Protein AF-A0A1J9P513-F1 (afdb_monomer)

Solvent-accessible surface area (backbone atoms only — not comparable to full-atom values): 22523 Å² total; per-residue (Å²): 138,81,79,51,74,66,54,55,71,28,39,51,21,66,83,51,55,74,32,59,49,59,45,74,74,48,56,84,71,60,54,68,68,34,35,36,30,34,22,8,23,73,23,21,26,38,54,56,61,50,55,43,32,52,48,50,51,30,62,79,66,72,30,61,63,66,48,29,24,35,41,39,34,34,28,16,44,39,51,82,42,52,24,48,34,32,70,41,38,28,41,47,30,43,31,27,26,44,57,42,72,40,40,35,48,32,39,66,70,68,67,23,46,70,51,59,38,47,38,30,49,48,40,54,45,47,67,74,23,70,81,25,66,92,42,98,79,49,47,29,57,30,23,37,34,28,20,22,29,29,39,65,86,45,23,39,16,39,43,53,16,36,15,32,36,54,37,40,56,74,32,35,61,27,33,34,38,31,39,33,64,59,59,72,67,40,70,68,34,34,37,34,68,75,84,71,61,81,98,73,52,76,82,79,88,58,83,52,70,84,56,78,85,52,35,47,34,43,83,61,68,64,84,37,50,73,33,29,28,86,36,65,76,70,71,80,51,62,76,77,68,77,60,49,72,56,26,44,39,28,24,48,55,53,51,50,50,54,51,50,35,30,76,70,67,77,36,54,72,37,55,51,28,37,23,46,52,89,54,45,47,39,41,23,36,44,41,46,48,37,37,79,88,57,70,43,43,66,25,39,26,50,17,58,52,43,43,48,38,54,56,52,17,43,75,59,63,25,39,64,38,37,24,18,13,21,50,51,34,20,64,66,40,46,49,55,48,63,79,42,37,82,80,46,53,90,35,44,40,32,22,34,26,49,59,50,35,22,46,71,48,36,41,71,55,34,20,36,21,38,37,64,47,70,31,31,18,82,73,44,30,27,15,55,31,36,58,88,45,67,41,57,62,43,36,58,35,50,53,60,36,37,25,67,22,29,67,40,14,34,36,43,41,59,56,46,42,92,45,97,87,37,98,82,29,44,67,20,66,35,88,63,56,65,33,78,74,38,51,46,89,32,49,75,45,79,43,36,54,120

InterPro domains:
  IPR003702 Acetyl-CoA hydrolase/transferase, N-terminal [PF02550] (17-230)
  IPR026888 Acetyl-CoA hydrolase/transferase, C-terminal domain [PF13336] (333-450)
  IPR037171 NagB/RpiA transferase-like [SSF100950] (8-236)
  IPR037171 NagB/RpiA transferase-like [SSF100950] (239-450)
  IPR038460 Acetyl-CoA hydrolase/transferase, C-terminal domain superfamily [G3DSA:3.40.1080.20] (353-450)
  IPR046433 Acetyl-CoA hydrolase/transferase [PTHR43609] (4-450)

Foldseek 3Di:
DDDDPLQCVQEQAVVAVVQADFLLVCLVLQAAAFEEEWEDDPQAFTDDRNLVNNLVVCVVVVCQLVRAYAYEYLAEHHQVRVLSCLVSLRYQEYDAWYAYDSNLVCVLVVSYHYHHDQSLCVLVCLLVLVVVVVPPVSAGSEYEGEACGADNQRFGQTDQFDRSVLSNQVRYQAYEYAHESQAHHLQPQEQEDHDDDPPDGDDDPDQDLLDHDHHSGRDHDSVRYNHYYYHHDHRDAAAADEADPFLLLLLVVVLVVVVVCCVVVNAPLLGFAEEFDDHRSSLSNLLVQLDCVSVRAQHEHLYAEAELSVVSNLVSRRYQAYEHRGYRYHPVSVVVCRVPVVSCSSRYHHYYSSVSLPLSNQQSRQYAAEEEFQAAEPLGFTHRADDQLRSGRIHPYSLQSNLQRHNANEYEDAQADDDPVDPRHHGRYHNDDSDGPDGSNSHDYYTTSD

Mean predicted aligned error: 3.39 Å

Radius of gyration: 21.55 Å; Cα contacts (8 Å, |Δi|>4): 1118; chains: 1; bounding box: 59×51×60 Å

Organism: NCBI:txid1658174

Structure (mmCIF, N/CA/C/O backbone):
data_AF-A0A1J9P513-F1
#
_entry.id   AF-A0A1J9P513-F1
#
loop_
_atom_site.group_PDB
_atom_site.id
_atom_site.type_symbol
_atom_site.label_atom_id
_atom_site.label_alt_id
_atom_site.label_comp_id
_atom_site.label_asym_id
_atom_site.label_entity_id
_atom_site.label_seq_id
_atom_site.pdbx_PDB_ins_code
_atom_site.Cartn_x
_atom_site.Cartn_y
_atom_site.Cartn_z
_atom_site.occupancy
_atom_site.B_iso_or_equiv
_atom_site.auth_seq_id
_atom_site.auth_comp_id
_atom_site.auth_asym_id
_atom_site.auth_atom_id
_atom_site.pdbx_PDB_model_num
ATOM 1 N N . MET A 1 1 ? -31.141 1.972 16.669 1.00 76.88 1 MET A N 1
ATOM 2 C CA . MET A 1 1 ? -30.905 2.028 15.209 1.00 76.88 1 MET A CA 1
ATOM 3 C C . MET A 1 1 ? -31.302 0.684 14.621 1.00 76.88 1 MET A C 1
ATOM 5 O O . MET A 1 1 ? -31.061 -0.316 15.283 1.00 76.88 1 MET A O 1
ATOM 9 N N . ALA A 1 2 ? -31.923 0.644 13.442 1.00 87.25 2 ALA A N 1
ATOM 10 C CA . ALA A 1 2 ? -32.175 -0.613 12.740 1.00 87.25 2 ALA A CA 1
ATOM 11 C C . ALA A 1 2 ? -31.102 -0.820 11.662 1.00 87.25 2 ALA A C 1
ATOM 13 O O . ALA A 1 2 ? -30.876 0.089 10.871 1.00 87.25 2 ALA A O 1
ATOM 14 N N . ALA A 1 3 ? -30.469 -1.996 11.636 1.00 92.25 3 ALA A N 1
ATOM 15 C CA . ALA A 1 3 ? -29.595 -2.408 10.536 1.00 92.25 3 ALA A CA 1
ATOM 16 C C . ALA A 1 3 ? -30.383 -2.469 9.221 1.00 92.25 3 ALA A C 1
ATOM 18 O O . ALA A 1 3 ? -31.502 -3.009 9.219 1.00 92.25 3 ALA A O 1
ATOM 19 N N . SER A 1 4 ? -29.796 -2.000 8.115 1.00 96.38 4 SER A N 1
ATOM 20 C CA . SER A 1 4 ? -30.388 -2.219 6.793 1.00 96.38 4 SER A CA 1
ATOM 21 C C . SER A 1 4 ? -30.492 -3.716 6.466 1.00 96.38 4 SER A C 1
ATOM 23 O O . SER A 1 4 ? -29.820 -4.565 7.061 1.00 96.38 4 SER A O 1
ATOM 25 N N . ALA A 1 5 ? -31.352 -4.065 5.505 1.00 96.81 5 ALA A N 1
ATOM 26 C CA . ALA A 1 5 ? -31.450 -5.444 5.027 1.00 96.81 5 ALA A CA 1
ATOM 27 C C . ALA A 1 5 ? -30.115 -5.937 4.442 1.00 96.81 5 ALA A C 1
ATOM 29 O O . ALA A 1 5 ? -29.719 -7.077 4.686 1.00 96.81 5 ALA A O 1
ATOM 30 N N . LEU A 1 6 ? -29.397 -5.058 3.734 1.00 96.81 6 LEU A N 1
ATOM 31 C CA . LEU A 1 6 ? -28.108 -5.383 3.141 1.00 96.81 6 LEU A CA 1
ATOM 32 C C . LEU A 1 6 ? -27.054 -5.621 4.227 1.00 96.81 6 LEU A C 1
ATOM 34 O O . LEU A 1 6 ? -26.393 -6.657 4.193 1.00 96.81 6 LEU A O 1
ATOM 38 N N . LEU A 1 7 ? -26.976 -4.774 5.258 1.00 97.94 7 LEU A N 1
ATOM 39 C CA . LEU A 1 7 ? -26.080 -5.004 6.395 1.00 97.94 7 LEU A CA 1
ATOM 40 C C . LEU A 1 7 ? -26.356 -6.348 7.076 1.00 97.94 7 LEU A C 1
ATOM 42 O O . LEU A 1 7 ? -25.422 -7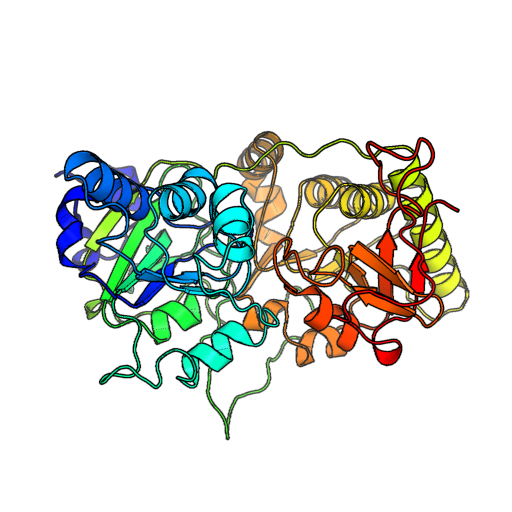.097 7.346 1.00 97.94 7 LEU A O 1
ATOM 46 N N . LYS A 1 8 ? -27.628 -6.690 7.317 1.00 97.75 8 LYS A N 1
ATOM 47 C CA . LYS A 1 8 ? -28.001 -7.988 7.909 1.00 97.75 8 LYS A CA 1
ATOM 48 C C . LYS A 1 8 ? -27.524 -9.171 7.066 1.00 97.75 8 LYS A C 1
ATOM 50 O O . LYS A 1 8 ? -27.144 -10.187 7.632 1.00 97.75 8 LYS A O 1
ATOM 55 N N . SER A 1 9 ? -27.517 -9.037 5.738 1.00 97.88 9 SER A N 1
ATOM 56 C CA . SER A 1 9 ? -26.972 -10.065 4.840 1.00 97.88 9 SER A CA 1
ATOM 57 C C . SER A 1 9 ? -25.438 -10.126 4.843 1.00 97.88 9 SER A C 1
ATOM 59 O O . SER A 1 9 ? -24.867 -11.187 4.599 1.00 97.88 9 SER A O 1
ATOM 61 N N . ARG A 1 10 ? -24.760 -9.006 5.139 1.00 98.25 10 ARG A N 1
ATOM 62 C CA . ARG A 1 10 ? -23.294 -8.923 5.226 1.00 98.25 10 ARG A CA 1
ATOM 63 C C . ARG A 1 10 ? -22.749 -9.377 6.576 1.00 98.25 10 ARG A C 1
ATOM 65 O O . ARG A 1 10 ? -21.633 -9.871 6.614 1.00 98.25 10 ARG A O 1
ATOM 72 N N . VAL A 1 11 ? -23.491 -9.206 7.671 1.00 98.56 11 VAL A N 1
ATOM 73 C CA . VAL A 1 11 ? -23.047 -9.562 9.029 1.00 98.56 11 VAL A CA 1
ATOM 74 C C . VAL A 1 11 ? -23.712 -10.856 9.475 1.00 98.56 11 VAL A C 1
ATOM 76 O O . VAL A 1 11 ? -24.767 -10.844 10.109 1.00 98.56 11 VAL A O 1
ATOM 79 N N . ARG A 1 12 ? -23.078 -11.986 9.152 1.00 98.38 12 ARG A N 1
ATOM 80 C CA . ARG A 1 12 ? -23.674 -13.319 9.324 1.00 98.38 12 ARG A CA 1
ATOM 81 C C . ARG A 1 12 ? -23.509 -13.903 10.728 1.00 98.38 12 ARG A C 1
ATOM 83 O O . ARG A 1 12 ? -24.051 -14.965 11.016 1.00 98.38 12 ARG A O 1
ATOM 90 N N . ARG A 1 13 ? -22.843 -13.178 11.637 1.00 97.88 13 ARG A N 1
ATOM 91 C CA . ARG A 1 13 ? -22.761 -13.498 13.070 1.00 97.88 13 ARG A CA 1
ATOM 92 C C . ARG A 1 13 ? -23.717 -12.625 13.901 1.00 97.88 13 ARG A C 1
ATOM 94 O O . ARG A 1 13 ? -23.412 -11.451 14.140 1.00 97.88 13 ARG A O 1
ATOM 101 N N . PRO A 1 14 ? -24.830 -13.174 14.433 1.00 97.25 14 PRO A N 1
ATOM 102 C CA . PRO A 1 14 ? -25.829 -12.389 15.165 1.00 97.25 14 PRO A CA 1
ATOM 103 C C . PRO A 1 14 ? -25.278 -11.625 16.377 1.00 97.25 14 PRO A C 1
ATOM 105 O O . PRO A 1 14 ? -25.681 -10.488 16.617 1.00 97.25 14 PRO A O 1
ATOM 108 N N . SER A 1 15 ? -24.322 -12.212 17.110 1.00 97.38 15 SER A N 1
ATOM 109 C CA . SER A 1 15 ? -23.719 -11.585 18.298 1.00 97.38 15 SER A CA 1
ATOM 110 C C . SER A 1 15 ? -22.855 -10.359 17.980 1.00 97.38 15 SER A C 1
ATOM 112 O O . SER A 1 15 ? -22.610 -9.531 18.854 1.00 97.38 15 SER A O 1
ATOM 114 N N . MET A 1 16 ? -22.376 -10.231 16.740 1.00 97.94 16 MET A N 1
ATOM 115 C CA . MET A 1 16 ? -21.663 -9.039 16.280 1.00 97.94 16 MET A CA 1
ATOM 116 C C . MET A 1 16 ? -22.646 -8.001 15.753 1.00 97.94 16 MET A C 1
ATOM 118 O O . MET A 1 16 ? -22.523 -6.828 16.088 1.00 97.94 16 MET A O 1
ATOM 122 N N . LEU A 1 17 ? -23.677 -8.424 15.015 1.00 97.44 17 LEU A N 1
ATOM 123 C CA . LEU A 1 17 ? -24.732 -7.523 14.550 1.00 97.44 17 LEU A CA 1
ATOM 124 C C . LEU A 1 17 ? -25.447 -6.808 15.712 1.00 97.44 17 LEU A C 1
ATOM 126 O O . LEU A 1 17 ? -25.816 -5.643 15.580 1.00 97.44 17 LEU A O 1
ATOM 130 N N . SER A 1 18 ? -25.596 -7.455 16.874 1.00 97.38 18 SER A N 1
ATOM 131 C CA . SER A 1 18 ? -26.147 -6.811 18.077 1.00 97.38 18 SER A CA 1
ATOM 132 C C . SER A 1 18 ? -25.278 -5.678 18.638 1.00 97.38 18 SER A C 1
ATOM 134 O O . SER A 1 18 ? -25.763 -4.909 19.463 1.00 97.38 18 SER A O 1
ATOM 136 N N . LYS A 1 19 ? -24.019 -5.547 18.193 1.00 98.12 19 LYS A N 1
ATOM 137 C CA . LYS A 1 19 ? -23.090 -4.458 18.545 1.00 98.12 19 LYS A CA 1
ATOM 138 C C . LYS A 1 19 ? -23.168 -3.277 17.559 1.00 98.12 19 LYS A C 1
ATOM 140 O O . LYS A 1 19 ? -22.236 -2.479 17.484 1.00 98.12 19 LYS A O 1
ATOM 145 N N . LEU A 1 20 ? -24.243 -3.172 16.772 1.00 98.50 20 LEU A N 1
ATOM 146 C CA . LEU A 1 20 ? -24.469 -2.058 15.848 1.00 98.50 20 LEU A CA 1
ATOM 147 C C . LEU A 1 20 ? -24.488 -0.709 16.585 1.00 98.50 20 LEU A C 1
ATOM 149 O O . LEU A 1 20 ? -25.276 -0.517 17.512 1.00 98.50 20 LEU A O 1
ATOM 153 N N . ALA A 1 21 ? -23.685 0.243 16.118 1.00 98.31 21 ALA A N 1
ATOM 154 C CA . ALA A 1 21 ? -23.563 1.582 16.682 1.00 98.31 21 ALA A CA 1
ATOM 155 C C . ALA A 1 21 ? -23.494 2.660 15.588 1.00 98.31 21 ALA A C 1
ATOM 157 O O . ALA A 1 21 ? -23.171 2.380 14.432 1.00 98.31 21 ALA A O 1
ATOM 158 N N . LYS A 1 22 ? -23.781 3.917 15.956 1.00 97.94 22 LYS A N 1
ATOM 159 C CA . LYS A 1 22 ? -23.431 5.070 15.114 1.00 97.94 22 LYS A CA 1
ATOM 160 C C . LYS A 1 22 ? -21.970 5.418 15.307 1.00 97.94 22 LYS A C 1
ATOM 162 O O . LYS A 1 22 ? -21.476 5.357 16.427 1.00 97.94 22 LYS A O 1
ATOM 167 N N . ALA A 1 23 ? -21.318 5.888 14.249 1.00 98.00 23 ALA A N 1
ATOM 168 C CA . ALA A 1 23 ? -19.950 6.385 14.335 1.00 98.00 23 ALA A CA 1
ATOM 169 C C . ALA A 1 23 ? -19.798 7.516 15.375 1.00 98.00 23 ALA A C 1
ATOM 171 O O . ALA A 1 23 ? -18.827 7.518 16.130 1.00 98.00 23 ALA A O 1
ATOM 172 N N . GLU A 1 24 ? -20.776 8.428 15.480 1.00 97.50 24 GLU A N 1
ATOM 173 C CA . GLU A 1 24 ? -20.752 9.525 16.462 1.00 97.50 24 GLU A CA 1
ATOM 174 C C . GLU A 1 24 ? -20.846 9.077 17.932 1.00 97.50 24 GLU A C 1
ATOM 176 O O . GLU A 1 24 ? -20.447 9.828 18.819 1.00 97.50 24 GLU A O 1
ATOM 181 N N . ASP A 1 25 ? -21.316 7.855 18.201 1.00 97.75 25 ASP A N 1
ATOM 182 C CA . ASP A 1 25 ? -21.440 7.317 19.562 1.00 97.75 25 ASP A CA 1
ATOM 183 C C . ASP A 1 25 ? -20.122 6.681 20.052 1.00 97.75 25 ASP A C 1
ATOM 185 O O . ASP A 1 25 ? -19.984 6.330 21.225 1.00 97.75 25 ASP A O 1
ATOM 189 N N . LEU A 1 26 ? -19.127 6.535 19.166 1.00 98.44 26 LEU A N 1
ATOM 190 C CA . LEU A 1 26 ? -17.892 5.789 19.433 1.00 98.44 26 LEU A CA 1
ATOM 191 C C . LEU A 1 26 ? -16.723 6.659 19.907 1.00 98.44 26 LEU A C 1
ATOM 193 O O . LEU A 1 26 ? -15.658 6.123 20.201 1.00 98.44 26 LEU A O 1
ATOM 197 N N . ILE A 1 27 ? -16.900 7.979 20.031 1.00 98.25 27 ILE A N 1
ATOM 198 C CA . ILE A 1 27 ? -15.823 8.933 20.366 1.00 98.25 27 ILE A CA 1
ATOM 199 C C . ILE A 1 27 ? -15.079 8.547 21.656 1.00 98.25 27 ILE A C 1
ATOM 201 O O . ILE A 1 27 ? -13.859 8.675 21.733 1.00 98.25 27 ILE A O 1
ATOM 205 N N . ASN A 1 28 ? -15.788 7.996 22.645 1.00 97.88 28 ASN A N 1
ATOM 206 C CA . ASN A 1 28 ? -15.209 7.587 23.930 1.00 97.88 28 ASN A CA 1
ATOM 207 C C . ASN A 1 28 ? -14.189 6.437 23.820 1.00 97.88 28 ASN A C 1
ATOM 209 O O . ASN A 1 28 ? -13.400 6.241 24.742 1.00 97.88 28 ASN A O 1
ATOM 213 N N . PHE A 1 29 ? -14.167 5.694 22.708 1.00 98.38 29 PHE A N 1
ATOM 214 C CA . PHE A 1 29 ? -13.139 4.681 22.442 1.00 98.38 29 PHE A CA 1
ATOM 215 C C . PHE A 1 29 ? -11.806 5.276 21.971 1.00 98.38 29 PHE A C 1
ATOM 217 O O . PHE A 1 29 ? -10.825 4.543 21.869 1.00 98.38 29 PHE A O 1
ATOM 224 N N . PHE A 1 30 ? -11.753 6.588 21.720 1.00 98.38 30 PHE A N 1
ATOM 225 C CA . PHE A 1 30 ? -10.588 7.294 21.188 1.00 98.38 30 PHE A CA 1
ATOM 226 C C . PHE A 1 30 ? -10.111 8.415 22.130 1.00 98.38 30 PHE A C 1
ATOM 228 O O . PHE A 1 30 ? -10.090 9.588 21.732 1.00 98.38 30 PHE A O 1
ATOM 235 N N . PRO A 1 31 ? -9.713 8.104 23.382 1.00 97.50 31 PRO A N 1
ATOM 236 C CA . PRO A 1 31 ? -9.131 9.107 24.266 1.00 97.50 31 PRO A CA 1
ATOM 237 C C . PRO A 1 31 ? -7.860 9.715 23.651 1.00 97.50 31 PRO A C 1
ATOM 239 O O . PRO A 1 31 ? -7.166 9.077 22.853 1.00 97.50 31 PRO A O 1
ATOM 242 N N . ASN A 1 32 ? -7.541 10.956 24.022 1.00 98.25 32 ASN A N 1
ATOM 243 C CA . ASN A 1 32 ? -6.341 11.638 23.533 1.00 98.25 32 ASN A CA 1
ATOM 244 C C . ASN A 1 32 ? -5.073 10.792 23.757 1.00 98.25 32 ASN A C 1
ATOM 246 O O . ASN A 1 32 ? -4.901 10.204 24.824 1.00 98.25 32 ASN A O 1
ATOM 250 N N . GLY A 1 33 ? -4.176 10.760 22.770 1.00 97.62 33 GLY A N 1
ATOM 251 C CA . GLY A 1 33 ? -2.939 9.980 22.826 1.00 97.62 33 GLY A CA 1
ATOM 252 C C . GLY A 1 33 ? -3.100 8.495 22.489 1.00 97.62 33 GLY A C 1
ATOM 253 O O . GLY A 1 33 ? -2.139 7.739 22.637 1.00 97.62 33 GLY A O 1
ATOM 254 N N . SER A 1 34 ? -4.282 8.063 22.031 1.00 98.12 34 SER A N 1
ATOM 255 C CA . SER A 1 34 ? -4.508 6.675 21.609 1.00 98.12 34 SER A CA 1
ATOM 256 C C . SER A 1 34 ? -3.639 6.266 20.418 1.00 98.12 34 SER A C 1
ATOM 258 O O . SER A 1 34 ? -3.332 7.067 19.529 1.00 98.12 34 SER A O 1
ATOM 260 N N . TYR A 1 35 ? -3.279 4.986 20.403 1.00 98.69 35 TYR A N 1
ATOM 261 C CA . TYR A 1 35 ? -2.608 4.289 19.317 1.00 98.69 35 TYR A CA 1
ATOM 262 C C . TYR A 1 35 ? -3.684 3.594 18.490 1.00 98.69 35 TYR A C 1
ATOM 264 O O . TYR A 1 35 ? -4.342 2.669 18.969 1.00 98.69 35 TYR A O 1
ATOM 272 N N . ILE A 1 36 ? -3.880 4.077 17.268 1.00 98.69 36 ILE A N 1
ATOM 273 C CA . ILE A 1 36 ? -4.976 3.694 16.387 1.00 98.69 36 ILE A CA 1
ATOM 274 C C . ILE A 1 36 ? -4.417 2.950 15.180 1.00 98.69 36 ILE A C 1
ATOM 276 O O . ILE A 1 36 ? -3.464 3.410 14.550 1.00 98.69 36 ILE A O 1
ATOM 280 N N . GLY A 1 37 ? -5.035 1.821 14.843 1.00 98.62 37 GLY A N 1
ATOM 281 C CA . GLY A 1 37 ? -4.820 1.130 13.574 1.00 98.62 37 GLY A CA 1
ATOM 282 C C . GLY A 1 37 ? -5.986 1.344 12.616 1.00 98.62 37 GLY A C 1
ATOM 283 O O . GLY A 1 37 ? -7.131 1.203 13.039 1.00 98.62 37 GLY A O 1
ATOM 284 N N . TRP A 1 38 ? -5.722 1.629 11.343 1.00 98.50 38 TRP A N 1
ATOM 285 C CA . TRP A 1 38 ? -6.730 1.608 10.279 1.00 98.50 38 TRP A CA 1
ATOM 286 C C . TRP A 1 38 ? -6.395 0.567 9.219 1.00 98.50 38 TRP A C 1
ATOM 288 O O . TRP A 1 38 ? -5.238 0.446 8.809 1.00 98.50 38 TRP A O 1
ATOM 298 N N . SER A 1 39 ? -7.419 -0.125 8.713 1.00 98.62 39 SER A N 1
ATOM 299 C CA . SER A 1 39 ? -7.295 -0.743 7.392 1.00 98.62 39 SER A CA 1
ATOM 300 C C . SER A 1 39 ? -7.078 0.344 6.341 1.00 98.62 39 SER A C 1
ATOM 302 O O . SER A 1 39 ? -7.334 1.528 6.576 1.00 98.62 39 SER A O 1
ATOM 304 N N . GLY A 1 40 ? -6.589 -0.052 5.175 1.00 97.31 40 GLY A N 1
ATOM 305 C CA . GLY A 1 40 ? -6.371 0.875 4.081 1.00 97.31 40 GLY A CA 1
ATOM 306 C C . GLY A 1 40 ? -5.019 0.693 3.431 1.00 97.31 40 GLY A C 1
ATOM 307 O O . GLY A 1 40 ? -3.981 0.556 4.090 1.00 97.31 40 GLY A O 1
ATOM 308 N N . PHE A 1 41 ? -5.050 0.721 2.110 1.00 97.94 41 PHE A N 1
ATOM 309 C CA . PHE A 1 41 ? -3.864 0.628 1.294 1.00 97.94 41 PHE A CA 1
ATOM 310 C C . PHE A 1 41 ? -4.111 1.373 -0.011 1.00 97.94 41 PHE A C 1
ATOM 312 O O . PHE A 1 41 ? -5.064 1.069 -0.719 1.00 97.94 41 PHE A O 1
ATOM 319 N N . THR A 1 42 ? -3.281 2.372 -0.299 1.00 94.19 42 THR A N 1
ATOM 320 C CA . THR A 1 42 ? -3.354 3.198 -1.515 1.00 94.19 42 THR A CA 1
ATOM 321 C C . THR A 1 42 ? -4.690 3.905 -1.755 1.00 94.19 42 THR A C 1
ATOM 323 O O . THR A 1 42 ? -5.066 4.201 -2.890 1.00 94.19 42 THR A O 1
ATOM 326 N N . GLY A 1 43 ? -5.355 4.290 -0.661 1.00 94.19 43 GLY A N 1
ATOM 327 C CA . GLY A 1 43 ? -6.604 5.051 -0.706 1.00 94.19 43 GLY A CA 1
ATOM 328 C C . GLY A 1 43 ? -7.832 4.209 -1.042 1.00 94.19 43 GLY A C 1
ATOM 329 O O . GLY A 1 43 ? -8.779 4.747 -1.604 1.00 94.19 43 GLY A O 1
ATOM 330 N N . VAL A 1 44 ? -7.808 2.912 -0.716 1.00 96.12 44 VAL A N 1
ATOM 331 C CA . VAL A 1 44 ? -8.963 2.001 -0.787 1.00 96.12 44 VAL A CA 1
ATOM 332 C C . VAL A 1 44 ? -9.007 1.076 0.432 1.00 96.12 44 VAL A C 1
ATOM 334 O O . VAL A 1 44 ? -7.967 0.806 1.047 1.00 96.12 44 VAL A O 1
ATOM 337 N N . GLY A 1 45 ? -10.190 0.583 0.804 1.00 96.56 45 GLY A N 1
ATOM 338 C CA . GLY A 1 45 ? -10.346 -0.363 1.922 1.00 96.56 45 GLY A CA 1
ATOM 339 C C . GLY A 1 45 ? -10.087 0.234 3.314 1.00 96.56 45 GLY A C 1
ATOM 340 O O . GLY A 1 45 ? -9.777 -0.495 4.258 1.00 96.56 45 GLY A O 1
ATOM 341 N N . TYR A 1 46 ? -10.125 1.562 3.446 1.00 97.56 46 TYR A N 1
ATOM 342 C CA . TYR A 1 46 ? -9.923 2.292 4.703 1.00 97.56 46 TYR A CA 1
ATOM 343 C C . TYR A 1 46 ? -11.268 2.650 5.355 1.00 97.56 46 TYR A C 1
ATOM 345 O O . TYR A 1 46 ? -12.255 2.838 4.636 1.00 97.56 46 TYR A O 1
ATOM 353 N N . PRO A 1 47 ? -11.331 2.781 6.695 1.00 97.88 47 PRO A N 1
ATOM 354 C CA . PRO A 1 47 ? -12.547 3.203 7.382 1.00 97.88 47 PRO A CA 1
ATOM 355 C C . PRO A 1 47 ? -12.896 4.655 7.041 1.00 97.88 47 PRO A C 1
ATOM 357 O O . PRO A 1 47 ? -12.017 5.505 6.891 1.00 97.88 47 PRO A O 1
ATOM 360 N N . LYS A 1 48 ? -14.190 4.952 6.937 1.00 97.38 48 LYS A N 1
ATOM 361 C CA . LYS A 1 48 ? -14.699 6.234 6.437 1.00 97.38 48 LYS A CA 1
ATOM 362 C C . LYS A 1 48 ? -15.518 6.941 7.508 1.00 97.38 48 LYS A C 1
ATOM 364 O O . LYS A 1 48 ? -15.159 8.040 7.928 1.00 97.38 48 LYS A O 1
ATOM 369 N N . LYS A 1 49 ? -16.577 6.310 8.021 1.00 97.81 49 LYS A N 1
ATOM 370 C CA . LYS A 1 49 ? -17.547 6.981 8.904 1.00 97.81 49 LYS A CA 1
ATOM 371 C C . LYS A 1 49 ? -16.988 7.305 10.286 1.00 97.81 49 LYS A C 1
ATOM 373 O O . LYS A 1 49 ? -17.235 8.398 10.788 1.00 97.81 49 LYS A O 1
ATOM 378 N N . VAL A 1 50 ? -16.235 6.401 10.906 1.00 98.50 50 VAL A N 1
ATOM 379 C CA . VAL A 1 50 ? -15.641 6.603 12.236 1.00 98.50 50 VAL A CA 1
ATOM 380 C C . VAL A 1 50 ? -14.553 7.679 12.197 1.00 98.50 50 VAL A C 1
ATOM 382 O O . VAL A 1 50 ? -14.632 8.611 13.004 1.00 98.50 50 VAL A O 1
ATOM 385 N N . PRO A 1 51 ? -13.595 7.665 11.245 1.00 98.19 51 PRO A N 1
ATOM 386 C CA . PRO A 1 51 ? -12.670 8.783 11.077 1.00 98.19 51 PRO A CA 1
ATOM 387 C C . PRO A 1 51 ? -13.365 10.123 10.821 1.00 98.19 51 PRO A C 1
ATOM 389 O O . PRO A 1 51 ? -12.969 11.135 11.407 1.00 98.19 51 PRO A O 1
ATOM 392 N N . THR A 1 52 ? -14.415 10.149 9.993 1.00 97.94 52 THR A N 1
ATOM 393 C CA . THR A 1 52 ? -15.202 11.364 9.742 1.00 97.94 52 THR A CA 1
ATOM 394 C C . THR A 1 52 ? -15.887 11.866 11.013 1.00 97.94 52 THR A C 1
ATOM 396 O O . THR A 1 52 ? -15.761 13.047 11.323 1.00 97.94 52 THR A O 1
ATOM 399 N N . ALA A 1 53 ? -16.522 10.988 11.794 1.00 98.38 53 ALA A N 1
ATOM 400 C CA . ALA A 1 53 ? -17.200 11.363 13.035 1.00 98.38 53 ALA A CA 1
ATOM 401 C C . ALA A 1 53 ? -16.236 11.930 14.093 1.00 98.38 53 ALA A C 1
ATOM 403 O O . ALA A 1 53 ? -16.567 12.893 14.787 1.00 98.38 53 ALA A O 1
ATOM 404 N N . LEU A 1 54 ? -15.018 11.386 14.193 1.00 98.56 54 LEU A N 1
ATOM 405 C CA . LEU A 1 54 ? -13.968 11.935 15.060 1.00 98.56 54 LEU A CA 1
ATOM 406 C C . LEU A 1 54 ? -13.532 13.338 14.616 1.00 98.56 54 LEU A C 1
ATOM 408 O O . LEU A 1 54 ? -13.373 14.227 15.454 1.00 98.56 54 LEU A O 1
ATOM 412 N N . ALA A 1 55 ? -13.383 13.561 13.308 1.00 98.38 55 ALA A N 1
ATOM 413 C CA . ALA A 1 55 ? -13.068 14.882 12.767 1.00 98.38 55 ALA A CA 1
ATOM 414 C C . ALA A 1 55 ? -14.207 15.891 13.013 1.00 98.38 55 ALA A C 1
ATOM 416 O O . ALA A 1 55 ? -13.945 17.012 13.449 1.00 98.38 55 ALA A O 1
ATOM 417 N N . ASP A 1 56 ? -15.465 15.482 12.814 1.00 98.44 56 ASP A N 1
ATOM 418 C CA . ASP A 1 56 ? -16.649 16.300 13.109 1.00 98.44 56 ASP A CA 1
ATOM 419 C C . ASP A 1 56 ? -16.706 16.678 14.596 1.00 98.44 56 ASP A C 1
ATOM 421 O O . ASP A 1 56 ? -16.980 17.829 14.944 1.00 98.44 56 ASP A O 1
ATOM 425 N N . HIS A 1 57 ? -16.404 15.729 15.488 1.00 98.50 57 HIS A N 1
ATOM 426 C CA . HIS A 1 57 ? -16.333 15.974 16.926 1.00 98.50 57 HIS A CA 1
ATOM 427 C C . HIS A 1 57 ? -15.256 17.011 17.273 1.00 98.50 57 HIS A C 1
ATOM 429 O O . HIS A 1 57 ? -15.523 17.933 18.049 1.00 98.50 57 HIS A O 1
ATOM 435 N N . VAL A 1 58 ? -14.060 16.896 16.689 1.00 98.50 58 VAL A N 1
ATOM 436 C CA . VAL A 1 58 ? -12.968 17.857 16.897 1.00 98.50 58 VAL A CA 1
ATOM 437 C C . VAL A 1 58 ? -13.353 19.256 16.422 1.00 98.50 58 VAL A C 1
ATOM 439 O O . VAL A 1 58 ? -13.125 20.228 17.145 1.00 98.50 58 VAL A O 1
ATOM 442 N N . GLU A 1 59 ? -13.965 19.366 15.243 1.00 97.88 59 GLU A N 1
ATOM 443 C CA . GLU A 1 59 ? -14.405 20.644 14.682 1.00 97.88 59 GLU A CA 1
ATOM 444 C C . GLU A 1 59 ? -15.502 21.292 15.530 1.00 97.88 59 GLU A C 1
ATOM 446 O O . GLU A 1 59 ? -15.346 22.432 15.972 1.00 97.88 59 GLU A O 1
ATOM 451 N N . LYS A 1 60 ? -16.571 20.547 15.832 1.00 98.31 60 LYS A N 1
ATOM 452 C CA . LYS A 1 60 ? -17.726 21.042 16.593 1.00 98.31 60 LYS A CA 1
ATOM 453 C C . LYS A 1 60 ? -17.358 21.515 18.000 1.00 98.31 60 LYS A C 1
ATOM 455 O O . LYS A 1 60 ? -17.981 22.442 18.510 1.00 98.31 60 LYS A O 1
ATOM 460 N N . ASN A 1 61 ? -16.359 20.891 18.624 1.00 98.25 61 ASN A N 1
ATOM 461 C CA . ASN A 1 61 ? -15.963 21.179 20.004 1.00 98.25 61 ASN A CA 1
ATOM 462 C C . ASN A 1 61 ? -14.661 21.990 20.116 1.00 98.25 61 ASN A C 1
ATOM 464 O O . ASN A 1 61 ? -14.165 22.194 21.223 1.00 98.25 61 ASN A O 1
ATOM 468 N N . SER A 1 62 ? -14.101 22.471 18.998 1.00 98.06 62 SER A N 1
ATOM 469 C CA . SER A 1 62 ? -12.861 23.270 18.981 1.00 98.06 62 SER A CA 1
ATOM 470 C C . SER A 1 62 ? -11.677 22.579 19.689 1.00 98.06 62 SER A C 1
ATOM 472 O O . SER A 1 62 ? -11.016 23.137 20.582 1.00 98.06 62 SER A O 1
ATOM 474 N N . LEU A 1 63 ? -11.438 21.318 19.313 1.00 98.19 63 LEU A N 1
ATOM 475 C CA . LEU A 1 63 ? -10.415 20.437 19.892 1.00 98.19 63 LEU A CA 1
ATOM 476 C C . LEU A 1 63 ? -9.187 20.240 18.988 1.00 98.19 63 LEU A C 1
ATOM 478 O O . LEU A 1 63 ? -8.400 19.321 19.216 1.00 98.19 63 LEU A O 1
ATOM 482 N N . GLN A 1 64 ? -9.010 21.078 17.965 1.00 97.88 64 GLN A N 1
ATOM 483 C CA . GLN A 1 64 ? -7.878 20.994 17.041 1.00 97.88 64 GLN A CA 1
ATOM 484 C C . GLN A 1 64 ? -6.557 21.066 17.815 1.00 97.88 64 GLN A C 1
ATOM 486 O O . GLN A 1 64 ? -6.368 21.943 18.659 1.00 97.88 64 GLN A O 1
ATOM 491 N N . GLY A 1 65 ? -5.659 20.111 17.565 1.00 96.81 65 GLY A N 1
ATOM 492 C CA . GLY A 1 65 ? -4.395 19.972 18.296 1.00 96.81 65 GLY A CA 1
ATOM 493 C C . GLY A 1 65 ? -4.513 19.516 19.759 1.00 96.81 65 GLY A C 1
ATOM 494 O O . GLY A 1 65 ? -3.484 19.353 20.409 1.00 96.81 65 GLY A O 1
ATOM 495 N N . LYS A 1 66 ? -5.727 19.298 20.287 1.00 97.50 66 LYS A N 1
ATOM 496 C CA . LYS A 1 66 ? -5.967 18.789 21.653 1.00 97.50 66 LYS A CA 1
ATOM 497 C C . LYS A 1 66 ? -6.274 17.294 21.683 1.00 97.50 66 LYS A C 1
ATOM 499 O O . LYS A 1 66 ? -5.955 16.641 22.669 1.00 97.50 66 LYS A O 1
ATOM 504 N N . LEU A 1 67 ? -6.906 16.777 20.628 1.00 97.25 67 LEU A N 1
ATOM 505 C CA . LEU A 1 67 ? -7.099 15.346 20.398 1.00 97.25 67 LEU A CA 1
ATOM 506 C C . LEU A 1 67 ? -6.139 14.893 19.300 1.00 97.25 67 LEU A C 1
ATOM 508 O O . LEU A 1 67 ? -6.417 15.095 18.120 1.00 97.25 67 LEU A O 1
ATOM 512 N N . LYS A 1 68 ? -5.001 14.320 19.701 1.00 98.12 68 LYS A N 1
ATOM 513 C CA . LYS A 1 68 ? -3.975 13.793 18.799 1.00 98.12 68 LYS A CA 1
ATOM 514 C C . LYS A 1 68 ? -3.776 12.293 18.991 1.00 98.12 68 LYS A C 1
ATOM 516 O O . LYS A 1 68 ? -3.860 11.784 20.109 1.00 98.12 68 LYS A O 1
ATOM 521 N N . TYR A 1 69 ? -3.458 11.603 17.901 1.00 98.56 69 TYR A N 1
ATOM 522 C CA . TYR A 1 69 ? -3.355 10.146 17.858 1.00 98.56 69 TYR A CA 1
ATOM 523 C C . TYR A 1 69 ? -2.064 9.675 17.189 1.00 98.56 69 TYR A C 1
ATOM 525 O O . TYR A 1 69 ? -1.548 10.319 16.273 1.00 98.56 69 TYR A O 1
ATOM 533 N N . THR A 1 70 ? -1.560 8.521 17.624 1.00 98.62 70 THR A N 1
ATOM 534 C CA . THR A 1 70 ? -0.572 7.757 16.851 1.00 98.62 70 THR A CA 1
ATOM 535 C C . THR A 1 70 ? -1.333 6.863 15.883 1.00 98.62 70 THR A C 1
ATOM 537 O O . THR A 1 70 ? -2.129 6.043 16.327 1.00 98.62 70 THR A O 1
ATOM 540 N N . LEU A 1 71 ? -1.112 7.030 14.581 1.00 98.62 71 LEU A N 1
ATOM 541 C CA . LEU A 1 71 ? -1.875 6.368 13.530 1.00 98.62 71 LEU A CA 1
ATOM 542 C C . LEU A 1 71 ? -1.001 5.400 12.721 1.00 98.62 71 LEU A C 1
ATOM 544 O O . LEU A 1 71 ? -0.000 5.792 12.115 1.00 98.62 71 LEU A O 1
ATOM 548 N N . PHE A 1 72 ? -1.433 4.145 12.681 1.00 98.69 72 PHE A N 1
ATOM 549 C CA . PHE A 1 72 ? -0.845 3.057 11.910 1.00 98.69 72 PHE A CA 1
ATOM 550 C C . PHE A 1 72 ? -1.820 2.622 10.818 1.00 98.69 72 PHE A C 1
ATOM 552 O O . PHE A 1 72 ? -2.975 2.317 11.101 1.00 98.69 72 PHE A O 1
ATOM 559 N N . VAL A 1 73 ? -1.360 2.589 9.574 1.00 98.00 73 VAL A N 1
ATOM 560 C CA . VAL A 1 73 ? -2.153 2.183 8.400 1.00 98.00 73 VAL A CA 1
ATOM 561 C C . VAL A 1 73 ? -1.293 1.234 7.570 1.00 98.00 73 VAL A C 1
ATOM 563 O O . VAL A 1 73 ? -0.078 1.250 7.729 1.00 98.00 73 VAL A O 1
ATOM 566 N N . GLY A 1 74 ? -1.871 0.409 6.695 1.00 97.88 74 GLY A N 1
ATOM 567 C CA . GLY A 1 74 ? -1.070 -0.447 5.811 1.00 97.88 74 GLY A CA 1
ATOM 568 C C . GLY A 1 74 ? -0.121 0.355 4.911 1.00 97.88 74 GLY A C 1
ATOM 569 O O . GLY A 1 74 ? 1.097 0.185 4.965 1.00 97.88 74 GLY A O 1
ATOM 570 N N . ALA A 1 75 ? -0.688 1.298 4.156 1.00 97.25 75 ALA A N 1
ATOM 571 C CA . ALA A 1 75 ? 0.048 2.318 3.411 1.00 97.25 75 ALA A CA 1
ATOM 572 C C . ALA A 1 75 ? -0.682 3.671 3.518 1.00 97.25 75 ALA A C 1
ATOM 574 O O . ALA A 1 75 ? -0.915 4.153 4.628 1.00 97.25 75 ALA A O 1
ATOM 575 N N . SER A 1 76 ? -1.060 4.299 2.401 1.00 93.94 76 SER A N 1
ATOM 576 C CA . SER A 1 76 ? -1.895 5.508 2.408 1.00 93.94 76 SER A CA 1
ATOM 577 C C . SER A 1 76 ? -3.391 5.204 2.551 1.00 93.94 76 SER A C 1
ATOM 579 O O . SER A 1 76 ? -3.885 4.186 2.060 1.00 93.94 76 SER A O 1
ATOM 581 N N . SER A 1 77 ? -4.104 6.117 3.217 1.00 93.62 77 SER A N 1
ATOM 582 C CA . SER A 1 77 ? -5.560 6.086 3.410 1.00 93.62 77 SER A CA 1
ATOM 583 C C . SER A 1 77 ? -6.273 7.050 2.444 1.00 93.62 77 SER A C 1
ATOM 585 O O . SER A 1 77 ? -5.638 7.655 1.576 1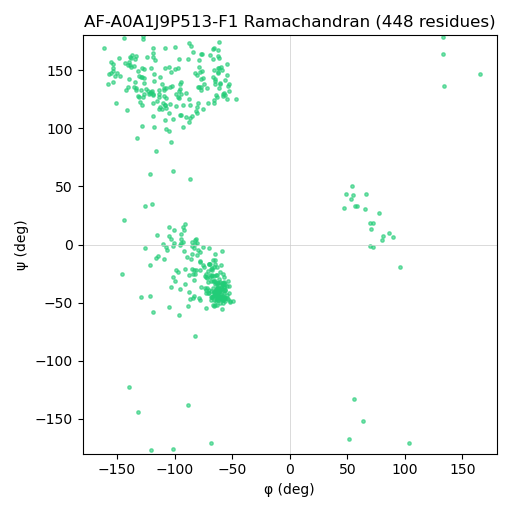.00 93.62 77 SER A O 1
ATOM 587 N N . GLY A 1 78 ? -7.594 7.190 2.573 1.00 88.88 78 GLY A N 1
ATOM 588 C CA . GLY A 1 78 ? -8.390 8.165 1.831 1.00 88.88 78 GLY A CA 1
ATOM 589 C C . GLY A 1 78 ? -8.035 9.607 2.176 1.00 88.88 78 GLY A C 1
ATOM 590 O O . GLY A 1 78 ? -7.840 9.974 3.340 1.00 88.88 78 GLY A O 1
ATOM 591 N N . ALA A 1 79 ? -7.966 10.456 1.152 1.00 83.94 79 ALA A N 1
ATOM 592 C CA . ALA A 1 79 ? -7.602 11.856 1.318 1.00 83.94 79 ALA A CA 1
ATOM 593 C C . ALA A 1 79 ? -8.641 12.628 2.148 1.00 83.94 79 ALA A C 1
ATOM 595 O O . ALA A 1 79 ? -8.279 13.531 2.895 1.00 83.94 79 ALA A O 1
ATOM 596 N N . GLU A 1 80 ? -9.918 12.287 2.034 1.00 88.31 80 GLU A N 1
ATOM 597 C CA . GLU A 1 80 ? -11.036 12.931 2.717 1.00 88.31 80 GLU A CA 1
ATOM 598 C C . GLU A 1 80 ? -11.085 12.643 4.224 1.00 88.31 80 GLU A C 1
ATOM 600 O O . GLU A 1 80 ? -11.627 13.448 4.985 1.00 88.31 80 GLU A O 1
ATOM 605 N N . THR A 1 81 ? -10.472 11.545 4.672 1.00 93.81 81 THR A N 1
ATOM 606 C CA . THR A 1 81 ? -10.340 11.209 6.094 1.00 93.81 81 THR A CA 1
ATOM 607 C C . THR A 1 81 ? -8.989 11.675 6.633 1.00 93.81 81 THR A C 1
ATOM 609 O O . THR A 1 81 ? -8.923 12.553 7.496 1.00 93.81 81 THR A O 1
ATOM 612 N N . GLU A 1 82 ? -7.892 11.164 6.079 1.00 95.25 82 GLU A N 1
ATOM 613 C CA . GLU A 1 82 ? -6.545 11.358 6.615 1.00 95.25 82 GLU A CA 1
ATOM 614 C C . GLU A 1 82 ? -6.034 12.799 6.455 1.00 95.25 82 GLU A C 1
ATOM 616 O O . GLU A 1 82 ? -5.498 13.366 7.413 1.00 95.25 82 GLU A O 1
ATOM 621 N N . ASN A 1 83 ? -6.256 13.460 5.307 1.00 95.12 83 ASN A N 1
ATOM 622 C CA . ASN A 1 83 ? -5.866 14.875 5.193 1.00 95.12 83 ASN A CA 1
ATOM 623 C C . ASN A 1 83 ? -6.721 15.771 6.079 1.00 95.12 83 ASN A C 1
ATOM 625 O O . ASN A 1 83 ? -6.230 16.793 6.558 1.00 95.12 83 ASN A O 1
ATOM 629 N N . ARG A 1 84 ? -7.988 15.413 6.315 1.00 96.56 84 ARG A N 1
ATOM 630 C CA . ARG A 1 84 ? -8.838 16.168 7.237 1.00 96.56 84 ARG A CA 1
ATOM 631 C C . ARG A 1 84 ? -8.308 16.057 8.664 1.00 96.56 84 ARG A C 1
ATOM 633 O O . ARG A 1 84 ? -8.185 17.081 9.330 1.00 96.56 84 ARG A O 1
ATOM 640 N N . TRP A 1 85 ? -7.909 14.861 9.097 1.00 98.31 85 TRP A N 1
ATOM 641 C CA . TRP A 1 85 ? -7.242 14.653 10.386 1.00 98.31 85 TRP A CA 1
ATOM 642 C C . TRP A 1 85 ? -5.946 15.461 10.500 1.00 98.31 85 TRP A C 1
ATOM 644 O O . TRP A 1 85 ? -5.733 16.145 11.502 1.00 98.31 85 TRP A O 1
ATOM 654 N N . ALA A 1 86 ? -5.106 15.454 9.461 1.00 98.12 86 ALA A N 1
ATOM 655 C CA . ALA A 1 86 ? -3.886 16.259 9.430 1.00 98.12 86 ALA A CA 1
ATOM 656 C C . ALA A 1 86 ? -4.179 17.769 9.523 1.00 98.12 86 ALA A C 1
ATOM 658 O O . ALA A 1 86 ? -3.570 18.464 10.336 1.00 98.12 86 ALA A O 1
ATOM 659 N N . ARG A 1 87 ? -5.162 18.272 8.761 1.00 97.94 87 ARG A N 1
ATOM 660 C CA . ARG A 1 87 ? -5.597 19.682 8.779 1.00 97.94 87 ARG A CA 1
ATOM 661 C C . ARG A 1 87 ? -6.099 20.125 10.153 1.00 97.94 87 ARG A C 1
ATOM 663 O O . ARG A 1 87 ? -5.871 21.261 10.555 1.00 97.94 87 ARG A O 1
ATOM 670 N N . LEU A 1 88 ? -6.780 19.233 10.870 1.00 98.38 88 LEU A N 1
ATOM 671 C CA . LEU A 1 88 ? -7.278 19.464 12.229 1.00 98.38 88 LEU A CA 1
ATOM 672 C C . LEU A 1 88 ? -6.217 19.231 13.314 1.00 98.38 88 LEU A C 1
ATOM 674 O O . LEU A 1 88 ? -6.520 19.336 14.503 1.00 98.38 88 LEU A O 1
ATOM 678 N N . ASN A 1 89 ? -4.976 18.940 12.913 1.00 98.50 89 ASN A N 1
ATOM 679 C CA . ASN A 1 89 ? -3.864 18.620 13.796 1.00 98.50 89 ASN A CA 1
ATOM 680 C C . ASN A 1 89 ? -4.184 17.454 14.749 1.00 98.50 89 ASN A C 1
ATOM 682 O O . ASN A 1 89 ? -3.877 17.520 15.934 1.00 98.50 89 ASN A O 1
ATOM 686 N N . MET A 1 90 ? -4.833 16.403 14.236 1.00 98.75 90 MET A N 1
ATOM 687 C CA . MET A 1 90 ? -5.228 15.212 15.004 1.00 98.75 90 MET A CA 1
ATOM 688 C C . MET A 1 90 ? -4.187 14.086 14.968 1.00 98.75 90 MET A C 1
ATOM 690 O O . MET A 1 90 ? -4.353 13.066 15.630 1.00 98.75 90 MET A O 1
ATOM 694 N N . ILE A 1 91 ? -3.114 14.230 14.190 1.00 98.69 91 ILE A N 1
ATOM 695 C CA . ILE A 1 91 ? -2.098 13.187 14.014 1.00 98.69 91 ILE A CA 1
ATOM 696 C C . ILE A 1 91 ? -0.831 13.616 14.754 1.00 98.69 91 ILE A C 1
ATOM 698 O O . ILE A 1 91 ? -0.234 14.641 14.441 1.00 98.69 91 ILE A O 1
ATOM 702 N N . GLU A 1 92 ? -0.434 12.840 15.758 1.00 98.50 92 GLU A N 1
ATOM 703 C CA . GLU A 1 92 ? 0.832 13.010 16.479 1.00 98.50 92 GLU A CA 1
ATOM 704 C C . GLU A 1 92 ? 1.969 12.278 15.770 1.00 98.50 92 GLU A C 1
ATOM 706 O O . GLU A 1 92 ? 3.052 12.829 15.566 1.00 98.50 92 GLU A O 1
ATOM 711 N N . LYS A 1 93 ? 1.709 11.026 15.386 1.00 98.56 93 LYS A N 1
ATOM 712 C CA . LYS A 1 93 ? 2.660 10.162 14.694 1.00 98.56 93 LYS A CA 1
ATOM 713 C C . LYS A 1 93 ? 1.953 9.363 13.605 1.00 98.56 93 LYS A C 1
ATOM 715 O O . LYS A 1 93 ? 0.829 8.918 13.827 1.00 98.56 93 LYS A O 1
ATOM 720 N N . ARG A 1 94 ? 2.605 9.161 12.459 1.00 98.38 94 ARG A N 1
ATOM 721 C CA . ARG A 1 94 ? 2.088 8.388 11.324 1.00 98.38 94 ARG A CA 1
ATOM 722 C C . ARG A 1 94 ? 3.136 7.427 10.764 1.00 98.38 94 ARG A C 1
ATOM 724 O O . ARG A 1 94 ? 4.293 7.808 10.629 1.00 98.38 94 ARG A O 1
ATOM 731 N N . ALA A 1 95 ? 2.712 6.218 10.400 1.00 98.06 95 ALA A N 1
ATOM 732 C CA . ALA A 1 95 ? 3.525 5.236 9.675 1.00 98.06 95 ALA A CA 1
ATOM 733 C C . ALA A 1 95 ? 2.659 4.242 8.878 1.00 98.06 95 ALA A C 1
ATOM 735 O O . ALA A 1 95 ? 1.492 4.063 9.252 1.00 98.06 95 ALA A O 1
ATOM 736 N N . PRO A 1 96 ? 3.183 3.587 7.821 1.00 97.81 96 PRO A N 1
ATOM 737 C CA . PRO A 1 96 ? 4.542 3.700 7.268 1.00 97.81 96 PRO A CA 1
ATOM 738 C C . PRO A 1 96 ? 4.610 4.463 5.932 1.00 97.81 96 PRO A C 1
ATOM 740 O O . PRO A 1 96 ? 5.679 4.645 5.372 1.00 97.81 96 PRO A O 1
ATOM 743 N N . HIS A 1 97 ? 3.478 4.854 5.359 1.00 97.75 97 HIS A N 1
ATOM 744 C CA . HIS A 1 97 ? 3.418 5.529 4.064 1.00 97.75 97 HIS A CA 1
ATOM 745 C C . HIS A 1 97 ? 2.178 6.414 4.036 1.00 97.75 97 HIS A C 1
ATOM 747 O O . HIS A 1 97 ? 1.156 6.047 4.613 1.00 97.75 97 HIS A O 1
ATOM 753 N N . GLN A 1 98 ? 2.236 7.566 3.379 1.00 96.56 98 GLN A N 1
ATOM 754 C CA . GLN A 1 98 ? 1.102 8.482 3.280 1.00 96.56 98 GLN A CA 1
ATOM 755 C C . GLN A 1 98 ? 1.004 9.090 1.890 1.00 96.56 98 GLN A C 1
ATOM 757 O O . GLN A 1 98 ? 1.984 9.144 1.157 1.00 96.56 98 GLN A O 1
ATOM 762 N N . VAL A 1 99 ? -0.196 9.535 1.526 1.00 94.25 99 VAL A N 1
ATOM 763 C CA . VAL A 1 99 ? -0.404 10.356 0.334 1.00 94.25 99 VAL A CA 1
ATOM 764 C C . VAL A 1 99 ? -1.441 11.409 0.678 1.00 94.25 99 VAL A C 1
ATOM 766 O O . VAL A 1 99 ? -2.602 11.099 0.938 1.00 94.25 99 VAL A O 1
ATOM 769 N N . GLY A 1 100 ? -1.044 12.674 0.648 1.00 93.88 100 GLY A N 1
ATOM 770 C CA . GLY A 1 100 ? -1.993 13.754 0.841 1.00 93.88 100 GLY A CA 1
ATOM 771 C C . GLY A 1 100 ? -1.341 15.094 1.127 1.00 93.88 100 GLY A C 1
ATOM 772 O O . GLY A 1 100 ? -0.290 15.178 1.754 1.00 93.88 100 GLY A O 1
ATOM 773 N N . LYS A 1 101 ? -1.974 16.172 0.663 1.00 95.50 101 LYS A N 1
ATOM 774 C CA . LYS A 1 101 ? -1.398 17.518 0.746 1.00 95.50 101 LYS A CA 1
ATOM 775 C C . LYS A 1 101 ? -1.209 17.990 2.188 1.00 95.50 101 LYS A C 1
ATOM 777 O O . LYS A 1 101 ? -0.152 18.521 2.518 1.00 95.50 101 LYS A O 1
ATOM 782 N N . GLU A 1 102 ? -2.226 17.828 3.031 1.00 97.56 102 GLU A N 1
ATOM 783 C CA . GLU A 1 102 ? -2.191 18.350 4.402 1.00 97.56 102 GLU A CA 1
ATOM 784 C C . GLU A 1 102 ? -1.327 17.473 5.307 1.00 97.56 102 GLU A C 1
ATOM 786 O O . GLU A 1 102 ? -0.579 18.003 6.127 1.00 97.56 102 GLU A O 1
ATOM 791 N N . ILE A 1 103 ? -1.354 16.148 5.116 1.00 97.31 103 ILE A N 1
ATOM 792 C CA . ILE A 1 103 ? -0.471 15.254 5.868 1.00 97.31 103 ILE A CA 1
ATOM 793 C C . ILE A 1 103 ? 0.996 15.436 5.463 1.00 97.31 103 ILE A C 1
ATOM 795 O O . ILE A 1 103 ? 1.833 15.636 6.342 1.00 97.31 103 ILE A O 1
ATOM 799 N N . ALA A 1 104 ? 1.311 15.509 4.165 1.00 97.25 104 ALA A N 1
ATOM 800 C CA . ALA A 1 104 ? 2.669 15.789 3.703 1.00 97.25 104 ALA A CA 1
ATOM 801 C C . ALA A 1 104 ? 3.156 17.163 4.186 1.00 97.25 104 ALA A C 1
ATOM 803 O O . ALA A 1 104 ? 4.313 17.304 4.579 1.00 97.25 104 ALA A O 1
ATOM 804 N N . LYS A 1 105 ? 2.286 18.183 4.209 1.00 98.31 105 LYS A N 1
ATOM 805 C CA . LYS A 1 105 ? 2.615 19.487 4.800 1.00 98.31 105 LYS A CA 1
ATOM 806 C C . LYS A 1 105 ? 2.949 19.345 6.284 1.00 98.31 105 LYS A C 1
ATOM 808 O O . LYS A 1 105 ? 3.997 19.823 6.695 1.00 98.31 105 LYS A O 1
ATOM 813 N N . GLY A 1 106 ? 2.098 18.675 7.063 1.00 98.31 106 GLY A N 1
ATOM 814 C CA . GLY A 1 106 ? 2.313 18.478 8.497 1.00 98.31 106 GLY A CA 1
ATOM 815 C C . GLY A 1 106 ? 3.620 17.747 8.816 1.00 98.31 106 GLY A C 1
ATOM 816 O O . GLY A 1 106 ? 4.306 18.128 9.761 1.00 98.31 106 GLY A O 1
ATOM 817 N N . ILE A 1 107 ? 3.994 16.756 8.004 1.00 98.56 107 ILE A N 1
ATOM 818 C CA . ILE A 1 107 ? 5.268 16.031 8.120 1.00 98.56 107 ILE A CA 1
ATOM 819 C C . ILE A 1 107 ? 6.446 16.958 7.825 1.00 98.56 107 ILE A C 1
ATOM 821 O O . ILE A 1 107 ? 7.342 17.114 8.648 1.00 98.56 107 ILE A O 1
ATOM 825 N N . ASN A 1 108 ? 6.415 17.636 6.678 1.00 98.56 108 ASN A N 1
ATOM 826 C CA . ASN A 1 108 ? 7.522 18.481 6.231 1.00 98.56 108 ASN A CA 1
ATOM 827 C C . ASN A 1 108 ? 7.698 19.761 7.067 1.00 98.56 108 ASN A C 1
ATOM 829 O O . ASN A 1 108 ? 8.754 20.383 7.012 1.00 98.56 108 ASN A O 1
ATOM 833 N N . THR A 1 109 ? 6.692 20.166 7.850 1.00 98.12 109 THR A N 1
ATOM 834 C CA . THR A 1 109 ? 6.817 21.252 8.838 1.00 98.12 109 THR A CA 1
ATOM 835 C C . THR A 1 109 ? 7.149 20.754 10.248 1.00 98.12 109 THR A C 1
ATOM 837 O O . THR A 1 109 ? 7.135 21.554 11.180 1.00 98.12 109 THR A O 1
ATOM 840 N N . GLY A 1 110 ? 7.378 19.449 10.441 1.00 97.62 110 GLY A N 1
ATOM 841 C CA . GLY A 1 110 ? 7.672 18.850 11.748 1.00 97.62 110 GLY A CA 1
ATOM 842 C C . GLY A 1 110 ? 6.489 18.807 12.726 1.00 97.62 110 GLY A C 1
ATOM 843 O O . GLY A 1 110 ? 6.687 18.576 13.913 1.00 97.62 110 GLY A O 1
ATOM 844 N N . ASN A 1 111 ? 5.258 19.038 12.258 1.00 98.00 111 ASN A N 1
ATOM 845 C CA . ASN A 1 111 ? 4.049 19.000 13.093 1.00 98.00 111 ASN A CA 1
ATOM 846 C C . ASN A 1 111 ? 3.514 17.569 13.302 1.00 98.00 111 ASN A C 1
ATOM 848 O O . ASN A 1 111 ? 2.815 17.298 14.281 1.00 98.00 111 ASN A O 1
ATOM 852 N N . ILE A 1 112 ? 3.820 16.667 12.368 1.00 98.75 112 ILE A N 1
ATOM 853 C CA . ILE A 1 112 ? 3.474 15.245 12.423 1.00 98.75 112 ILE A CA 1
ATOM 854 C C . ILE A 1 112 ? 4.775 14.448 12.427 1.00 98.75 112 ILE A C 1
ATOM 856 O O . ILE A 1 112 ? 5.555 14.544 11.481 1.00 98.75 112 ILE A O 1
ATOM 860 N N . ASN A 1 113 ? 4.988 13.628 13.456 1.00 98.56 113 ASN A N 1
ATOM 861 C CA . ASN A 1 113 ? 6.113 12.700 13.469 1.00 98.56 113 ASN A CA 1
ATOM 862 C C . ASN A 1 113 ? 5.853 11.589 12.447 1.00 98.56 113 ASN A C 1
ATOM 864 O O . ASN A 1 113 ? 4.859 10.872 12.550 1.00 98.56 113 ASN A O 1
ATOM 868 N N . PHE A 1 114 ? 6.735 11.415 11.473 1.00 98.62 114 PHE A N 1
ATOM 869 C CA . PHE A 1 114 ? 6.580 10.380 10.457 1.00 98.62 114 PHE A CA 1
ATOM 870 C C . PHE A 1 114 ? 7.822 9.519 10.386 1.00 98.62 114 PHE A C 1
ATOM 872 O O . PHE A 1 114 ? 8.942 10.017 10.463 1.00 98.62 114 PHE A O 1
ATOM 879 N N . PHE A 1 115 ? 7.593 8.224 10.243 1.00 97.75 115 PHE A N 1
ATOM 880 C CA . PHE A 1 115 ? 8.611 7.310 9.777 1.00 97.75 115 PHE A CA 1
ATOM 881 C C . PHE A 1 115 ? 7.980 6.428 8.717 1.00 97.75 115 PHE A C 1
ATOM 883 O O . PHE A 1 115 ? 6.868 5.916 8.887 1.00 97.75 115 PHE A O 1
ATOM 890 N N . ASP A 1 116 ? 8.707 6.255 7.633 1.00 97.50 116 ASP A N 1
ATOM 891 C CA . ASP A 1 116 ? 8.433 5.245 6.645 1.00 97.50 116 ASP A CA 1
ATOM 892 C C . ASP A 1 116 ? 9.267 3.992 6.880 1.00 97.50 116 ASP A C 1
ATOM 894 O O . ASP A 1 116 ? 10.239 3.955 7.638 1.00 97.50 116 ASP A O 1
ATOM 898 N N . LYS A 1 117 ? 8.788 2.899 6.300 1.00 97.44 117 LYS A N 1
ATOM 899 C CA . LYS A 1 117 ? 9.366 1.572 6.448 1.00 97.44 117 LYS A CA 1
ATOM 900 C C . LYS A 1 117 ? 9.018 0.765 5.207 1.00 97.44 117 LYS A C 1
ATOM 902 O O . LYS A 1 117 ? 7.958 0.971 4.620 1.00 97.44 117 LYS A O 1
ATOM 907 N N . HIS A 1 118 ? 9.882 -0.191 4.880 1.00 98.44 118 HIS A N 1
ATOM 908 C CA . HIS A 1 118 ? 9.561 -1.284 3.968 1.00 98.44 118 HIS A CA 1
ATOM 909 C C . HIS A 1 118 ? 8.196 -1.875 4.338 1.00 98.44 118 HIS A C 1
ATOM 911 O O . HIS A 1 118 ? 7.970 -2.249 5.500 1.00 98.44 118 HIS A O 1
ATOM 917 N N . LEU A 1 119 ? 7.276 -1.928 3.378 1.00 98.31 119 LEU A N 1
ATOM 918 C CA . LEU A 1 119 ? 5.891 -2.299 3.659 1.00 98.31 119 LEU A CA 1
ATOM 919 C C . LEU A 1 119 ? 5.762 -3.758 4.090 1.00 98.31 119 LEU A C 1
ATOM 921 O O . LEU A 1 119 ? 4.873 -4.056 4.887 1.00 98.31 119 LEU A O 1
ATOM 925 N N . SER A 1 120 ? 6.675 -4.634 3.667 1.00 97.62 120 SER A N 1
ATOM 926 C CA . SER A 1 120 ? 6.735 -6.020 4.150 1.00 97.62 120 SER A CA 1
ATOM 927 C C . SER A 1 120 ? 7.103 -6.134 5.636 1.00 97.62 120 SER A C 1
ATOM 929 O O . SER A 1 120 ? 6.648 -7.044 6.332 1.00 97.62 120 SER A O 1
ATOM 931 N N . MET A 1 121 ? 7.917 -5.200 6.141 1.00 98.12 121 MET A N 1
ATOM 932 C CA . MET A 1 121 ? 8.480 -5.249 7.492 1.00 98.12 121 MET A CA 1
ATOM 933 C C . MET A 1 121 ? 7.602 -4.552 8.523 1.00 98.12 121 MET A C 1
ATOM 935 O O . MET A 1 121 ? 7.559 -4.980 9.674 1.00 98.12 121 MET A O 1
ATOM 939 N N . PHE A 1 122 ? 6.920 -3.475 8.130 1.00 98.50 122 PHE A N 1
ATOM 940 C CA . PHE A 1 122 ? 6.110 -2.671 9.044 1.00 98.50 122 PHE A CA 1
ATOM 941 C C . PHE A 1 122 ? 5.100 -3.502 9.870 1.00 98.50 122 PHE A C 1
ATOM 943 O O . PHE A 1 122 ? 5.101 -3.365 11.097 1.00 98.50 122 PHE A O 1
ATOM 950 N N . PRO A 1 123 ? 4.285 -4.398 9.275 1.00 97.56 123 PRO A N 1
ATOM 951 C CA . PRO A 1 123 ? 3.335 -5.207 10.041 1.00 97.56 123 PRO A CA 1
ATOM 952 C C . PRO A 1 123 ? 4.029 -6.165 11.021 1.00 97.56 123 PRO A C 1
ATOM 954 O O . PRO A 1 123 ? 3.589 -6.321 12.160 1.00 97.56 123 PRO A O 1
ATOM 957 N N . ALA A 1 124 ? 5.154 -6.765 10.620 1.00 96.88 124 ALA A N 1
ATOM 958 C CA . ALA A 1 124 ? 5.914 -7.673 11.475 1.00 96.88 124 ALA A CA 1
ATOM 959 C C . ALA A 1 124 ? 6.562 -6.940 12.663 1.00 96.88 124 ALA A C 1
ATOM 961 O O . ALA A 1 124 ? 6.452 -7.404 13.797 1.00 96.88 124 ALA A O 1
ATOM 962 N N . ASP A 1 125 ? 7.179 -5.778 12.425 1.00 98.12 125 ASP A N 1
ATOM 963 C CA . ASP A 1 125 ? 7.780 -4.935 13.469 1.00 98.12 125 ASP A CA 1
ATOM 964 C C . ASP A 1 125 ? 6.721 -4.444 14.475 1.00 98.12 125 ASP A C 1
ATOM 966 O O . ASP A 1 125 ? 6.994 -4.336 15.678 1.00 98.12 125 ASP A O 1
ATOM 970 N N . LEU A 1 126 ? 5.490 -4.202 14.007 1.00 98.12 126 LEU A N 1
ATOM 971 C CA . LEU A 1 126 ? 4.349 -3.920 14.874 1.00 98.12 126 LEU A CA 1
ATOM 972 C C . LEU A 1 126 ? 4.019 -5.124 15.770 1.00 98.12 126 LEU A C 1
ATOM 974 O O . LEU A 1 126 ? 3.891 -4.952 16.980 1.00 98.12 126 LEU A O 1
ATOM 978 N N . VAL A 1 127 ? 3.925 -6.337 15.215 1.00 98.06 127 VAL A N 1
ATOM 979 C CA . VAL A 1 127 ? 3.641 -7.568 15.981 1.00 98.06 127 VAL A CA 1
ATOM 980 C C . VAL A 1 127 ? 4.766 -7.912 16.963 1.00 98.06 127 VAL A C 1
ATOM 982 O O . VAL A 1 127 ? 4.500 -8.413 18.056 1.00 98.06 127 VAL A O 1
ATOM 985 N N . TYR A 1 128 ? 6.018 -7.583 16.635 1.00 97.50 128 TYR A N 1
ATOM 986 C CA . TYR A 1 128 ? 7.148 -7.683 17.567 1.00 97.50 128 TYR A CA 1
ATOM 987 C C . TYR A 1 128 ? 7.055 -6.697 18.738 1.00 97.50 128 TYR A C 1
ATOM 989 O O . TYR A 1 128 ? 7.772 -6.841 19.728 1.00 97.50 128 TYR A O 1
ATOM 997 N N . GLY A 1 129 ? 6.165 -5.708 18.649 1.00 96.94 129 GLY A N 1
ATOM 998 C CA . GLY A 1 129 ? 5.923 -4.718 19.686 1.00 96.94 129 GLY A CA 1
ATOM 999 C C . GLY A 1 129 ? 6.850 -3.510 19.624 1.00 96.94 129 GLY A C 1
ATOM 1000 O O . GLY A 1 129 ? 6.834 -2.701 20.545 1.00 96.94 129 GLY A O 1
ATOM 1001 N N . PHE A 1 130 ? 7.650 -3.326 18.567 1.00 97.44 130 PHE A N 1
ATOM 1002 C CA . PHE A 1 130 ? 8.597 -2.203 18.503 1.00 97.44 130 PHE A CA 1
ATOM 1003 C C . PHE A 1 130 ? 7.900 -0.845 18.536 1.00 97.44 130 PHE A C 1
ATOM 1005 O O . PHE A 1 130 ? 8.390 0.090 19.172 1.00 97.44 130 PHE A O 1
ATOM 1012 N N . TYR A 1 131 ? 6.735 -0.744 17.900 1.00 97.38 131 TYR A N 1
ATOM 1013 C CA . TYR A 1 131 ? 5.972 0.501 17.851 1.00 97.38 131 TYR A CA 1
ATOM 1014 C C . TYR A 1 131 ? 5.059 0.703 19.060 1.00 97.38 131 TYR A C 1
ATOM 1016 O O . TYR A 1 131 ? 4.579 1.811 19.263 1.00 97.38 131 TYR A O 1
ATOM 1024 N N . THR A 1 132 ? 4.850 -0.329 19.878 1.00 97.12 132 THR A N 1
ATOM 1025 C CA . THR A 1 132 ? 4.019 -0.303 21.093 1.00 97.12 132 THR A CA 1
ATOM 1026 C C . THR A 1 132 ? 4.829 -0.541 22.370 1.00 97.12 132 THR A C 1
ATOM 1028 O O . THR A 1 132 ? 4.245 -0.644 23.445 1.00 97.12 132 THR A O 1
ATOM 1031 N N . LYS A 1 133 ? 6.167 -0.567 22.280 1.00 95.62 133 LYS A N 1
ATOM 1032 C CA . LYS A 1 133 ? 7.090 -0.878 23.387 1.00 95.62 133 LYS A CA 1
ATOM 1033 C C . LYS A 1 133 ? 6.930 0.030 24.609 1.00 95.62 133 LYS A C 1
ATOM 1035 O O . LYS A 1 133 ? 7.228 -0.381 25.723 1.00 95.62 133 LYS A O 1
ATOM 1040 N N . ASP A 1 134 ? 6.464 1.259 24.391 1.00 91.56 134 ASP A N 1
ATOM 1041 C CA . ASP A 1 134 ? 6.272 2.264 25.438 1.00 91.56 134 ASP A CA 1
ATOM 1042 C C . ASP A 1 134 ? 4.838 2.235 26.016 1.00 91.56 134 ASP A C 1
ATOM 1044 O O . ASP A 1 134 ? 4.492 3.047 26.875 1.00 91.56 134 ASP A O 1
ATOM 1048 N N . LYS A 1 135 ? 3.980 1.306 25.561 1.00 94.75 135 LYS A N 1
ATOM 1049 C CA . LYS A 1 135 ? 2.623 1.102 26.089 1.00 94.75 135 LYS A CA 1
ATOM 1050 C C . LYS A 1 135 ? 2.611 -0.002 27.155 1.00 94.75 135 LYS A C 1
ATOM 1052 O O . LYS A 1 135 ? 3.173 -1.069 26.916 1.00 94.75 135 LYS A O 1
ATOM 1057 N N . PRO A 1 136 ? 1.872 0.169 28.270 1.00 91.69 136 PRO A N 1
ATOM 1058 C CA . PRO A 1 136 ? 1.802 -0.833 29.340 1.00 91.69 136 PRO A CA 1
ATOM 1059 C C . PRO A 1 136 ? 1.327 -2.224 28.897 1.00 91.69 136 PRO A C 1
ATOM 1061 O O . PRO A 1 136 ? 1.759 -3.226 29.454 1.00 91.69 136 PRO A O 1
ATOM 1064 N N . ASN A 1 137 ? 0.430 -2.291 27.909 1.00 92.31 137 ASN A N 1
ATOM 1065 C CA . ASN A 1 137 ? -0.140 -3.538 27.397 1.00 92.31 137 ASN A CA 1
ATOM 1066 C C . ASN A 1 137 ? 0.491 -4.005 26.075 1.00 92.31 137 ASN A C 1
ATOM 1068 O O . ASN A 1 137 ? 0.094 -5.055 25.577 1.00 92.31 137 ASN A O 1
ATOM 1072 N N . ASN A 1 138 ? 1.447 -3.255 25.506 1.00 95.50 138 ASN A N 1
ATOM 1073 C CA . ASN A 1 138 ? 2.050 -3.532 24.198 1.00 95.50 138 ASN A CA 1
ATOM 1074 C C . ASN A 1 138 ? 1.000 -3.813 23.094 1.00 95.50 138 ASN A C 1
ATOM 1076 O O . ASN A 1 138 ? 1.122 -4.774 22.333 1.00 95.50 138 ASN A O 1
ATOM 1080 N N . LYS A 1 139 ? -0.080 -3.019 23.052 1.00 97.69 139 LYS A N 1
ATOM 1081 C CA . LYS A 1 139 ? -1.189 -3.145 22.090 1.00 97.69 139 LYS A CA 1
ATOM 1082 C C . LYS A 1 139 ? -1.573 -1.793 21.492 1.00 97.69 139 LYS A C 1
ATOM 1084 O O . LYS A 1 139 ? -1.251 -0.738 22.038 1.00 97.69 139 LYS A O 1
ATOM 1089 N N . LEU A 1 140 ? -2.280 -1.848 20.367 1.00 98.56 140 LEU A N 1
ATOM 1090 C CA . LEU A 1 140 ? -3.035 -0.727 19.818 1.00 98.56 140 LEU A CA 1
ATOM 1091 C C . LEU A 1 140 ? -4.333 -0.573 20.613 1.00 98.56 140 LEU A C 1
ATOM 1093 O O . LEU A 1 140 ? -5.030 -1.559 20.856 1.00 98.56 140 LEU A O 1
ATOM 1097 N N . ASP A 1 141 ? -4.657 0.654 21.016 1.00 98.44 141 ASP A N 1
ATOM 1098 C CA . ASP A 1 141 ? -5.803 0.934 21.886 1.00 98.44 141 ASP A CA 1
ATOM 1099 C C . ASP A 1 141 ? -7.132 0.641 21.167 1.00 98.44 141 ASP A C 1
ATOM 1101 O O . ASP A 1 141 ? -8.073 0.117 21.769 1.00 98.44 141 ASP A O 1
ATOM 1105 N N . VAL A 1 142 ? -7.198 0.945 19.867 1.00 98.62 142 VAL A N 1
ATOM 1106 C CA . VAL A 1 142 ? -8.350 0.635 19.016 1.00 98.62 142 VAL A CA 1
ATOM 1107 C C . VAL A 1 142 ? -7.930 0.485 17.557 1.00 98.62 142 VAL A C 1
ATOM 1109 O O . VAL A 1 142 ? -7.100 1.237 17.045 1.00 98.62 142 VAL A O 1
ATOM 1112 N N . VAL A 1 143 ? -8.512 -0.491 16.872 1.00 98.88 143 VAL A N 1
ATOM 1113 C CA . VAL A 1 143 ? -8.311 -0.712 15.441 1.00 98.88 143 VAL A CA 1
ATOM 1114 C C . VAL A 1 143 ? -9.652 -0.610 14.731 1.00 98.88 143 VAL A C 1
ATOM 1116 O O . VAL A 1 143 ? -10.635 -1.209 15.166 1.00 98.88 143 VAL A O 1
ATOM 1119 N N . VAL A 1 144 ? -9.689 0.172 13.655 1.00 98.88 144 VAL A N 1
ATOM 1120 C CA . VAL A 1 144 ? -10.876 0.392 12.829 1.00 98.88 144 VAL A CA 1
ATOM 1121 C C . VAL A 1 144 ? -10.625 -0.215 11.454 1.00 98.88 144 VAL A C 1
ATOM 1123 O O . VAL A 1 144 ? -9.716 0.209 10.744 1.00 98.88 144 VAL A O 1
ATOM 1126 N N . ILE A 1 145 ? -11.409 -1.224 11.092 1.00 98.62 145 ILE A N 1
ATOM 1127 C CA . ILE A 1 145 ? -11.247 -1.969 9.840 1.00 98.62 145 ILE A CA 1
ATOM 1128 C C . ILE A 1 145 ? -12.513 -1.827 9.010 1.00 98.62 145 ILE A C 1
ATOM 1130 O O . ILE A 1 145 ? -13.614 -2.030 9.521 1.00 98.62 145 ILE A O 1
ATOM 1134 N N . GLU A 1 146 ? -12.356 -1.514 7.730 1.00 98.69 146 GLU A N 1
ATOM 1135 C CA . GLU A 1 146 ? -13.425 -1.669 6.753 1.00 98.69 146 GLU A CA 1
ATOM 1136 C C . GLU A 1 146 ? -13.549 -3.135 6.316 1.00 98.69 146 GLU A C 1
ATOM 1138 O O . GLU A 1 146 ? -12.561 -3.810 6.024 1.00 98.69 146 GLU A O 1
ATOM 1143 N N . ALA A 1 147 ? -14.784 -3.619 6.250 1.00 98.75 147 ALA A N 1
ATOM 1144 C CA . ALA A 1 147 ? -15.135 -4.962 5.823 1.00 98.75 147 ALA A CA 1
ATOM 1145 C C . ALA A 1 147 ? -16.216 -4.910 4.744 1.00 98.75 147 ALA A C 1
ATOM 1147 O O . ALA A 1 147 ? -17.143 -4.107 4.828 1.00 98.75 147 ALA A O 1
ATOM 1148 N N . SER A 1 148 ? -16.159 -5.812 3.767 1.00 98.56 148 SER A N 1
ATOM 1149 C CA . SER A 1 148 ? -17.272 -6.022 2.835 1.00 98.56 148 SER A CA 1
ATOM 1150 C C . SER A 1 148 ? -18.325 -6.981 3.407 1.00 98.56 148 SER A C 1
ATOM 1152 O O . SER A 1 148 ? -19.497 -6.910 3.037 1.00 98.56 148 SER A O 1
ATOM 1154 N N . ALA A 1 149 ? -17.926 -7.868 4.327 1.00 98.81 149 ALA A N 1
ATOM 1155 C CA . ALA A 1 149 ? -18.803 -8.784 5.053 1.00 98.81 149 ALA A CA 1
ATOM 1156 C C . ALA A 1 149 ? -18.133 -9.334 6.329 1.00 98.81 149 ALA A C 1
ATOM 1158 O O . ALA A 1 149 ? -16.933 -9.177 6.552 1.00 98.81 149 ALA A O 1
ATOM 1159 N N . ILE A 1 150 ? -18.924 -9.993 7.171 1.00 98.81 150 ILE A N 1
ATOM 1160 C CA . ILE A 1 150 ? -18.490 -10.752 8.343 1.00 98.81 150 ILE A CA 1
ATOM 1161 C C . ILE A 1 150 ? -19.104 -12.149 8.241 1.00 98.81 150 ILE A C 1
ATOM 1163 O O . ILE A 1 150 ? -20.323 -12.286 8.105 1.00 98.81 150 ILE A O 1
ATOM 1167 N N . THR A 1 151 ? -18.255 -13.168 8.332 1.00 98.62 151 THR A N 1
ATOM 1168 C CA . THR A 1 151 ? -18.657 -14.581 8.280 1.00 98.62 151 THR A CA 1
ATOM 1169 C C . THR A 1 151 ? -19.493 -14.989 9.496 1.00 98.62 151 THR A C 1
ATOM 1171 O O . THR A 1 151 ? -19.568 -14.286 10.505 1.00 98.62 151 THR A O 1
ATOM 1174 N N . GLU A 1 152 ? -20.102 -16.166 9.423 1.00 98.06 152 GLU A N 1
ATOM 1175 C CA . GLU A 1 152 ? -20.856 -16.820 10.493 1.00 98.06 152 GLU A CA 1
ATOM 1176 C C . GLU A 1 152 ? -20.002 -16.985 11.761 1.00 98.06 152 GLU A C 1
ATOM 1178 O O . GLU A 1 152 ? -20.458 -16.724 12.877 1.00 98.06 152 GLU A O 1
ATOM 1183 N N . GLU A 1 153 ? -18.721 -17.314 11.578 1.00 96.44 153 GLU A N 1
ATOM 1184 C CA . GLU A 1 153 ? -17.752 -17.465 12.665 1.00 96.44 153 GLU A CA 1
ATOM 1185 C C . GLU A 1 153 ? -17.204 -16.125 13.180 1.00 96.44 153 GLU A C 1
ATOM 1187 O O . GLU A 1 153 ? -16.528 -16.082 14.205 1.00 96.44 153 GLU A O 1
ATOM 1192 N N . GLY A 1 154 ? -17.561 -15.003 12.551 1.00 97.88 154 GLY A N 1
ATOM 1193 C CA . GLY A 1 154 ? -17.130 -13.662 12.955 1.00 97.88 154 GLY A CA 1
ATOM 1194 C C . GLY A 1 154 ? -15.823 -13.198 12.313 1.00 97.88 154 GLY A C 1
ATOM 1195 O O . GLY A 1 154 ? -15.328 -12.127 12.653 1.00 97.88 154 GLY A O 1
ATOM 1196 N N . GLY A 1 155 ? -15.272 -13.970 11.375 1.00 98.50 155 GLY A N 1
ATOM 1197 C CA . GLY A 1 155 ? -14.135 -13.560 10.554 1.00 98.50 155 GLY A CA 1
ATOM 1198 C C . GLY A 1 155 ? -14.477 -12.378 9.645 1.00 98.50 155 GLY A C 1
ATOM 1199 O O . GLY A 1 155 ? -15.577 -12.319 9.091 1.00 98.50 155 GLY A O 1
ATOM 1200 N N . ILE A 1 156 ? -13.534 -11.450 9.493 1.00 98.88 156 ILE A N 1
ATOM 1201 C CA . ILE A 1 156 ? -13.704 -10.220 8.710 1.00 98.88 156 ILE A CA 1
ATOM 1202 C C . ILE A 1 156 ? -13.347 -10.494 7.254 1.00 98.88 156 ILE A C 1
ATOM 1204 O O . ILE A 1 156 ? -12.227 -10.908 6.978 1.00 98.88 156 ILE A O 1
ATOM 1208 N N . ILE A 1 157 ? -14.248 -10.206 6.322 1.00 98.88 157 ILE A N 1
ATOM 1209 C CA . ILE A 1 157 ? -13.947 -10.222 4.888 1.00 98.88 157 ILE A CA 1
ATOM 1210 C C . ILE A 1 157 ? -13.570 -8.788 4.490 1.00 98.88 157 ILE A C 1
ATOM 1212 O O . ILE A 1 157 ? -14.446 -7.916 4.538 1.00 98.88 157 ILE A O 1
ATOM 1216 N N . PRO A 1 158 ? -12.302 -8.504 4.132 1.00 98.62 158 PRO A N 1
ATOM 1217 C CA . PRO A 1 158 ? -11.878 -7.158 3.750 1.00 98.62 158 PRO A CA 1
ATOM 1218 C C . PRO A 1 158 ? -12.605 -6.624 2.506 1.00 98.62 158 PRO A C 1
ATOM 1220 O O . PRO A 1 158 ? -13.400 -7.319 1.867 1.00 98.62 158 PRO A O 1
ATOM 1223 N N . GLY A 1 159 ? -12.352 -5.360 2.177 1.00 97.06 159 GLY A N 1
ATOM 1224 C CA . GLY A 1 159 ? -12.778 -4.750 0.917 1.00 97.06 159 GLY A CA 1
ATOM 1225 C C . GLY A 1 159 ? -11.742 -4.940 -0.195 1.00 97.06 159 GLY A C 1
ATOM 1226 O O . GLY A 1 159 ? -11.111 -5.993 -0.314 1.00 97.06 159 GLY A O 1
ATOM 1227 N N . ALA A 1 160 ? -11.535 -3.874 -0.970 1.00 96.94 160 ALA A N 1
ATOM 1228 C CA . ALA A 1 160 ? -10.589 -3.816 -2.085 1.00 96.94 160 ALA A CA 1
ATOM 1229 C C . ALA A 1 160 ? -9.103 -3.827 -1.670 1.00 96.94 160 ALA A C 1
ATOM 1231 O O . ALA A 1 160 ? -8.230 -3.848 -2.536 1.00 96.94 160 ALA A O 1
ATOM 1232 N N . SER A 1 161 ? -8.788 -3.827 -0.372 1.00 98.25 161 SER A N 1
ATOM 1233 C CA . SER A 1 161 ? -7.419 -3.995 0.117 1.00 98.25 161 SER A CA 1
ATOM 1234 C C . SER A 1 161 ? -7.345 -4.823 1.395 1.00 98.25 161 SER A C 1
ATOM 1236 O O . SER A 1 161 ? -8.302 -4.905 2.167 1.00 98.25 161 SER A O 1
ATOM 1238 N N . VAL A 1 162 ? -6.178 -5.432 1.616 1.00 98.81 162 VAL A N 1
ATOM 1239 C CA . VAL A 1 162 ? -5.829 -6.104 2.876 1.00 98.81 162 VAL A CA 1
ATOM 1240 C C . VAL A 1 162 ? -4.845 -5.247 3.670 1.00 98.81 162 VAL A C 1
ATOM 1242 O O . VAL A 1 162 ? -5.099 -4.934 4.836 1.00 98.81 162 VAL A O 1
ATOM 1245 N N . GLY A 1 163 ? -3.727 -4.849 3.051 1.00 98.31 163 GLY A N 1
ATOM 1246 C CA . GLY A 1 163 ? -2.668 -4.087 3.711 1.00 98.31 163 GLY A CA 1
ATOM 1247 C C . GLY A 1 163 ? -2.137 -4.795 4.961 1.00 98.31 163 GLY A C 1
ATOM 1248 O O . GLY A 1 163 ? -1.885 -5.999 4.938 1.00 98.31 163 GLY A O 1
ATOM 1249 N N . ALA A 1 164 ? -2.001 -4.047 6.057 1.00 98.50 164 ALA A N 1
ATOM 1250 C CA . ALA A 1 164 ? -1.562 -4.543 7.366 1.00 98.50 164 ALA A CA 1
ATOM 1251 C C . ALA A 1 164 ? -2.726 -4.970 8.285 1.00 98.50 164 ALA A C 1
ATOM 1253 O O . ALA A 1 164 ? -2.540 -5.114 9.493 1.00 98.50 164 ALA A O 1
ATOM 1254 N N . SER A 1 165 ? -3.950 -5.103 7.758 1.00 98.81 165 SER A N 1
ATOM 1255 C CA . SER A 1 165 ? -5.147 -5.353 8.577 1.00 98.81 165 SER A CA 1
ATOM 1256 C C . SER A 1 165 ? -5.031 -6.585 9.491 1.00 98.81 165 SER A C 1
ATOM 1258 O O . SER A 1 165 ? -5.396 -6.457 10.663 1.00 98.81 165 SER A O 1
ATOM 1260 N N . PRO A 1 166 ? -4.500 -7.746 9.041 1.00 98.69 166 PRO A N 1
ATOM 1261 C CA . PRO A 1 166 ? -4.325 -8.909 9.915 1.00 98.69 166 PRO A CA 1
ATOM 1262 C C . PRO A 1 166 ? -3.458 -8.607 11.144 1.00 98.69 166 PRO A C 1
ATOM 1264 O O . PRO A 1 166 ? -3.841 -8.909 12.275 1.00 98.69 166 PRO A O 1
ATOM 1267 N N . GLU A 1 167 ? -2.320 -7.948 10.949 1.00 98.62 167 GLU A N 1
ATOM 1268 C CA . GLU A 1 167 ? -1.371 -7.624 12.011 1.00 98.62 167 GLU A CA 1
ATOM 1269 C C . GLU A 1 167 ? -1.876 -6.502 12.927 1.00 98.62 167 GLU A C 1
ATOM 1271 O O . GLU A 1 167 ? -1.706 -6.575 14.148 1.00 98.62 167 GLU A O 1
ATOM 1276 N N . LEU A 1 168 ? -2.563 -5.497 12.371 1.00 98.81 168 LEU A N 1
ATOM 1277 C CA . LEU A 1 168 ? -3.240 -4.465 13.159 1.00 98.81 168 LEU A CA 1
ATOM 1278 C C . LEU A 1 168 ? -4.259 -5.109 14.107 1.00 98.81 168 LEU A C 1
ATOM 1280 O O . LEU A 1 168 ? -4.238 -4.839 15.307 1.00 98.81 168 LEU A O 1
ATOM 1284 N N . ILE A 1 169 ? -5.096 -6.021 13.602 1.00 98.50 169 ILE A N 1
ATOM 1285 C CA . ILE A 1 169 ? -6.075 -6.751 14.415 1.00 98.50 169 ILE A CA 1
ATOM 1286 C C . ILE A 1 169 ? -5.394 -7.638 15.470 1.00 98.50 169 ILE A C 1
ATOM 1288 O O . ILE A 1 169 ? -5.815 -7.653 16.631 1.00 98.50 169 ILE A O 1
ATOM 1292 N N . GLN A 1 170 ? -4.313 -8.337 15.119 1.00 98.00 170 GLN A N 1
ATOM 1293 C CA . GLN A 1 170 ? -3.526 -9.140 16.065 1.00 98.00 170 GLN A CA 1
ATOM 1294 C C . GLN A 1 170 ? -3.007 -8.295 17.247 1.00 98.00 170 GLN A C 1
ATOM 1296 O O . GLN A 1 170 ? -2.916 -8.765 18.394 1.00 98.00 170 GLN A O 1
ATOM 1301 N N . MET A 1 171 ? -2.723 -7.018 16.987 1.00 98.31 171 MET A N 1
ATOM 1302 C CA . MET A 1 171 ? -2.262 -6.047 17.975 1.00 98.31 171 MET A CA 1
ATOM 1303 C C . MET A 1 171 ? -3.372 -5.201 18.605 1.00 98.31 171 MET A C 1
ATOM 1305 O O . MET A 1 171 ? -3.069 -4.400 19.485 1.00 98.31 171 MET A O 1
ATOM 1309 N N . ALA A 1 172 ? -4.640 -5.412 18.255 1.00 98.44 172 ALA A N 1
ATOM 1310 C CA . ALA A 1 172 ? -5.760 -4.646 18.790 1.00 98.44 172 ALA A CA 1
ATOM 1311 C C . ALA A 1 172 ? -6.161 -5.074 20.215 1.00 98.44 172 ALA A C 1
ATOM 1313 O O . ALA A 1 172 ? -6.314 -6.270 20.508 1.00 98.44 172 ALA A O 1
ATOM 1314 N N . ASP A 1 173 ? -6.390 -4.081 21.077 1.00 98.06 173 ASP A N 1
ATOM 1315 C CA . ASP A 1 173 ? -7.162 -4.214 22.319 1.00 98.06 173 ASP A CA 1
ATOM 1316 C C . ASP A 1 173 ? -8.670 -4.210 22.022 1.00 98.06 173 ASP A C 1
ATOM 1318 O O . ASP A 1 173 ? -9.397 -5.100 22.457 1.00 98.06 173 ASP A O 1
ATOM 1322 N N . LYS A 1 174 ? -9.126 -3.255 21.200 1.00 98.69 174 LYS A N 1
ATOM 1323 C CA . LYS A 1 174 ? -10.520 -3.122 20.751 1.00 98.69 174 LYS A CA 1
ATOM 1324 C C . LYS A 1 174 ? -10.599 -3.057 19.233 1.00 98.69 174 LYS A C 1
ATOM 1326 O O . LYS A 1 174 ? -9.761 -2.422 18.596 1.00 98.69 174 LYS A O 1
ATOM 1331 N N . ILE A 1 175 ? -11.635 -3.665 18.665 1.00 98.88 175 ILE A N 1
ATOM 1332 C CA . ILE A 1 175 ? -11.886 -3.679 17.222 1.00 98.88 175 ILE A CA 1
ATOM 1333 C C . ILE A 1 175 ? -13.232 -3.010 16.940 1.00 98.88 175 ILE A C 1
ATOM 1335 O O . ILE A 1 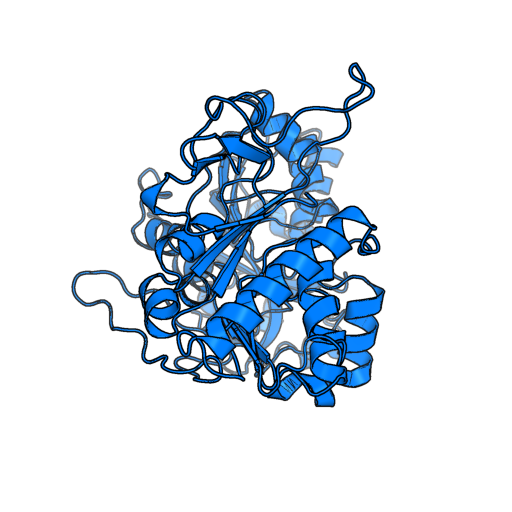175 ? -14.255 -3.363 17.529 1.00 98.88 175 ILE A O 1
ATOM 1339 N N . ILE A 1 176 ? -13.233 -2.057 16.016 1.00 98.94 176 ILE A N 1
ATOM 1340 C CA . ILE A 1 176 ? -14.434 -1.481 15.416 1.00 98.94 176 ILE A CA 1
ATOM 1341 C C . ILE A 1 176 ? -14.439 -1.893 13.948 1.00 98.94 176 ILE A C 1
ATOM 1343 O O . ILE A 1 176 ? -13.437 -1.722 13.255 1.00 98.94 176 ILE A O 1
ATOM 1347 N N . ILE A 1 177 ? -15.556 -2.444 13.478 1.00 98.94 177 ILE A N 1
ATOM 1348 C CA . ILE A 1 177 ? -15.683 -2.889 12.088 1.00 98.94 177 ILE A CA 1
ATOM 1349 C C . ILE A 1 177 ? -16.700 -2.002 11.379 1.00 98.94 177 ILE A C 1
ATOM 1351 O O . ILE A 1 177 ? -17.874 -1.971 11.752 1.00 98.94 177 ILE A O 1
ATOM 1355 N N . GLU A 1 178 ? -16.250 -1.294 10.348 1.00 98.69 178 GLU A N 1
ATOM 1356 C CA . GLU A 1 178 ? -17.118 -0.611 9.394 1.00 98.69 178 GLU A CA 1
ATOM 1357 C C . GLU A 1 178 ? -17.482 -1.582 8.273 1.00 98.69 178 GLU A C 1
ATOM 1359 O O . GLU A 1 178 ? -16.660 -1.887 7.415 1.00 98.69 178 GLU A O 1
ATOM 1364 N N . VAL A 1 179 ? -18.712 -2.087 8.270 1.00 98.81 179 VAL A N 1
ATOM 1365 C CA . VAL A 1 179 ? -19.191 -2.963 7.197 1.00 98.81 179 VAL A CA 1
ATOM 1366 C C . VAL A 1 179 ? -19.747 -2.085 6.086 1.00 98.81 179 VAL A C 1
ATOM 1368 O O . VAL A 1 179 ? -20.788 -1.446 6.260 1.00 98.81 179 VAL A O 1
ATOM 1371 N N . ASN A 1 180 ? -19.032 -2.024 4.965 1.00 98.06 180 ASN A N 1
ATOM 1372 C CA . ASN A 1 180 ? -19.359 -1.161 3.844 1.00 98.06 180 ASN A CA 1
ATOM 1373 C C . ASN A 1 180 ? -20.236 -1.883 2.817 1.00 98.06 180 ASN A C 1
ATOM 1375 O O . ASN A 1 180 ? -19.865 -2.900 2.235 1.00 98.06 180 ASN A O 1
ATOM 1379 N N . THR A 1 181 ? -21.420 -1.327 2.599 1.00 96.81 181 THR A N 1
ATOM 1380 C CA . THR A 1 181 ? -22.461 -1.864 1.723 1.00 96.81 181 THR A CA 1
ATOM 1381 C C . THR A 1 181 ? -22.517 -1.176 0.356 1.00 96.81 181 THR A C 1
ATOM 1383 O O . THR A 1 181 ? -23.334 -1.564 -0.475 1.00 96.81 181 THR A O 1
ATOM 1386 N N . ALA A 1 182 ? -21.635 -0.202 0.090 1.00 94.69 182 ALA A N 1
ATOM 1387 C CA . ALA A 1 182 ? -21.558 0.505 -1.192 1.00 94.69 182 ALA A CA 1
ATOM 1388 C C . ALA A 1 182 ? -21.086 -0.377 -2.363 1.00 94.69 182 ALA A C 1
ATOM 1390 O O . ALA A 1 182 ? -21.306 -0.022 -3.518 1.00 94.69 182 ALA A O 1
ATOM 1391 N N . GLY A 1 183 ? -20.426 -1.504 -2.073 1.00 91.62 183 GLY A N 1
ATOM 1392 C CA . GLY A 1 183 ? -19.880 -2.431 -3.065 1.00 91.62 183 GLY A CA 1
ATOM 1393 C C . GLY A 1 183 ? -20.313 -3.893 -2.867 1.00 91.62 183 GLY A C 1
ATOM 1394 O O . GLY A 1 183 ? -21.054 -4.229 -1.927 1.00 91.62 183 GLY A O 1
ATOM 1395 N N . PRO A 1 184 ? -19.858 -4.795 -3.758 1.00 94.44 184 PRO A N 1
ATOM 1396 C CA . PRO A 1 184 ? -20.074 -6.231 -3.610 1.00 94.44 184 PRO A CA 1
ATOM 1397 C C . PRO A 1 184 ? -19.337 -6.793 -2.383 1.00 94.44 184 PRO A C 1
ATOM 1399 O O . PRO A 1 184 ? -18.507 -6.124 -1.766 1.00 94.44 184 PRO A O 1
ATOM 1402 N N . SER A 1 185 ? -19.643 -8.043 -2.013 1.00 96.50 185 SER A N 1
ATOM 1403 C CA . SER A 1 185 ? -18.774 -8.750 -1.069 1.00 96.50 185 SER A CA 1
ATOM 1404 C C . SER A 1 185 ? -17.521 -9.165 -1.811 1.00 96.50 185 SER A C 1
ATOM 1406 O O . SER A 1 185 ? -17.620 -9.681 -2.918 1.00 96.50 185 SER A O 1
ATOM 1408 N N . PHE A 1 186 ? -16.374 -9.009 -1.170 1.00 97.62 186 PHE A N 1
ATOM 1409 C CA . PHE A 1 186 ? -15.106 -9.515 -1.681 1.00 97.62 186 PHE A CA 1
ATOM 1410 C C . PHE A 1 186 ? -14.802 -10.920 -1.133 1.00 97.62 186 PHE A C 1
ATOM 1412 O O . PHE A 1 186 ? -13.666 -11.381 -1.203 1.00 97.62 186 PHE A O 1
ATOM 1419 N N . GLU A 1 187 ? -15.794 -11.608 -0.560 1.00 97.88 187 GLU A N 1
ATOM 1420 C CA . GLU A 1 187 ? -15.628 -12.954 -0.012 1.00 97.88 187 GLU A CA 1
ATOM 1421 C C . GLU A 1 187 ? -15.044 -13.906 -1.056 1.00 97.88 187 GLU A C 1
ATOM 1423 O O . GLU A 1 187 ? -15.581 -14.042 -2.150 1.00 97.88 187 GLU A O 1
ATOM 1428 N N . GLY A 1 188 ? -13.929 -14.550 -0.707 1.00 97.19 188 GLY A N 1
ATOM 1429 C CA . GLY A 1 188 ? -13.192 -15.443 -1.601 1.00 97.19 188 GLY A CA 1
ATOM 1430 C C . GLY A 1 188 ? -12.017 -14.788 -2.332 1.00 97.19 188 GLY A C 1
ATOM 1431 O O . GLY A 1 188 ? -11.093 -15.504 -2.712 1.00 97.19 188 GLY A O 1
ATOM 1432 N N . LEU A 1 189 ? -11.954 -13.458 -2.449 1.00 97.56 189 LEU A N 1
ATOM 1433 C CA . LEU A 1 189 ? -10.834 -12.781 -3.123 1.00 97.56 189 LEU A CA 1
ATOM 1434 C C . LEU A 1 189 ? -9.564 -12.685 -2.284 1.00 97.56 189 LEU A C 1
ATOM 1436 O O . LEU A 1 189 ? -8.505 -12.386 -2.828 1.00 97.56 189 LEU A O 1
ATOM 1440 N N . HIS A 1 190 ? -9.637 -12.923 -0.976 1.00 98.69 190 HIS A N 1
ATOM 1441 C CA . HIS A 1 190 ? -8.487 -12.770 -0.088 1.00 98.69 190 HIS A CA 1
ATOM 1442 C C . HIS A 1 190 ? -7.808 -14.105 0.221 1.00 98.69 190 HIS A C 1
ATOM 1444 O O . HIS A 1 190 ? -8.454 -15.152 0.252 1.00 98.69 190 HIS A O 1
ATOM 1450 N N . ASP A 1 191 ? -6.504 -14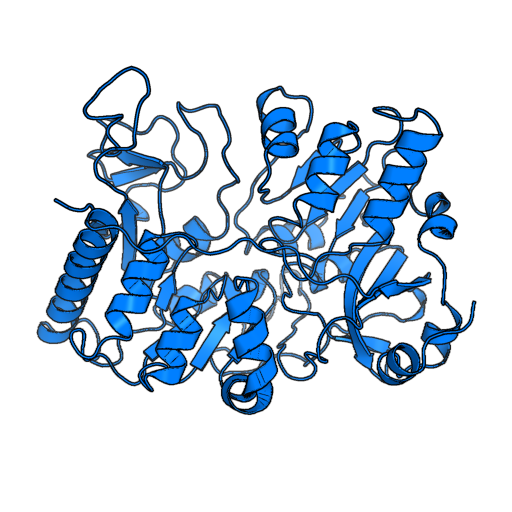.058 0.481 1.00 98.69 191 ASP A N 1
ATOM 1451 C CA . ASP A 1 191 ? -5.725 -15.139 1.083 1.00 98.69 191 ASP A CA 1
ATOM 1452 C C . ASP A 1 191 ? -4.939 -14.588 2.276 1.00 98.69 191 ASP A C 1
ATOM 1454 O O . ASP A 1 191 ? -3.948 -13.867 2.134 1.00 98.69 191 ASP A O 1
ATOM 1458 N N . ILE A 1 192 ? -5.453 -14.874 3.469 1.00 98.50 192 ILE A N 1
ATOM 1459 C CA . ILE A 1 192 ? -5.038 -14.262 4.724 1.00 98.50 192 ILE A CA 1
ATOM 1460 C C . ILE A 1 192 ? -4.264 -15.259 5.573 1.00 98.50 192 ILE A C 1
ATOM 1462 O O . ILE A 1 192 ? -4.800 -16.274 6.028 1.00 98.50 192 ILE A O 1
ATOM 1466 N N . THR A 1 193 ? -3.021 -14.893 5.867 1.00 96.75 193 THR A N 1
ATOM 1467 C CA . THR A 1 193 ? -2.194 -15.496 6.911 1.00 96.75 193 THR A CA 1
ATOM 1468 C C . THR A 1 193 ? -1.988 -14.497 8.041 1.00 96.75 193 THR A C 1
ATOM 1470 O O . THR A 1 193 ? -1.712 -13.326 7.787 1.00 96.75 193 THR A O 1
ATOM 1473 N N . MET A 1 194 ? -2.071 -14.963 9.286 1.00 96.69 194 MET A N 1
ATOM 1474 C CA . MET A 1 194 ? -1.667 -14.163 10.445 1.00 96.69 194 MET A CA 1
ATOM 1475 C C . MET A 1 194 ? -0.140 -14.163 10.591 1.00 96.69 194 MET A C 1
ATOM 1477 O O . MET A 1 194 ? 0.541 -15.060 10.087 1.00 96.69 194 MET A O 1
ATOM 1481 N N . CYS A 1 195 ? 0.410 -13.175 11.298 1.00 95.06 195 CYS A N 1
ATOM 1482 C CA . CYS A 1 195 ? 1.854 -13.049 11.460 1.00 95.06 195 CYS A CA 1
ATOM 1483 C C . CYS A 1 195 ? 2.366 -13.906 12.630 1.00 95.06 195 CYS A C 1
ATOM 1485 O O . CYS A 1 195 ? 2.140 -13.600 13.805 1.00 95.06 195 CYS A O 1
ATOM 1487 N N . ASP A 1 196 ? 3.105 -14.967 12.301 1.00 94.00 196 ASP A N 1
ATOM 1488 C CA . ASP A 1 196 ? 3.890 -15.748 13.261 1.00 94.00 196 ASP A CA 1
ATOM 1489 C C . ASP A 1 196 ? 5.175 -15.004 13.660 1.00 94.00 196 ASP A C 1
ATOM 1491 O O . ASP A 1 196 ? 5.789 -14.304 12.849 1.00 94.00 196 ASP A O 1
ATOM 1495 N N . VAL A 1 197 ? 5.656 -15.210 14.889 1.00 94.50 197 VAL A N 1
ATOM 1496 C CA . VAL A 1 197 ? 6.901 -14.597 15.389 1.00 94.50 197 VAL A CA 1
ATOM 1497 C C . VAL A 1 197 ? 8.082 -15.588 15.413 1.00 94.50 197 VAL A C 1
ATOM 1499 O O . VAL A 1 197 ? 7.885 -16.790 15.622 1.00 94.50 197 VAL A O 1
ATOM 1502 N N . PRO A 1 198 ? 9.333 -15.122 15.216 1.00 96.06 198 PRO A N 1
ATOM 1503 C CA . PRO A 1 198 ? 10.538 -15.920 15.457 1.00 96.06 198 PRO A CA 1
ATOM 1504 C C . PRO A 1 198 ? 10.590 -16.499 16.888 1.00 96.06 198 PRO A C 1
ATOM 1506 O O . PRO A 1 198 ? 9.980 -15.936 17.797 1.00 96.06 198 PRO A O 1
ATOM 1509 N N . PRO A 1 199 ? 11.320 -17.610 17.127 1.00 96.31 199 PRO A N 1
ATOM 1510 C CA . PRO A 1 199 ? 12.303 -18.241 16.237 1.00 96.31 199 PRO A CA 1
ATOM 1511 C C . PRO A 1 199 ? 11.752 -19.380 15.358 1.00 96.31 199 PRO A C 1
ATOM 1513 O O . PRO A 1 199 ? 12.535 -20.094 14.742 1.00 96.31 199 PRO A O 1
ATOM 1516 N N . ARG A 1 200 ? 10.429 -19.596 15.306 1.00 95.00 200 ARG A N 1
ATOM 1517 C CA . ARG A 1 200 ? 9.808 -20.714 14.560 1.00 95.00 200 ARG A CA 1
ATOM 1518 C C . ARG A 1 200 ? 8.747 -20.257 13.557 1.00 95.00 200 ARG A C 1
ATOM 1520 O O . ARG A 1 200 ? 7.766 -20.964 13.336 1.00 95.00 200 ARG A O 1
ATOM 1527 N N . ARG A 1 201 ? 8.937 -19.074 12.963 1.00 95.19 201 ARG A N 1
ATOM 1528 C CA . ARG A 1 201 ? 8.105 -18.615 11.845 1.00 95.19 201 ARG A CA 1
ATOM 1529 C C . ARG A 1 201 ? 8.184 -19.644 10.716 1.00 95.19 201 ARG A C 1
ATOM 1531 O O . ARG A 1 201 ? 9.276 -20.079 10.354 1.00 95.19 201 ARG A O 1
ATOM 1538 N N . LYS A 1 202 ? 7.026 -20.052 10.202 1.00 93.50 202 LYS A N 1
ATOM 1539 C CA . LYS A 1 202 ? 6.933 -21.033 9.118 1.00 93.50 202 LYS A CA 1
ATOM 1540 C C . LYS A 1 202 ? 7.251 -20.372 7.770 1.00 93.50 202 LYS A C 1
ATOM 1542 O O . LYS A 1 202 ? 6.952 -19.190 7.612 1.00 93.50 202 LYS A O 1
ATOM 1547 N N . PRO A 1 203 ? 7.833 -21.112 6.811 1.00 95.12 203 PRO A N 1
ATOM 1548 C CA . PRO A 1 203 ? 8.001 -20.612 5.450 1.00 95.12 203 PRO A CA 1
ATOM 1549 C C . PRO A 1 203 ? 6.638 -20.421 4.777 1.00 95.12 203 PRO A C 1
ATOM 1551 O O . PRO A 1 203 ? 5.698 -21.177 5.045 1.00 95.12 203 PRO A O 1
ATOM 1554 N N . TYR A 1 204 ? 6.542 -19.458 3.862 1.00 96.06 204 TYR A N 1
ATOM 1555 C CA . TYR A 1 204 ? 5.357 -19.318 3.018 1.00 96.06 204 TYR A CA 1
ATOM 1556 C C . TYR A 1 204 ? 5.426 -20.329 1.875 1.00 96.06 204 TYR A C 1
ATOM 1558 O O . TYR A 1 204 ? 6.371 -20.315 1.091 1.00 96.06 204 TYR A O 1
ATOM 1566 N N . LEU A 1 205 ? 4.431 -21.208 1.753 1.00 97.31 205 LEU A N 1
ATOM 1567 C CA . LEU A 1 205 ? 4.390 -22.251 0.718 1.00 97.31 205 LEU A CA 1
ATOM 1568 C C . LEU A 1 205 ? 3.757 -21.734 -0.582 1.00 97.31 205 LEU A C 1
ATOM 1570 O O . LEU A 1 205 ? 2.762 -22.271 -1.049 1.00 97.31 205 LEU A O 1
ATOM 1574 N N . ILE A 1 206 ? 4.328 -20.655 -1.118 1.00 98.44 206 ILE A N 1
ATOM 1575 C CA . ILE A 1 206 ? 3.915 -20.021 -2.375 1.00 98.44 206 ILE A CA 1
ATOM 1576 C C . ILE A 1 206 ? 5.003 -20.279 -3.413 1.00 98.44 206 ILE A C 1
ATOM 1578 O O . ILE A 1 206 ? 6.164 -19.916 -3.195 1.00 98.44 206 ILE A O 1
ATOM 1582 N N . MET A 1 207 ? 4.628 -20.914 -4.517 1.00 98.00 207 MET A N 1
ATOM 1583 C CA . MET A 1 207 ? 5.475 -21.253 -5.660 1.00 98.00 207 MET A CA 1
ATOM 1584 C C . MET A 1 207 ? 4.946 -20.630 -6.961 1.00 98.00 207 MET A C 1
ATOM 1586 O O . MET A 1 207 ? 5.714 -20.498 -7.912 1.00 98.00 207 MET A O 1
ATOM 1590 N N . ALA A 1 208 ? 3.680 -20.208 -6.989 1.00 98.31 208 ALA A N 1
ATOM 1591 C CA . ALA A 1 208 ? 3.047 -19.468 -8.073 1.00 98.31 208 ALA A CA 1
ATOM 1592 C C . ALA A 1 208 ? 2.103 -18.368 -7.533 1.00 98.31 208 ALA A C 1
ATOM 1594 O O . ALA A 1 208 ? 1.596 -18.485 -6.413 1.00 98.31 208 ALA A O 1
ATOM 1595 N N . PRO A 1 209 ? 1.842 -17.291 -8.300 1.00 98.31 209 PRO A N 1
ATOM 1596 C CA . PRO A 1 209 ? 0.940 -16.213 -7.888 1.00 98.31 209 PRO A CA 1
ATOM 1597 C C . PRO A 1 209 ? -0.463 -16.659 -7.454 1.00 98.31 209 PRO A C 1
ATOM 1599 O O . PRO A 1 209 ? -1.041 -16.036 -6.568 1.00 98.31 209 PRO A O 1
ATOM 1602 N N . GLU A 1 210 ? -0.995 -17.732 -8.026 1.00 98.00 210 GLU A N 1
ATOM 1603 C CA . GLU A 1 210 ? -2.320 -18.289 -7.740 1.00 98.00 210 GLU A CA 1
ATOM 1604 C C . GLU A 1 210 ? -2.414 -19.117 -6.437 1.00 98.00 210 GLU A C 1
ATOM 1606 O O . GLU A 1 210 ? -3.519 -19.365 -5.950 1.00 98.00 210 GLU A O 1
ATOM 1611 N N . ASP A 1 211 ? -1.289 -19.512 -5.827 1.00 98.50 211 ASP A N 1
ATOM 1612 C CA . ASP A 1 211 ? -1.272 -20.431 -4.676 1.00 98.50 211 ASP A CA 1
ATOM 1613 C C . ASP A 1 211 ? -1.917 -19.825 -3.424 1.00 98.50 211 ASP A C 1
ATOM 1615 O O . ASP A 1 211 ? -1.449 -18.812 -2.913 1.00 98.50 211 ASP A O 1
ATOM 1619 N N . ARG A 1 212 ? -2.924 -20.466 -2.830 1.00 98.25 212 ARG A N 1
ATOM 1620 C CA . ARG A 1 212 ? -3.508 -20.025 -1.549 1.00 98.25 212 ARG A CA 1
ATOM 1621 C C . ARG A 1 212 ? -2.890 -20.775 -0.376 1.00 98.25 212 ARG A C 1
ATOM 1623 O O . ARG A 1 212 ? -2.784 -21.999 -0.416 1.00 98.25 212 ARG A O 1
ATOM 1630 N N . ILE A 1 213 ? -2.513 -20.051 0.675 1.00 97.81 213 ILE A N 1
ATOM 1631 C CA . ILE A 1 213 ? -1.845 -20.622 1.859 1.00 97.81 213 ILE A CA 1
ATOM 1632 C C . ILE A 1 213 ? -2.549 -20.301 3.183 1.00 97.81 213 ILE A C 1
ATOM 1634 O O . ILE A 1 213 ? -2.103 -20.743 4.243 1.00 97.81 213 ILE A O 1
ATOM 1638 N N . GLY A 1 214 ? -3.619 -19.516 3.136 1.00 97.31 214 GLY A N 1
ATOM 1639 C CA . GLY A 1 214 ? -4.329 -18.999 4.289 1.00 97.31 214 GLY A CA 1
ATOM 1640 C C . GLY A 1 214 ? -5.838 -19.189 4.188 1.00 97.31 214 GLY A C 1
ATOM 1641 O O . GLY A 1 214 ? -6.346 -20.210 3.727 1.00 97.31 214 GLY A O 1
ATOM 1642 N N . THR A 1 215 ? -6.560 -18.202 4.704 1.00 98.25 215 THR A N 1
ATOM 1643 C CA . THR A 1 215 ? -8.027 -18.192 4.791 1.00 98.25 215 THR A CA 1
ATOM 1644 C C . THR A 1 215 ? -8.611 -17.053 3.964 1.00 98.25 215 THR A C 1
ATOM 1646 O O . THR A 1 215 ? -7.934 -16.071 3.684 1.00 98.25 215 THR A O 1
ATOM 1649 N N . THR A 1 216 ? -9.883 -17.146 3.581 1.00 98.06 216 THR A N 1
ATOM 1650 C CA . THR A 1 216 ? -10.557 -16.118 2.764 1.00 98.06 216 THR A CA 1
ATOM 1651 C C . THR A 1 216 ? -11.059 -14.913 3.567 1.00 98.06 216 THR A C 1
ATOM 1653 O O . THR A 1 216 ? -11.732 -14.038 3.027 1.00 98.06 216 THR A O 1
ATOM 1656 N N . TYR A 1 217 ? -10.751 -14.865 4.861 1.0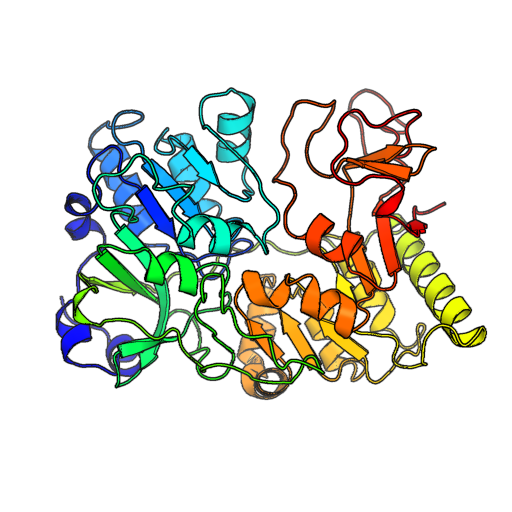0 98.62 217 TYR A N 1
ATOM 1657 C CA . TYR A 1 217 ? -11.168 -13.836 5.807 1.00 98.62 217 TYR A CA 1
ATOM 1658 C C . TYR A 1 217 ? -10.082 -13.652 6.872 1.00 98.62 217 TYR A C 1
ATOM 1660 O O . TYR A 1 217 ? -9.263 -14.536 7.088 1.00 98.62 217 TYR A O 1
ATOM 1668 N N . ILE A 1 218 ? -10.075 -12.525 7.581 1.00 98.81 218 ILE A N 1
ATOM 1669 C CA . ILE A 1 218 ? -9.205 -12.324 8.741 1.00 98.81 218 ILE A CA 1
ATOM 1670 C C . ILE A 1 218 ? -9.852 -12.991 9.961 1.00 98.81 218 ILE A C 1
ATOM 1672 O O . ILE A 1 218 ? -10.934 -12.556 10.377 1.00 98.81 218 ILE A O 1
ATOM 1676 N N . PRO A 1 219 ? -9.242 -14.038 10.549 1.00 98.19 219 PRO A N 1
ATOM 1677 C CA . PRO A 1 219 ? -9.750 -14.643 11.771 1.00 98.19 219 PRO A CA 1
ATOM 1678 C C . PRO A 1 219 ? -9.510 -13.707 12.959 1.00 98.19 219 PRO A C 1
ATOM 1680 O O . PRO A 1 219 ? -8.419 -13.161 13.127 1.00 98.19 219 PRO A O 1
ATOM 1683 N N . ILE A 1 220 ? -10.527 -13.532 13.801 1.00 97.56 220 ILE A N 1
ATOM 1684 C CA . ILE A 1 220 ? -10.473 -12.644 14.966 1.00 97.56 220 ILE A CA 1
ATOM 1685 C C . ILE A 1 220 ? -11.117 -13.301 16.184 1.00 97.56 220 ILE A C 1
ATOM 1687 O O . ILE A 1 220 ? -11.905 -14.232 16.047 1.00 97.56 220 ILE A O 1
ATOM 1691 N N . ASP A 1 221 ? -10.822 -12.766 17.368 1.00 96.44 221 ASP A N 1
ATOM 1692 C CA . ASP A 1 221 ? -11.636 -12.992 18.562 1.00 96.44 221 ASP A CA 1
ATOM 1693 C C . ASP A 1 221 ? -12.862 -12.052 18.526 1.00 96.44 221 ASP A C 1
ATOM 1695 O O . ASP A 1 221 ? -12.685 -10.830 18.630 1.00 96.44 221 ASP A O 1
ATOM 1699 N N . PRO A 1 222 ? -14.100 -12.570 18.383 1.00 95.94 222 PRO A N 1
ATOM 1700 C CA . PRO A 1 222 ? -15.304 -11.741 18.298 1.00 95.94 222 PRO A CA 1
ATOM 1701 C C . PRO A 1 222 ? -15.589 -10.914 19.562 1.00 95.94 222 PRO A C 1
ATOM 1703 O O . PRO A 1 222 ? -16.331 -9.924 19.496 1.00 95.94 222 PRO A O 1
ATOM 1706 N N . GLU A 1 223 ? -15.015 -11.283 20.711 1.00 95.75 223 GLU A N 1
ATOM 1707 C CA . GLU A 1 223 ? -15.197 -10.545 21.965 1.00 95.75 223 GLU A CA 1
ATOM 1708 C C . GLU A 1 223 ? -14.434 -9.219 21.975 1.00 95.75 223 GLU A C 1
ATOM 1710 O O . GLU A 1 223 ? -14.888 -8.253 22.589 1.00 95.75 223 GLU A O 1
ATOM 1715 N N . LYS A 1 224 ? -13.349 -9.108 21.198 1.00 97.94 224 LYS A N 1
ATOM 1716 C CA . LYS A 1 224 ? -12.627 -7.839 21.008 1.00 97.94 224 LYS A CA 1
ATOM 1717 C C . LYS A 1 224 ? -13.403 -6.811 20.192 1.00 97.94 224 LYS A C 1
ATOM 1719 O O . LYS A 1 224 ? -13.045 -5.632 20.186 1.00 97.94 224 LYS A O 1
ATOM 1724 N N . VAL A 1 225 ? -14.439 -7.238 19.471 1.00 98.75 225 VAL A N 1
ATOM 1725 C CA . VAL A 1 225 ? -15.253 -6.330 18.665 1.00 98.75 225 VAL A CA 1
ATOM 1726 C C . VAL A 1 225 ? -16.166 -5.546 19.589 1.00 98.75 225 VAL A C 1
ATOM 1728 O O . VAL A 1 225 ? -17.029 -6.124 20.245 1.00 98.75 225 VAL A O 1
ATOM 1731 N N . VAL A 1 226 ? -15.988 -4.230 19.639 1.00 98.69 226 VAL A N 1
ATOM 1732 C CA . VAL A 1 226 ? -16.775 -3.341 20.506 1.00 98.69 226 VAL A CA 1
ATOM 1733 C C . VAL A 1 226 ? -17.913 -2.653 19.761 1.00 98.69 226 VAL A C 1
ATOM 1735 O O . VAL A 1 226 ? -18.885 -2.250 20.393 1.00 98.69 226 VAL A O 1
ATOM 1738 N N . ALA A 1 227 ? -17.823 -2.548 18.432 1.00 98.75 227 ALA A N 1
ATOM 1739 C CA . ALA A 1 227 ? -18.871 -1.958 17.611 1.00 98.75 227 ALA A CA 1
ATOM 1740 C C . ALA A 1 227 ? -18.844 -2.460 16.163 1.00 98.75 227 ALA A C 1
ATOM 1742 O O . ALA A 1 227 ? -17.777 -2.692 15.588 1.00 98.75 227 ALA A O 1
ATOM 1743 N N . ILE A 1 228 ? -20.037 -2.547 15.575 1.00 98.81 228 ILE A N 1
ATOM 1744 C CA . ILE A 1 228 ? -20.261 -2.642 14.132 1.00 98.81 228 ILE A CA 1
ATOM 1745 C C . ILE A 1 228 ? -20.863 -1.321 13.663 1.00 98.81 228 ILE A C 1
ATOM 1747 O O . ILE A 1 228 ? -21.813 -0.826 14.266 1.00 98.81 228 ILE A O 1
ATOM 1751 N N . VAL A 1 229 ? -20.338 -0.760 12.581 1.00 98.75 229 VAL A N 1
ATOM 1752 C CA . VAL A 1 229 ? -20.855 0.461 11.958 1.00 98.75 229 VAL A CA 1
ATOM 1753 C C . VAL A 1 229 ? -21.227 0.144 10.518 1.00 98.75 229 VAL A C 1
ATOM 1755 O O . VAL A 1 229 ? -20.435 -0.432 9.780 1.00 98.75 229 VAL A O 1
ATOM 1758 N N . GLU A 1 230 ? -22.431 0.523 10.105 1.00 98.25 230 GLU A N 1
ATOM 1759 C CA . GLU A 1 230 ? -22.839 0.424 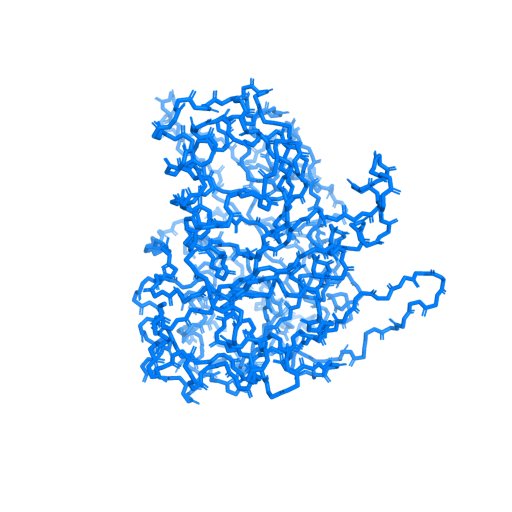8.705 1.00 98.25 230 GLU A CA 1
ATOM 1760 C C . GLU A 1 230 ? -22.282 1.606 7.903 1.00 98.25 230 GLU A C 1
ATOM 1762 O O . GLU A 1 230 ? -22.628 2.765 8.159 1.00 98.25 230 GLU A O 1
ATOM 1767 N N . SER A 1 231 ? -21.440 1.310 6.914 1.00 96.69 231 SER A N 1
ATOM 1768 C CA . SER A 1 231 ? -20.934 2.274 5.939 1.00 96.69 231 SER A CA 1
ATOM 1769 C C . SER A 1 231 ? -21.556 2.032 4.562 1.00 96.69 231 SER A C 1
ATOM 1771 O O . SER A 1 231 ? -21.970 0.925 4.221 1.00 96.69 231 SER A O 1
ATOM 1773 N N . ASP A 1 232 ? -21.655 3.097 3.787 1.00 95.38 232 ASP A N 1
ATOM 1774 C CA . ASP A 1 232 ? -22.214 3.151 2.434 1.00 95.38 232 ASP A CA 1
ATOM 1775 C C . ASP A 1 232 ? -21.428 4.148 1.568 1.00 95.38 232 ASP A C 1
ATOM 1777 O O . ASP A 1 232 ? -21.922 4.661 0.567 1.00 95.38 232 ASP A O 1
ATOM 1781 N N . TYR A 1 233 ? -20.191 4.454 1.970 1.00 94.19 233 TYR A N 1
ATOM 1782 C CA . TYR A 1 233 ? -19.341 5.422 1.285 1.00 94.19 233 TYR A CA 1
ATOM 1783 C C . TYR A 1 233 ? -18.369 4.669 0.370 1.00 94.19 233 TYR A C 1
ATOM 1785 O O . TYR A 1 233 ? -17.577 3.874 0.880 1.00 94.19 233 TYR A O 1
ATOM 1793 N N . PRO A 1 234 ? -18.387 4.886 -0.956 1.00 91.94 234 PRO A N 1
ATOM 1794 C CA . PRO A 1 234 ? -17.415 4.256 -1.844 1.00 91.94 234 PRO A CA 1
ATOM 1795 C C . PRO A 1 234 ? -16.003 4.792 -1.574 1.00 91.94 234 PRO A C 1
ATOM 1797 O O . PRO A 1 234 ? -15.835 5.882 -1.018 1.00 91.94 234 PRO A O 1
ATOM 1800 N N . ASP A 1 235 ? -14.986 4.035 -1.985 1.00 91.81 235 ASP A N 1
ATOM 1801 C CA . ASP A 1 235 ? -13.611 4.538 -2.017 1.00 91.81 235 ASP A CA 1
ATOM 1802 C C . ASP A 1 235 ? -13.501 5.748 -2.963 1.00 91.81 235 ASP A C 1
ATOM 1804 O O . ASP A 1 235 ? -14.078 5.762 -4.051 1.00 91.81 235 ASP A O 1
ATOM 1808 N N . GLN A 1 236 ? -12.760 6.777 -2.544 1.00 89.31 236 GLN A N 1
ATOM 1809 C CA . GLN A 1 236 ? -12.645 8.055 -3.260 1.00 89.31 236 GLN A CA 1
ATOM 1810 C C . GLN A 1 236 ? -11.333 8.139 -4.051 1.00 89.31 236 GLN A C 1
ATOM 1812 O O . GLN A 1 236 ? -10.456 8.971 -3.785 1.00 89.31 236 GLN A O 1
ATOM 1817 N N . THR A 1 237 ? -11.174 7.254 -5.034 1.00 90.62 237 THR A N 1
ATOM 1818 C CA . THR A 1 237 ? -10.017 7.279 -5.937 1.00 90.62 237 THR A CA 1
ATOM 1819 C C . THR A 1 237 ? -10.149 8.370 -7.003 1.00 90.62 237 THR A C 1
ATOM 1821 O O . THR A 1 237 ? -11.210 8.955 -7.217 1.00 90.62 237 THR A O 1
ATOM 1824 N N . GLN A 1 238 ? -9.031 8.697 -7.652 1.00 87.75 238 GLN A N 1
ATOM 1825 C CA . GLN A 1 238 ? -8.972 9.721 -8.698 1.00 87.75 238 GLN A CA 1
ATOM 1826 C C . GLN A 1 238 ? -8.854 9.066 -10.079 1.00 87.75 238 GLN A C 1
ATOM 1828 O O . GLN A 1 238 ? -8.284 7.975 -10.166 1.00 87.75 238 GLN A O 1
ATOM 1833 N N . PRO A 1 239 ? -9.335 9.724 -11.151 1.00 87.56 239 PRO A N 1
ATOM 1834 C CA . PRO A 1 239 ? -9.069 9.291 -12.517 1.00 87.56 239 PRO A CA 1
ATOM 1835 C C . PRO A 1 239 ? -7.569 9.140 -12.784 1.00 87.56 239 PRO A C 1
ATOM 1837 O O . PRO A 1 239 ? -6.756 9.913 -12.267 1.00 87.56 239 PRO A O 1
ATOM 1840 N N . ASN A 1 240 ? -7.208 8.170 -13.622 1.00 81.88 240 ASN A N 1
ATOM 1841 C CA . ASN A 1 240 ? -5.844 8.067 -14.127 1.00 81.88 240 ASN A CA 1
ATOM 1842 C C . ASN A 1 240 ? -5.607 9.142 -15.189 1.00 81.88 240 ASN A C 1
ATOM 1844 O O . ASN A 1 240 ? -6.493 9.438 -15.992 1.00 81.88 240 ASN A O 1
ATOM 1848 N N . ALA A 1 241 ? -4.404 9.710 -15.213 1.00 81.06 241 ALA A N 1
ATOM 1849 C CA . ALA A 1 241 ? -3.996 10.512 -16.354 1.00 81.06 241 ALA A CA 1
ATOM 1850 C C . ALA A 1 241 ? -3.608 9.572 -17.512 1.00 81.06 241 ALA A C 1
ATOM 1852 O O . ALA A 1 241 ? -3.027 8.510 -17.262 1.00 81.06 241 ALA A O 1
ATOM 1853 N N . PRO A 1 242 ? -3.926 9.933 -18.767 1.00 82.69 242 PRO A N 1
ATOM 1854 C CA . PRO A 1 242 ? -3.478 9.164 -19.919 1.00 82.69 242 PRO A CA 1
ATOM 1855 C C . PRO A 1 242 ? -1.947 9.160 -19.997 1.00 82.69 242 PRO A C 1
ATOM 1857 O O . PRO A 1 242 ? -1.289 10.102 -19.546 1.00 82.69 242 PRO A O 1
ATOM 1860 N N . ALA A 1 243 ? -1.385 8.104 -20.585 1.00 83.44 243 ALA A N 1
ATOM 1861 C CA . ALA A 1 243 ? 0.041 8.054 -20.882 1.00 83.44 243 ALA A CA 1
ATOM 1862 C C . ALA A 1 243 ? 0.404 9.148 -21.899 1.00 83.44 243 ALA A C 1
ATOM 1864 O O . ALA A 1 243 ? -0.229 9.251 -22.951 1.00 83.44 243 ALA A O 1
ATOM 1865 N N . ASP A 1 244 ? 1.422 9.944 -21.577 1.00 89.75 244 ASP A N 1
ATOM 1866 C CA . ASP A 1 244 ? 2.024 10.911 -22.496 1.00 89.75 244 ASP A CA 1
ATOM 1867 C C . ASP A 1 244 ? 3.103 10.254 -23.376 1.00 89.75 244 ASP A C 1
ATOM 1869 O O . ASP A 1 244 ? 3.479 9.098 -23.167 1.00 89.75 244 ASP A O 1
ATOM 1873 N N . GLU A 1 245 ? 3.593 10.985 -24.381 1.00 92.31 245 GLU A N 1
ATOM 1874 C CA . GLU A 1 245 ? 4.609 10.494 -25.326 1.00 92.31 245 GLU A CA 1
ATOM 1875 C C . GLU A 1 245 ? 5.885 10.021 -24.614 1.00 92.31 245 GLU A C 1
ATOM 1877 O O . GLU A 1 245 ? 6.427 8.972 -24.955 1.00 92.31 245 GLU A O 1
ATOM 1882 N N . GLY A 1 246 ? 6.329 10.741 -23.577 1.00 94.00 246 GLY A N 1
ATOM 1883 C CA . GLY A 1 246 ? 7.497 10.349 -22.782 1.00 94.00 246 GLY A CA 1
ATOM 1884 C C . GLY A 1 246 ? 7.276 9.030 -22.039 1.00 94.00 246 GLY A C 1
ATOM 1885 O O . GLY A 1 246 ? 8.123 8.142 -22.076 1.00 94.00 246 GLY A O 1
ATOM 1886 N N . SER A 1 247 ? 6.104 8.852 -21.425 1.00 93.62 247 SER A N 1
ATOM 1887 C CA . SER A 1 247 ? 5.723 7.600 -20.763 1.00 93.62 247 SER A CA 1
ATOM 1888 C C . SER A 1 247 ? 5.641 6.432 -21.751 1.00 93.62 247 SER A C 1
ATOM 1890 O O . SER A 1 247 ? 6.032 5.318 -21.407 1.00 93.62 247 SER A O 1
ATOM 1892 N N . GLN A 1 248 ? 5.163 6.673 -22.977 1.00 93.31 248 GLN A N 1
ATOM 1893 C CA . GLN A 1 248 ? 5.122 5.664 -24.041 1.00 93.31 248 GLN A CA 1
ATOM 1894 C C . GLN A 1 248 ? 6.522 5.289 -24.541 1.00 93.31 248 GLN A C 1
ATOM 1896 O O . GLN A 1 248 ? 6.782 4.107 -24.750 1.00 93.31 248 GLN A O 1
ATOM 1901 N N . ALA A 1 249 ? 7.429 6.258 -24.689 1.00 96.12 249 ALA A N 1
ATOM 1902 C CA . ALA A 1 249 ? 8.819 6.001 -25.066 1.00 96.12 249 ALA A CA 1
ATOM 1903 C C . ALA A 1 249 ? 9.538 5.147 -24.010 1.00 96.12 249 ALA A C 1
ATOM 1905 O O . ALA A 1 249 ? 10.106 4.109 -24.343 1.00 96.12 249 ALA A O 1
ATOM 1906 N N . ILE A 1 250 ? 9.407 5.509 -22.727 1.00 96.62 250 ILE A N 1
ATOM 1907 C CA . ILE A 1 250 ? 9.929 4.712 -21.606 1.00 96.62 250 ILE A CA 1
ATOM 1908 C C . ILE A 1 250 ? 9.376 3.280 -21.645 1.00 96.62 250 ILE A C 1
ATOM 1910 O O . ILE A 1 250 ? 10.125 2.314 -21.493 1.00 96.62 250 ILE A O 1
ATOM 1914 N N . ALA A 1 251 ? 8.065 3.128 -21.862 1.00 94.81 251 ALA A N 1
ATOM 1915 C CA . ALA A 1 251 ? 7.439 1.816 -21.980 1.00 94.81 251 ALA A CA 1
ATOM 1916 C C . ALA A 1 251 ? 7.988 1.012 -23.170 1.00 94.81 251 ALA A C 1
ATOM 1918 O O . ALA A 1 251 ? 8.255 -0.179 -23.023 1.00 94.81 251 ALA A O 1
ATOM 1919 N N . GLY A 1 252 ? 8.204 1.662 -24.316 1.00 95.12 252 GLY A N 1
ATOM 1920 C CA . GLY A 1 252 ? 8.809 1.060 -25.503 1.00 95.12 252 GLY A CA 1
ATOM 1921 C C . GLY A 1 252 ? 10.202 0.495 -25.227 1.00 95.12 252 GLY A C 1
ATOM 1922 O O . GLY A 1 252 ? 10.451 -0.670 -25.529 1.00 95.12 252 GLY A O 1
ATOM 1923 N N . HIS A 1 253 ? 11.066 1.270 -24.569 1.00 97.56 253 HIS A N 1
ATOM 1924 C CA . HIS A 1 253 ? 12.418 0.837 -24.197 1.00 97.56 253 HIS A CA 1
ATOM 1925 C C . HIS A 1 253 ? 12.411 -0.348 -23.228 1.00 97.56 253 HIS A C 1
ATOM 1927 O O . HIS A 1 253 ? 13.179 -1.296 -23.392 1.00 97.56 253 HIS A O 1
ATOM 1933 N N . ILE A 1 254 ? 11.511 -0.339 -22.237 1.00 96.75 254 ILE A N 1
ATOM 1934 C CA . ILE A 1 254 ? 11.340 -1.470 -21.311 1.00 96.75 254 ILE A CA 1
ATOM 1935 C C . ILE A 1 254 ? 10.895 -2.724 -22.073 1.00 96.75 254 ILE A C 1
ATOM 1937 O O . ILE A 1 254 ? 11.445 -3.804 -21.860 1.00 96.75 254 ILE A O 1
ATOM 1941 N N . ILE A 1 255 ? 9.916 -2.603 -22.972 1.00 95.56 255 ILE A N 1
ATOM 1942 C CA . ILE A 1 255 ? 9.403 -3.732 -23.759 1.00 95.56 255 ILE A CA 1
ATOM 1943 C C . ILE A 1 255 ? 10.482 -4.281 -24.701 1.00 95.56 255 ILE A C 1
ATOM 1945 O O . ILE A 1 255 ? 10.648 -5.499 -24.791 1.00 95.56 255 ILE A O 1
ATOM 1949 N N . GLU A 1 256 ? 11.261 -3.414 -25.354 1.00 96.12 256 GLU A N 1
ATOM 1950 C CA . GLU A 1 256 ? 12.402 -3.824 -26.179 1.00 96.12 256 GLU A CA 1
ATOM 1951 C C . GLU A 1 256 ? 13.439 -4.594 -25.352 1.00 96.12 256 GLU A C 1
ATOM 1953 O O . GLU A 1 256 ? 13.871 -5.679 -25.755 1.00 96.12 256 GLU A O 1
ATOM 1958 N N . PHE A 1 257 ? 13.799 -4.076 -24.173 1.00 97.62 257 PHE A N 1
ATOM 1959 C CA . PHE A 1 257 ? 14.704 -4.753 -23.249 1.00 97.62 257 PHE A CA 1
ATOM 1960 C C . PHE A 1 257 ? 14.190 -6.153 -22.889 1.00 97.62 257 PHE A C 1
ATOM 1962 O O . PHE A 1 257 ? 14.921 -7.134 -23.023 1.00 97.62 257 PHE A O 1
ATOM 1969 N N . LEU A 1 258 ? 12.914 -6.285 -22.514 1.00 96.88 258 LEU A N 1
ATOM 1970 C CA . LEU A 1 258 ? 12.317 -7.581 -22.179 1.00 96.88 258 LEU A CA 1
ATOM 1971 C C . LEU A 1 258 ? 12.335 -8.550 -23.371 1.00 96.88 258 LEU A C 1
ATOM 1973 O O . LEU A 1 258 ? 12.664 -9.727 -23.204 1.00 96.88 258 LEU A O 1
ATOM 1977 N N . HIS A 1 259 ? 12.062 -8.073 -24.587 1.00 96.06 259 HIS A N 1
ATOM 1978 C CA . HIS A 1 259 ? 12.196 -8.889 -25.795 1.00 96.06 259 HIS A CA 1
ATOM 1979 C C . HIS A 1 259 ? 13.629 -9.347 -26.032 1.00 96.06 259 HIS A C 1
ATOM 1981 O O . HIS A 1 259 ? 13.854 -10.498 -26.416 1.00 96.06 259 HIS A O 1
ATOM 1987 N N . HIS A 1 260 ? 14.600 -8.465 -25.808 1.00 97.50 260 HIS A N 1
ATOM 1988 C CA . HIS A 1 260 ? 16.007 -8.812 -25.911 1.00 97.50 260 HIS A CA 1
ATOM 1989 C C . HIS A 1 260 ? 16.375 -9.911 -24.906 1.00 97.50 260 HIS A C 1
ATOM 1991 O O . HIS A 1 260 ? 16.992 -10.907 -25.286 1.00 97.50 260 HIS A O 1
ATOM 1997 N N . GLU A 1 261 ? 15.935 -9.793 -23.654 1.00 98.31 261 GLU A N 1
ATOM 1998 C CA . GLU A 1 261 ? 16.157 -10.803 -22.616 1.00 98.31 261 GLU A CA 1
ATOM 1999 C C . GLU A 1 261 ? 15.546 -12.164 -22.974 1.00 98.31 261 GLU A C 1
ATOM 2001 O O . GLU A 1 261 ? 16.185 -13.203 -22.775 1.00 98.31 261 GLU A O 1
ATOM 2006 N N . VAL A 1 262 ? 14.350 -12.172 -23.569 1.00 97.50 262 VAL A N 1
ATOM 2007 C CA . VAL A 1 262 ? 13.709 -13.390 -24.086 1.00 97.50 262 VAL A CA 1
ATOM 2008 C C . VAL A 1 262 ? 14.489 -13.983 -25.258 1.00 97.50 262 VAL A C 1
ATOM 2010 O O . VAL A 1 262 ? 14.809 -15.172 -25.253 1.00 97.50 262 VAL A O 1
ATOM 2013 N N . LYS A 1 263 ? 14.872 -13.162 -26.242 1.00 97.62 263 LYS A N 1
ATOM 2014 C CA . LYS A 1 263 ? 15.670 -13.588 -27.404 1.00 97.62 263 LYS A CA 1
ATOM 2015 C C . LYS A 1 263 ? 17.006 -14.205 -26.989 1.00 97.62 263 LYS A C 1
ATOM 2017 O O . LYS A 1 263 ? 17.482 -15.135 -27.638 1.00 97.62 263 LYS A O 1
ATOM 2022 N N . MET A 1 264 ? 17.604 -13.697 -25.915 1.00 98.50 264 MET A N 1
ATOM 2023 C CA . MET A 1 264 ? 18.861 -14.195 -25.360 1.00 98.50 264 MET A CA 1
ATOM 2024 C C . MET A 1 264 ? 18.682 -15.379 -24.394 1.00 98.50 264 MET A C 1
ATOM 2026 O O . MET A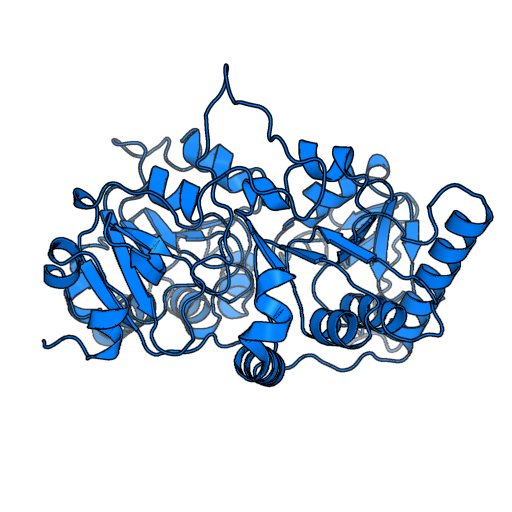 1 264 ? 19.670 -15.857 -23.837 1.00 98.50 264 MET A O 1
ATOM 2030 N N . GLY A 1 265 ? 17.452 -15.859 -24.184 1.00 97.81 265 GLY A N 1
ATOM 2031 C CA . GLY A 1 265 ? 17.145 -17.009 -23.331 1.00 97.81 265 GLY A CA 1
ATOM 2032 C C . GLY A 1 265 ? 17.284 -16.745 -21.829 1.00 97.81 265 GLY A C 1
ATOM 2033 O O . GLY A 1 265 ? 17.405 -17.696 -21.058 1.00 97.81 265 GLY A O 1
ATOM 2034 N N . ARG A 1 266 ? 17.296 -15.474 -21.401 1.00 98.44 266 ARG A N 1
ATOM 2035 C CA . ARG A 1 266 ? 17.384 -15.070 -19.984 1.00 98.44 266 ARG A CA 1
ATOM 2036 C C . ARG A 1 266 ? 16.016 -14.904 -19.321 1.00 98.44 266 ARG A C 1
ATOM 2038 O O . ARG A 1 266 ? 15.924 -15.018 -18.099 1.00 98.44 266 ARG A O 1
ATOM 2045 N N . LEU A 1 267 ? 14.971 -14.699 -20.122 1.00 98.25 267 LEU A N 1
ATOM 2046 C CA . LEU A 1 267 ? 13.566 -14.747 -19.718 1.00 98.25 267 LEU A CA 1
ATOM 2047 C C . LEU A 1 267 ? 12.778 -15.715 -20.618 1.00 98.25 267 LEU A C 1
ATOM 2049 O O . LEU A 1 267 ? 13.134 -15.893 -21.784 1.00 98.25 267 LEU A O 1
ATOM 2053 N N . PRO A 1 268 ? 11.703 -16.343 -20.115 1.00 97.12 268 PRO A N 1
ATOM 2054 C CA . PRO A 1 268 ? 10.770 -17.090 -20.957 1.00 97.12 268 PRO A CA 1
ATOM 2055 C C . PRO A 1 268 ? 9.839 -16.139 -21.733 1.00 97.12 268 PRO A C 1
ATOM 2057 O O . PRO A 1 268 ? 9.665 -14.985 -21.353 1.00 97.12 268 PRO A O 1
ATOM 2060 N N . ASN A 1 269 ? 9.162 -16.639 -22.775 1.00 93.81 269 ASN A N 1
ATOM 2061 C CA . ASN A 1 269 ? 8.171 -15.859 -23.545 1.00 93.81 269 ASN A CA 1
ATOM 2062 C C . ASN A 1 269 ? 6.981 -15.366 -22.704 1.00 93.81 269 ASN A C 1
ATOM 2064 O O . ASN A 1 269 ? 6.331 -14.397 -23.076 1.00 93.81 269 ASN A O 1
ATOM 2068 N N . SER A 1 270 ? 6.689 -16.030 -21.584 1.00 95.12 270 SER A N 1
ATOM 2069 C CA . SER A 1 270 ? 5.666 -15.602 -20.623 1.00 95.12 270 SER A CA 1
ATOM 2070 C C . SER A 1 270 ? 6.159 -14.541 -19.641 1.00 95.12 270 SER A C 1
ATOM 2072 O O . SER A 1 270 ? 5.428 -14.166 -18.727 1.00 95.12 270 SER A O 1
ATOM 2074 N N . LEU A 1 271 ? 7.425 -14.129 -19.766 1.00 97.62 271 LEU A N 1
ATOM 2075 C CA . LEU A 1 271 ? 8.164 -13.400 -18.742 1.00 97.62 271 LEU A CA 1
ATOM 2076 C C . LEU A 1 271 ? 8.098 -14.119 -17.377 1.00 97.62 271 LEU A C 1
ATOM 2078 O O . LEU A 1 271 ? 7.750 -15.299 -17.264 1.00 97.62 271 LEU A O 1
ATOM 2082 N N . LEU A 1 272 ? 8.504 -13.409 -16.334 1.00 98.38 272 LEU A N 1
ATOM 2083 C CA . LEU A 1 272 ? 8.299 -13.800 -14.942 1.00 98.38 272 LEU A CA 1
ATOM 2084 C C . LEU A 1 272 ? 7.243 -12.874 -14.321 1.00 98.38 272 LEU A C 1
ATOM 2086 O O . LEU A 1 272 ? 6.891 -11.873 -14.952 1.00 98.38 272 LEU A O 1
ATOM 2090 N N . PRO A 1 273 ? 6.718 -13.176 -13.116 1.00 98.56 273 PRO A N 1
ATOM 2091 C CA . PRO A 1 273 ? 5.682 -12.354 -12.510 1.00 98.56 273 PRO A CA 1
ATOM 2092 C C . PRO A 1 273 ? 6.070 -10.878 -12.438 1.00 98.56 273 PRO A C 1
ATOM 2094 O O . PRO A 1 273 ? 7.174 -10.532 -12.022 1.00 98.56 273 PRO A O 1
ATOM 2097 N N . ILE A 1 274 ? 5.154 -10.011 -12.855 1.00 98.00 274 ILE A N 1
ATOM 2098 C CA . ILE A 1 274 ? 5.414 -8.578 -12.986 1.00 98.00 274 ILE A CA 1
ATOM 2099 C C . ILE A 1 274 ? 4.936 -7.844 -11.734 1.00 98.00 274 ILE A C 1
ATOM 2101 O O . ILE A 1 274 ? 3.793 -8.025 -11.305 1.00 98.00 274 ILE A O 1
ATOM 2105 N N . GLN A 1 275 ? 5.790 -6.972 -11.196 1.00 98.19 275 GLN A N 1
ATOM 2106 C CA . GLN A 1 275 ? 5.403 -5.900 -10.287 1.00 98.19 275 GLN A CA 1
ATOM 2107 C C . GLN A 1 275 ? 5.541 -4.557 -11.000 1.00 98.19 275 GLN A C 1
ATOM 2109 O O . GLN A 1 275 ? 6.551 -4.277 -11.641 1.00 98.19 275 GLN A O 1
ATOM 2114 N N . SER A 1 276 ? 4.533 -3.703 -10.847 1.00 91.75 276 SER A N 1
ATOM 2115 C CA . SER A 1 276 ? 4.580 -2.330 -11.342 1.00 91.75 276 SER A CA 1
ATOM 2116 C C . SER A 1 276 ? 4.045 -1.375 -10.282 1.00 91.75 276 SER A C 1
ATOM 2118 O O . SER A 1 276 ? 3.051 -1.674 -9.614 1.00 91.75 276 SER A O 1
ATOM 2120 N N . GLY A 1 277 ? 4.748 -0.258 -10.085 1.00 86.31 277 GLY A N 1
ATOM 2121 C CA . GLY A 1 277 ? 4.339 0.811 -9.178 1.00 86.31 277 GLY A CA 1
ATOM 2122 C C . GLY A 1 277 ? 3.092 1.567 -9.656 1.00 86.31 277 GLY A C 1
ATOM 2123 O O . GLY A 1 277 ? 2.425 1.192 -10.616 1.00 86.31 277 GLY A O 1
ATOM 2124 N N . ILE A 1 278 ? 2.769 2.673 -8.985 1.00 85.44 278 ILE A N 1
ATOM 2125 C CA . ILE A 1 278 ? 1.646 3.552 -9.353 1.00 85.44 278 ILE A CA 1
ATOM 2126 C C . ILE A 1 278 ? 2.136 4.704 -10.233 1.00 85.44 278 ILE A C 1
ATOM 2128 O O . ILE A 1 278 ? 3.172 5.301 -9.945 1.00 85.44 278 ILE A O 1
ATOM 2132 N N . GLY A 1 279 ? 1.360 5.068 -11.258 1.00 84.12 279 GLY A N 1
ATOM 2133 C CA . GLY A 1 279 ? 1.573 6.293 -12.039 1.00 84.12 279 GLY A CA 1
ATOM 2134 C C . GLY A 1 279 ? 1.512 6.105 -13.553 1.00 84.12 279 GLY A C 1
ATOM 2135 O O . GLY A 1 279 ? 1.333 5.002 -14.061 1.00 84.12 279 GLY A O 1
ATOM 2136 N N . ASN A 1 280 ? 1.673 7.211 -14.283 1.00 85.00 280 ASN A N 1
ATOM 2137 C CA . ASN A 1 280 ? 1.490 7.249 -15.739 1.00 85.00 280 ASN A CA 1
ATOM 2138 C C . ASN A 1 280 ? 2.440 6.307 -16.483 1.00 85.00 280 ASN A C 1
ATOM 2140 O O . ASN A 1 280 ? 1.997 5.587 -17.370 1.00 85.00 280 ASN A O 1
ATOM 2144 N N . ILE A 1 281 ? 3.719 6.270 -16.093 1.00 89.19 281 ILE A N 1
ATOM 2145 C CA . ILE A 1 281 ? 4.709 5.393 -16.731 1.00 89.19 281 ILE A CA 1
ATOM 2146 C C . ILE A 1 281 ? 4.380 3.925 -16.459 1.00 89.19 281 ILE A C 1
ATOM 2148 O O . ILE A 1 281 ? 4.371 3.124 -17.385 1.00 89.19 281 ILE A O 1
ATOM 2152 N N . ALA A 1 282 ? 4.032 3.578 -15.217 1.00 87.56 282 ALA A N 1
ATOM 2153 C CA . ALA A 1 282 ? 3.605 2.225 -14.872 1.00 87.56 282 ALA A CA 1
ATOM 2154 C C . ALA A 1 282 ? 2.390 1.788 -15.710 1.00 87.56 282 ALA A C 1
ATOM 2156 O O . ALA A 1 282 ? 2.399 0.717 -16.312 1.00 87.56 282 ALA A O 1
ATOM 2157 N N . ASN A 1 283 ? 1.381 2.657 -15.837 1.00 86.88 283 ASN A N 1
ATOM 2158 C CA . ASN A 1 283 ? 0.223 2.405 -16.693 1.00 86.88 283 ASN A CA 1
ATOM 2159 C C . ASN A 1 283 ? 0.596 2.276 -18.176 1.00 86.88 283 ASN A C 1
ATOM 2161 O O . ASN A 1 283 ? 0.021 1.435 -18.861 1.00 86.88 283 ASN A O 1
ATOM 2165 N N . ALA A 1 284 ? 1.556 3.064 -18.670 1.00 90.19 284 ALA A N 1
ATOM 2166 C CA . ALA A 1 284 ? 2.047 2.964 -20.041 1.00 90.19 284 ALA A CA 1
ATOM 2167 C C . ALA A 1 284 ? 2.766 1.632 -20.296 1.00 90.19 284 ALA A C 1
ATOM 2169 O O . ALA A 1 284 ? 2.537 1.012 -21.329 1.00 90.19 284 ALA A O 1
ATOM 2170 N N . VAL A 1 285 ? 3.576 1.157 -19.344 1.00 90.75 285 VAL A N 1
ATOM 2171 C CA . VAL A 1 285 ? 4.252 -0.146 -19.430 1.00 90.75 285 VAL A CA 1
ATOM 2172 C C . VAL A 1 285 ? 3.230 -1.281 -19.463 1.00 90.75 285 VAL A C 1
ATOM 2174 O O . VAL A 1 285 ? 3.257 -2.096 -20.382 1.00 90.75 285 VAL A O 1
ATOM 2177 N N . ILE A 1 286 ? 2.288 -1.315 -18.513 1.00 90.62 286 ILE A N 1
ATOM 2178 C CA . ILE A 1 286 ? 1.248 -2.357 -18.468 1.00 90.62 286 ILE A CA 1
ATOM 2179 C C . ILE A 1 286 ? 0.335 -2.291 -19.701 1.00 90.62 286 ILE A C 1
ATOM 2181 O O . ILE A 1 286 ? 0.002 -3.327 -20.272 1.00 90.62 286 ILE A O 1
ATOM 2185 N N . GLY A 1 287 ? -0.023 -1.089 -20.160 1.00 86.25 287 GLY A N 1
ATOM 2186 C CA . GLY A 1 287 ? -0.773 -0.898 -21.402 1.00 86.25 287 GLY A CA 1
ATOM 2187 C C . GLY A 1 287 ? 0.005 -1.358 -22.638 1.00 86.25 287 GLY A C 1
ATOM 2188 O O . GLY A 1 287 ? -0.555 -1.999 -23.517 1.00 86.25 287 GLY A O 1
ATOM 2189 N N . GLY A 1 288 ? 1.314 -1.116 -22.697 1.00 86.50 288 GLY A N 1
ATOM 2190 C CA . GLY A 1 288 ? 2.158 -1.619 -23.779 1.00 86.50 288 GLY A CA 1
ATOM 2191 C C . GLY A 1 288 ? 2.153 -3.150 -23.854 1.00 86.50 288 GLY A C 1
ATOM 2192 O O . GLY A 1 288 ? 2.059 -3.699 -24.951 1.00 86.50 288 GLY A O 1
ATOM 2193 N N . LEU A 1 289 ? 2.139 -3.830 -22.700 1.00 86.69 289 LEU A N 1
ATOM 2194 C CA . LEU A 1 289 ? 2.020 -5.291 -22.610 1.00 86.69 289 LEU A CA 1
ATOM 2195 C C . LEU A 1 289 ? 0.649 -5.830 -23.053 1.00 86.69 289 LEU A C 1
ATOM 2197 O O . LEU A 1 289 ? 0.577 -6.980 -23.477 1.00 86.69 289 LEU A O 1
ATOM 2201 N N . SER A 1 290 ? -0.429 -5.038 -22.963 1.00 79.00 290 SER A N 1
ATOM 2202 C CA . SER A 1 290 ? -1.770 -5.463 -23.405 1.00 79.00 290 SER A CA 1
ATOM 2203 C C . SER A 1 290 ? -1.977 -5.316 -24.908 1.00 79.00 290 SER A C 1
ATOM 2205 O O . SER A 1 290 ? -2.830 -5.985 -25.498 1.00 79.00 290 SER A O 1
ATOM 2207 N N . THR A 1 291 ? -1.182 -4.461 -25.552 1.00 75.06 291 THR A N 1
ATOM 2208 C CA . THR A 1 291 ? -1.199 -4.325 -27.004 1.00 75.06 291 THR A CA 1
ATOM 2209 C C . THR A 1 291 ? -0.404 -5.455 -27.655 1.00 75.06 291 THR A C 1
ATOM 2211 O O . THR A 1 291 ? 0.725 -5.754 -27.268 1.00 75.06 291 THR A O 1
ATOM 2214 N N . GLY A 1 292 ? -0.952 -6.052 -28.719 1.00 55.38 292 GLY A N 1
ATOM 2215 C CA . GLY A 1 292 ? -0.306 -7.150 -29.454 1.00 55.38 292 GLY A CA 1
ATOM 2216 C C . GLY A 1 292 ? 1.071 -6.818 -30.056 1.00 55.38 292 GLY A C 1
ATOM 2217 O O . GLY A 1 292 ? 1.731 -7.714 -30.574 1.00 55.38 292 GLY A O 1
ATOM 2218 N N . GLY A 1 293 ? 1.523 -5.560 -29.974 1.00 63.09 293 GLY A N 1
ATOM 2219 C CA . GLY A 1 293 ? 2.878 -5.145 -30.336 1.00 63.09 293 GLY A CA 1
ATOM 2220 C C . GLY A 1 293 ? 3.967 -5.710 -29.417 1.00 63.09 293 GLY A C 1
ATOM 2221 O O . GLY A 1 293 ? 5.055 -5.988 -29.907 1.00 63.09 293 GLY A O 1
ATOM 2222 N N . ALA A 1 294 ? 3.674 -5.940 -28.129 1.00 68.25 294 ALA A N 1
ATOM 2223 C CA . ALA A 1 294 ? 4.610 -6.574 -27.192 1.00 68.25 294 ALA A CA 1
ATOM 2224 C C . ALA A 1 294 ? 4.563 -8.113 -27.242 1.00 68.25 294 ALA A C 1
ATOM 2226 O O . ALA A 1 294 ? 5.505 -8.776 -26.836 1.00 68.25 294 ALA A O 1
ATOM 2227 N N . ASN A 1 295 ? 3.469 -8.706 -27.733 1.00 83.25 295 ASN A N 1
ATOM 2228 C CA . ASN A 1 295 ? 3.323 -10.147 -27.994 1.00 83.25 295 ASN A CA 1
ATOM 2229 C C . ASN A 1 295 ? 3.791 -11.100 -26.859 1.00 83.25 295 ASN A C 1
ATOM 2231 O O . ASN A 1 295 ? 4.262 -12.208 -27.132 1.00 83.25 295 ASN A O 1
ATOM 2235 N N . PHE A 1 296 ? 3.672 -10.689 -25.592 1.00 91.31 296 PHE A N 1
ATOM 2236 C CA . PHE A 1 296 ? 3.901 -11.554 -24.431 1.00 91.31 296 PHE A CA 1
ATOM 2237 C C . PHE A 1 296 ? 2.568 -12.107 -23.932 1.00 91.31 296 PHE A C 1
ATOM 2239 O O . PHE A 1 296 ? 1.657 -11.341 -23.642 1.00 91.31 296 PHE A O 1
ATOM 2246 N N . HIS A 1 297 ? 2.462 -13.428 -23.799 1.00 92.31 297 HIS A N 1
ATOM 2247 C CA . HIS A 1 297 ? 1.231 -14.127 -23.404 1.00 92.31 297 HIS A CA 1
ATOM 2248 C C . HIS A 1 297 ? 1.437 -14.899 -22.106 1.00 92.31 297 HIS A C 1
ATOM 2250 O O . HIS A 1 297 ? 2.573 -15.159 -21.714 1.00 92.31 297 HIS A O 1
ATOM 2256 N N . ASN A 1 298 ? 0.344 -15.314 -21.464 1.00 95.62 298 ASN A N 1
ATOM 2257 C CA . ASN A 1 298 ? 0.384 -16.077 -20.211 1.00 95.62 298 ASN A CA 1
ATOM 2258 C C . ASN A 1 298 ? 1.121 -15.345 -19.085 1.00 95.62 298 ASN A C 1
ATOM 2260 O O . ASN A 1 298 ? 1.797 -15.956 -18.244 1.00 95.62 298 ASN A O 1
ATOM 2264 N N . LEU A 1 299 ? 1.007 -14.016 -19.098 1.00 97.12 299 LEU A N 1
ATOM 2265 C CA . LEU A 1 299 ? 1.590 -13.156 -18.090 1.00 97.12 299 LEU A CA 1
ATOM 2266 C C . LEU A 1 299 ? 0.964 -13.481 -16.740 1.00 97.12 299 LEU A C 1
ATOM 2268 O O . LEU A 1 299 ? -0.211 -13.838 -16.628 1.00 97.12 299 LEU A O 1
ATOM 2272 N N . ARG A 1 300 ? 1.768 -13.314 -15.698 1.00 98.38 300 ARG A N 1
ATOM 2273 C CA . ARG A 1 300 ? 1.316 -13.353 -14.312 1.00 98.38 300 ARG A CA 1
ATOM 2274 C C . ARG A 1 300 ? 1.794 -12.108 -13.596 1.00 98.38 300 ARG A C 1
ATOM 2276 O O . ARG A 1 300 ? 2.829 -11.537 -13.934 1.00 98.38 300 ARG A O 1
ATOM 2283 N N . VAL A 1 301 ? 1.047 -11.703 -12.583 1.00 98.38 301 VAL A N 1
ATOM 2284 C CA . VAL A 1 301 ? 1.331 -10.493 -11.815 1.00 98.38 301 VAL A CA 1
ATOM 2285 C C . VAL A 1 301 ? 1.489 -10.850 -10.346 1.00 98.38 301 VAL A C 1
ATOM 2287 O O . VAL A 1 301 ? 0.670 -11.564 -9.768 1.00 98.38 301 VAL A O 1
ATOM 2290 N N . TRP A 1 302 ? 2.558 -10.335 -9.749 1.00 98.69 302 TRP A N 1
ATOM 2291 C CA . TRP A 1 302 ? 2.795 -10.354 -8.313 1.00 98.69 302 TRP A CA 1
ATOM 2292 C C . TRP A 1 302 ? 3.215 -8.944 -7.919 1.00 98.69 302 TRP A C 1
ATOM 2294 O O . TRP A 1 302 ? 4.381 -8.579 -8.033 1.00 98.69 302 TRP A O 1
ATOM 2304 N N . THR A 1 303 ? 2.242 -8.127 -7.537 1.00 98.19 303 THR A N 1
ATOM 2305 C CA . THR A 1 303 ? 2.430 -6.690 -7.329 1.00 98.19 303 THR A CA 1
ATOM 2306 C C . THR A 1 303 ? 1.924 -6.264 -5.959 1.00 98.19 303 THR A C 1
ATOM 2308 O O . THR A 1 303 ? 1.371 -7.047 -5.193 1.00 98.19 303 THR A O 1
ATOM 2311 N N . GLU A 1 304 ? 2.110 -4.994 -5.639 1.00 96.94 304 GLU A N 1
ATOM 2312 C CA . GLU A 1 304 ? 1.480 -4.374 -4.486 1.00 96.94 304 GLU A CA 1
ATOM 2313 C C . GLU A 1 304 ? 0.056 -3.911 -4.834 1.00 96.94 304 GLU A C 1
ATOM 2315 O O . GLU A 1 304 ? -0.896 -4.193 -4.106 1.00 96.94 304 GLU A O 1
ATOM 2320 N N . VAL A 1 305 ? -0.114 -3.249 -5.984 1.00 96.31 305 VAL A N 1
ATOM 2321 C CA . VAL A 1 305 ? -1.370 -2.584 -6.357 1.00 96.31 305 VAL A CA 1
ATOM 2322 C C . VAL A 1 305 ? -1.782 -2.906 -7.788 1.00 96.31 305 VAL A C 1
ATOM 2324 O O . VAL A 1 305 ? -0.975 -2.783 -8.709 1.00 96.31 305 VAL A O 1
ATOM 2327 N N . LEU A 1 306 ? -3.058 -3.252 -7.977 1.00 95.81 306 LEU A N 1
ATOM 2328 C CA . LEU A 1 306 ? -3.700 -3.305 -9.292 1.00 95.81 306 LEU A CA 1
ATOM 2329 C C . LEU A 1 306 ? -4.326 -1.951 -9.633 1.00 95.81 306 LEU A C 1
ATOM 2331 O O . LEU A 1 306 ? -5.063 -1.376 -8.834 1.00 95.81 306 LEU A O 1
ATOM 2335 N N . GLN A 1 307 ? -4.026 -1.464 -10.832 1.00 93.12 307 GLN A N 1
ATOM 2336 C CA . GLN A 1 307 ? -4.552 -0.238 -11.441 1.00 93.12 307 GLN A CA 1
ATOM 2337 C C . GLN A 1 307 ? -5.318 -0.571 -12.728 1.00 93.12 307 GLN A C 1
ATOM 2339 O O . GLN A 1 307 ? -5.250 -1.695 -13.218 1.00 93.12 307 GLN A O 1
ATOM 2344 N N . ASP A 1 308 ? -6.042 0.396 -13.287 1.00 92.94 308 ASP A N 1
ATOM 2345 C CA . ASP A 1 308 ? -6.966 0.188 -14.411 1.00 92.94 308 ASP A CA 1
ATOM 2346 C C . ASP A 1 308 ? -6.331 -0.527 -15.610 1.00 92.94 308 ASP A C 1
ATOM 2348 O O . ASP A 1 308 ? -6.979 -1.360 -16.234 1.00 92.94 308 ASP A O 1
ATOM 2352 N N . SER A 1 309 ? -5.052 -0.263 -15.890 1.00 92.00 309 SER A N 1
ATOM 2353 C CA . SER A 1 309 ? -4.299 -0.893 -16.984 1.00 92.00 309 SER A CA 1
ATOM 2354 C C . SER A 1 309 ? -4.246 -2.426 -16.886 1.00 92.00 309 SER A C 1
ATOM 2356 O O . SER A 1 309 ? -4.155 -3.109 -17.905 1.00 92.00 309 SER A O 1
ATOM 2358 N N . PHE A 1 310 ? -4.382 -3.001 -15.686 1.00 94.69 310 PHE A N 1
ATOM 2359 C CA . PHE A 1 310 ? -4.489 -4.451 -15.513 1.00 94.69 310 PHE A CA 1
ATOM 2360 C C . PHE A 1 310 ? -5.843 -5.006 -15.973 1.00 94.69 310 PHE A C 1
ATOM 2362 O O . PHE A 1 310 ? -5.889 -6.152 -16.409 1.00 94.69 310 PHE A O 1
ATOM 2369 N N . LEU A 1 311 ? -6.929 -4.222 -15.926 1.00 95.38 311 LEU A N 1
ATOM 2370 C CA . LEU A 1 311 ? -8.217 -4.634 -16.502 1.00 95.38 311 LEU A CA 1
ATOM 2371 C C . LEU A 1 311 ? -8.101 -4.757 -18.022 1.00 95.38 311 LEU A C 1
ATOM 2373 O O . LEU A 1 311 ? -8.590 -5.722 -18.598 1.00 95.38 311 LEU A O 1
ATOM 2377 N N . ASP A 1 312 ? -7.391 -3.827 -18.665 1.00 93.31 312 ASP A N 1
ATOM 2378 C CA . ASP A 1 312 ? -7.095 -3.917 -20.098 1.00 93.31 312 ASP A CA 1
ATOM 2379 C C . ASP A 1 312 ? -6.235 -5.140 -20.414 1.00 93.31 312 ASP A C 1
ATOM 2381 O O . ASP A 1 312 ? -6.492 -5.854 -21.384 1.00 93.31 312 ASP A O 1
ATOM 2385 N N . LEU A 1 313 ? -5.247 -5.431 -19.565 1.00 93.44 313 LEU A N 1
ATOM 2386 C CA . LEU A 1 313 ? -4.396 -6.601 -19.732 1.00 93.44 313 LEU A CA 1
ATOM 2387 C C . LEU A 1 313 ? -5.177 -7.919 -19.561 1.00 93.44 313 LEU A C 1
ATOM 2389 O O . LEU A 1 313 ? -4.998 -8.833 -20.367 1.00 93.44 313 LEU A O 1
ATOM 2393 N N . PHE A 1 314 ? -6.093 -8.007 -18.592 1.00 95.56 314 PHE A N 1
ATOM 2394 C CA . PHE A 1 314 ? -7.008 -9.146 -18.460 1.00 95.56 314 PHE A CA 1
ATOM 2395 C C . PHE A 1 314 ? -7.925 -9.298 -19.676 1.00 95.56 314 PHE A C 1
ATOM 2397 O O . PHE A 1 314 ? -8.062 -10.400 -20.208 1.00 95.56 314 PHE A O 1
ATOM 2404 N N . ASP A 1 315 ? -8.538 -8.206 -20.126 1.00 95.00 315 ASP A N 1
ATOM 2405 C CA . ASP A 1 315 ? -9.515 -8.227 -21.218 1.00 95.00 315 ASP A CA 1
ATOM 2406 C C . ASP A 1 315 ? -8.865 -8.535 -22.570 1.00 95.00 315 ASP A C 1
ATOM 2408 O O . ASP A 1 315 ? -9.491 -9.137 -23.441 1.00 95.00 315 ASP A O 1
ATOM 2412 N N . SER A 1 316 ? -7.585 -8.191 -22.731 1.00 93.38 316 SER A N 1
ATOM 2413 C CA . SER A 1 316 ? -6.792 -8.564 -23.904 1.00 93.38 316 SER A CA 1
ATOM 2414 C C . SER A 1 316 ? -6.477 -10.067 -23.983 1.00 93.38 316 SER A C 1
ATOM 2416 O O . SER A 1 316 ? -6.069 -10.543 -25.040 1.00 93.38 316 SER A O 1
ATOM 2418 N N . GLY A 1 317 ? -6.632 -10.811 -22.881 1.00 92.81 317 GLY A N 1
ATOM 2419 C CA . GLY A 1 317 ? -6.287 -12.232 -22.786 1.00 92.81 317 GLY A CA 1
ATOM 2420 C C . GLY A 1 317 ? -4.799 -12.530 -22.565 1.00 92.81 317 GLY A C 1
ATOM 2421 O O . GLY A 1 317 ? -4.429 -13.700 -22.523 1.00 92.81 317 GLY A O 1
ATOM 2422 N N . HIS A 1 318 ? -3.946 -11.512 -22.404 1.00 93.88 318 HIS A N 1
ATOM 2423 C CA . HIS A 1 318 ? -2.504 -11.707 -22.197 1.00 93.88 318 HIS A CA 1
ATOM 2424 C C . HIS A 1 318 ? -2.136 -12.003 -20.730 1.00 93.88 318 HIS A C 1
ATOM 2426 O O . HIS A 1 318 ? -1.073 -12.573 -20.482 1.00 93.88 318 HIS A O 1
ATOM 2432 N N . LEU A 1 319 ? -2.991 -11.637 -19.763 1.00 96.00 319 LEU A N 1
ATOM 2433 C CA . LEU A 1 319 ? -2.800 -11.888 -18.326 1.00 96.00 319 LEU A CA 1
ATOM 2434 C C . LEU A 1 319 ? -3.683 -13.034 -17.823 1.00 96.00 319 LEU A C 1
ATOM 2436 O O . LEU A 1 319 ? -4.911 -12.945 -17.859 1.00 96.00 319 LEU A O 1
ATOM 2440 N N . ASP A 1 320 ? -3.034 -14.064 -17.277 1.00 97.12 320 ASP A N 1
ATOM 2441 C CA . ASP A 1 320 ? -3.698 -15.245 -16.723 1.00 97.12 320 ASP A CA 1
ATOM 2442 C C . ASP A 1 320 ? -4.168 -15.003 -15.279 1.00 97.12 320 ASP A C 1
ATOM 2444 O O . ASP A 1 320 ? -5.285 -15.376 -14.920 1.00 97.12 320 ASP A O 1
ATOM 2448 N N . PHE A 1 321 ? -3.321 -14.389 -14.439 1.00 98.56 321 PHE A N 1
ATOM 2449 C CA . PHE A 1 321 ? -3.594 -14.232 -13.006 1.00 98.56 321 PHE A CA 1
ATOM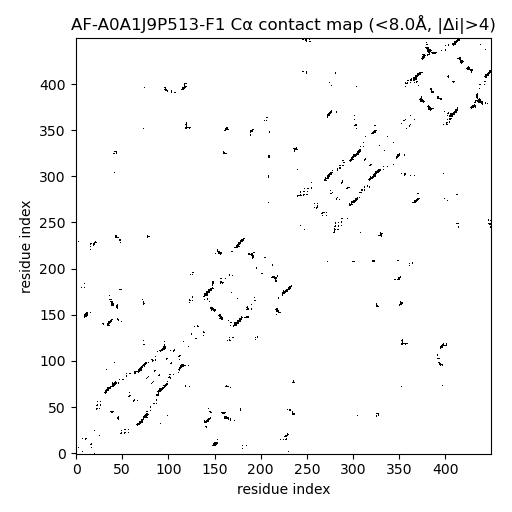 2450 C C . PHE A 1 321 ? -2.825 -13.072 -12.360 1.00 98.56 321 PHE A C 1
ATOM 2452 O O . PHE A 1 321 ? -1.665 -12.822 -12.702 1.00 98.56 321 PHE A O 1
ATOM 2459 N N . ALA A 1 322 ? -3.427 -12.415 -11.363 1.00 98.38 322 ALA A N 1
ATOM 2460 C CA . ALA A 1 322 ? -2.780 -11.354 -10.593 1.00 98.38 322 ALA A CA 1
ATOM 2461 C C . ALA A 1 322 ? -2.928 -11.505 -9.070 1.00 98.38 322 ALA A C 1
ATOM 2463 O O . ALA A 1 322 ? -4.033 -11.573 -8.542 1.00 98.38 322 ALA A O 1
ATOM 2464 N N . THR A 1 323 ? -1.809 -11.457 -8.346 1.00 98.75 323 THR A N 1
ATOM 2465 C CA . THR A 1 323 ? -1.795 -11.243 -6.891 1.00 98.75 323 THR A CA 1
ATOM 2466 C C . THR A 1 323 ? -1.418 -9.801 -6.564 1.00 98.75 323 THR A C 1
ATOM 2468 O O . THR A 1 323 ? -0.458 -9.269 -7.127 1.00 98.75 323 THR A O 1
ATOM 2471 N N . ALA A 1 324 ? -2.134 -9.199 -5.611 1.00 98.50 324 ALA A N 1
ATOM 2472 C CA . ALA A 1 324 ? -1.833 -7.879 -5.058 1.00 98.50 324 ALA A CA 1
ATOM 2473 C C . ALA A 1 324 ? -2.145 -7.776 -3.555 1.00 98.50 324 ALA A C 1
ATOM 2475 O O . ALA A 1 324 ? -2.658 -8.718 -2.957 1.00 98.50 324 ALA A O 1
ATOM 2476 N N . THR A 1 325 ? -1.868 -6.627 -2.928 1.00 98.56 325 THR A N 1
ATOM 2477 C CA . THR A 1 325 ? -2.446 -6.285 -1.612 1.00 98.56 325 THR A CA 1
ATOM 2478 C C . THR A 1 325 ? -3.670 -5.382 -1.720 1.00 98.56 325 THR A C 1
ATOM 2480 O O . THR A 1 325 ? -4.502 -5.351 -0.809 1.00 98.56 325 THR A O 1
ATOM 2483 N N . SER A 1 326 ? -3.784 -4.648 -2.829 1.00 97.75 326 SER A N 1
ATOM 2484 C CA . SER A 1 326 ? -4.798 -3.618 -3.028 1.00 97.75 326 SER A CA 1
ATOM 2485 C C . SER A 1 326 ? -5.234 -3.499 -4.489 1.00 97.75 326 SER A C 1
ATOM 2487 O O . SER A 1 326 ? -4.421 -3.634 -5.406 1.00 97.75 326 SER A O 1
ATOM 2489 N N . ILE A 1 327 ? -6.515 -3.198 -4.699 1.00 96.75 327 ILE A N 1
ATOM 2490 C CA . ILE A 1 327 ? -7.103 -2.827 -5.986 1.00 96.75 327 ILE A CA 1
ATOM 2491 C C . ILE A 1 327 ? -7.429 -1.339 -5.941 1.00 96.75 327 ILE A C 1
ATOM 2493 O O . ILE A 1 327 ? -8.386 -0.928 -5.291 1.00 96.75 327 ILE A O 1
ATOM 2497 N N . ARG A 1 328 ? -6.651 -0.525 -6.652 1.00 94.50 328 ARG A N 1
ATOM 2498 C CA . ARG A 1 328 ? -6.839 0.923 -6.724 1.00 94.50 328 ARG A CA 1
ATOM 2499 C C . ARG A 1 328 ? -7.177 1.331 -8.148 1.00 94.50 328 ARG A C 1
ATOM 2501 O O . ARG A 1 328 ? -6.322 1.826 -8.885 1.00 94.50 328 ARG A O 1
ATOM 2508 N N . PHE A 1 329 ? -8.439 1.154 -8.507 1.00 94.88 329 PHE A N 1
ATOM 2509 C CA . PHE A 1 329 ? -8.947 1.615 -9.790 1.00 94.88 329 PHE A CA 1
ATOM 2510 C C . PHE A 1 329 ? -9.460 3.048 -9.723 1.00 94.88 329 PHE A C 1
ATOM 2512 O O . PHE A 1 329 ? -9.788 3.554 -8.649 1.00 94.88 329 PHE A O 1
ATOM 2519 N N . SER A 1 330 ? -9.546 3.707 -10.875 1.00 94.31 330 SER A N 1
ATOM 2520 C CA . SER A 1 330 ? -10.343 4.921 -11.032 1.00 94.31 330 SER A CA 1
ATOM 2521 C C . SER A 1 330 ? -11.835 4.638 -10.776 1.00 94.31 330 SER A C 1
ATOM 2523 O O . SER A 1 330 ? -12.242 3.472 -10.743 1.00 94.31 330 SER A O 1
ATOM 2525 N N . PRO A 1 331 ? -12.684 5.673 -10.628 1.00 93.31 331 PRO A N 1
ATOM 2526 C CA . PRO A 1 331 ? -14.130 5.472 -10.523 1.00 93.31 331 PRO A CA 1
ATOM 2527 C C . PRO A 1 331 ? -14.715 4.624 -11.667 1.00 93.31 331 PRO A C 1
ATOM 2529 O O . PRO A 1 331 ? -15.507 3.714 -11.416 1.00 93.31 331 PRO A O 1
ATOM 2532 N N . ASP A 1 332 ? -14.273 4.860 -12.905 1.00 94.62 332 ASP A N 1
ATOM 2533 C CA . ASP A 1 332 ? -14.716 4.091 -14.074 1.00 94.62 332 ASP A CA 1
ATOM 2534 C C . ASP A 1 332 ? -14.144 2.668 -14.072 1.00 94.62 332 ASP A C 1
ATOM 2536 O O . ASP A 1 332 ? -14.849 1.713 -14.405 1.00 94.62 332 ASP A O 1
ATOM 2540 N N . GLY A 1 333 ? -12.892 2.498 -13.636 1.00 95.56 333 GLY A N 1
ATOM 2541 C CA . GLY A 1 333 ? -12.269 1.185 -13.489 1.00 95.56 333 GLY A CA 1
ATOM 2542 C C . GLY A 1 333 ? -12.977 0.316 -12.444 1.00 95.56 333 GLY A C 1
ATOM 2543 O O . GLY A 1 333 ? -13.256 -0.851 -12.708 1.00 95.56 333 GLY A O 1
ATOM 2544 N N . PHE A 1 334 ? -13.368 0.883 -11.297 1.00 96.06 334 PHE A N 1
ATOM 2545 C CA . PHE A 1 334 ? -14.199 0.181 -10.313 1.00 96.06 334 PHE A CA 1
ATOM 2546 C C . PHE A 1 334 ? -15.571 -0.175 -10.871 1.00 96.06 334 PHE A C 1
ATOM 2548 O O . PHE A 1 334 ? -16.036 -1.295 -10.667 1.00 96.06 334 PHE A O 1
ATOM 2555 N N . LYS A 1 335 ? -16.207 0.743 -11.607 1.00 95.44 335 LYS A N 1
ATOM 2556 C CA . LYS A 1 335 ? -17.483 0.459 -12.265 1.00 95.44 335 LYS A CA 1
ATOM 2557 C C . LYS A 1 335 ? -17.355 -0.735 -13.218 1.00 95.44 335 LYS A C 1
ATOM 2559 O O . LYS A 1 335 ? -18.129 -1.679 -13.101 1.00 95.44 335 LYS A O 1
ATOM 2564 N N . ARG A 1 336 ? -16.349 -0.737 -14.101 1.00 96.69 336 ARG A N 1
ATOM 2565 C CA . ARG A 1 336 ? -16.058 -1.861 -15.013 1.00 96.69 336 ARG A CA 1
ATOM 2566 C C . ARG A 1 336 ? -15.800 -3.157 -14.253 1.00 96.69 336 ARG A C 1
ATOM 2568 O O . ARG A 1 336 ? -16.319 -4.197 -14.647 1.00 96.69 336 ARG A O 1
ATOM 2575 N N . PHE A 1 337 ? -15.020 -3.095 -13.178 1.00 96.31 337 PHE A N 1
ATOM 2576 C CA . PHE A 1 337 ? -14.700 -4.255 -12.355 1.00 96.31 337 PHE A CA 1
ATOM 2577 C C . PHE A 1 337 ? -15.949 -4.872 -11.713 1.00 96.31 337 PHE A C 1
ATOM 2579 O O . PHE A 1 337 ? -16.133 -6.083 -11.775 1.00 96.31 337 PHE A O 1
ATOM 2586 N N . TYR A 1 338 ? -16.837 -4.050 -11.148 1.00 95.44 338 TYR A N 1
ATOM 2587 C CA . TYR A 1 338 ? -18.071 -4.528 -10.522 1.00 95.44 338 TYR A CA 1
ATOM 2588 C C . TYR A 1 338 ? -19.111 -5.006 -11.538 1.00 95.44 338 TYR A C 1
ATOM 2590 O O . TYR A 1 338 ? -19.745 -6.033 -11.305 1.00 95.44 338 TYR A O 1
ATOM 2598 N N . ASP A 1 339 ? -19.256 -4.316 -12.672 1.00 96.62 339 ASP A N 1
ATOM 2599 C CA . ASP A 1 339 ? -20.183 -4.716 -13.739 1.00 96.62 339 ASP A CA 1
ATOM 2600 C C . ASP A 1 339 ? -19.800 -6.069 -14.368 1.00 96.62 339 ASP A C 1
ATOM 2602 O O . ASP A 1 339 ? -20.669 -6.778 -14.870 1.00 96.62 339 ASP A O 1
ATOM 2606 N N . ASN A 1 340 ? -18.516 -6.442 -14.316 1.00 96.75 340 ASN A N 1
ATOM 2607 C CA . ASN A 1 340 ? -17.984 -7.689 -14.876 1.00 96.75 340 ASN A CA 1
ATOM 2608 C C . ASN A 1 340 ? -17.331 -8.567 -13.793 1.00 96.75 340 ASN A C 1
ATOM 2610 O O . ASN A 1 340 ? -16.335 -9.244 -14.044 1.00 96.75 340 ASN A O 1
ATOM 2614 N N . TRP A 1 341 ? -17.879 -8.558 -12.575 1.00 95.19 341 TRP A N 1
ATOM 2615 C CA . TRP A 1 341 ? -17.293 -9.229 -11.408 1.00 95.19 341 TRP A CA 1
ATOM 2616 C C . TRP A 1 341 ? -16.898 -10.691 -11.667 1.00 95.19 341 TRP A C 1
ATOM 2618 O O . TRP A 1 341 ? -15.766 -11.084 -11.393 1.00 95.19 341 TRP A O 1
ATOM 2628 N N . GLU A 1 342 ? -17.803 -11.482 -12.253 1.00 94.69 342 GLU A N 1
ATOM 2629 C CA . GLU A 1 342 ? -17.585 -12.911 -12.537 1.00 94.69 342 GLU A CA 1
ATOM 2630 C C . GLU A 1 342 ? -16.412 -13.162 -13.499 1.00 94.69 342 GLU A C 1
ATOM 2632 O O . GLU A 1 342 ? -15.737 -14.181 -13.396 1.00 94.69 342 GLU A O 1
ATOM 2637 N N . GLN A 1 343 ? -16.119 -12.223 -14.405 1.00 95.81 343 GLN A N 1
ATOM 2638 C CA . GLN A 1 343 ? -15.005 -12.341 -15.352 1.00 95.81 343 GLN A CA 1
ATOM 2639 C C . GLN A 1 343 ? -13.636 -12.212 -14.669 1.00 95.81 343 GLN A C 1
ATOM 2641 O O . GLN A 1 343 ? -12.656 -12.807 -15.133 1.00 95.81 343 GLN A O 1
ATOM 2646 N N . TYR A 1 344 ? -13.556 -11.413 -13.603 1.00 97.06 344 TYR A N 1
ATOM 2647 C CA . TYR A 1 344 ? -12.300 -11.087 -12.928 1.00 97.06 344 TYR A CA 1
ATOM 2648 C C . TYR A 1 344 ? -12.078 -11.879 -11.639 1.00 97.06 344 TYR A C 1
ATOM 2650 O O . TYR A 1 344 ? -10.929 -12.100 -11.263 1.00 97.06 344 TYR A O 1
ATOM 2658 N N . PHE A 1 345 ? -13.152 -12.297 -10.964 1.00 95.69 345 PHE A N 1
ATOM 2659 C CA . PHE A 1 345 ? -13.104 -12.848 -9.609 1.00 95.69 345 PHE A CA 1
ATOM 2660 C C . PHE A 1 345 ? -12.120 -14.019 -9.459 1.00 95.69 345 PHE A C 1
ATOM 2662 O O . PHE A 1 345 ? -11.275 -14.000 -8.569 1.00 95.69 345 PHE A O 1
ATOM 2669 N N . ASP A 1 346 ? -12.155 -14.989 -10.374 1.00 95.56 346 ASP A N 1
ATOM 2670 C CA . ASP A 1 346 ? -11.281 -16.172 -10.321 1.00 95.56 346 ASP A CA 1
ATOM 2671 C C . ASP A 1 346 ? -9.860 -15.926 -10.862 1.00 95.56 346 ASP A C 1
ATOM 2673 O O . ASP A 1 346 ? -9.039 -16.843 -10.897 1.00 95.56 346 ASP A O 1
ATOM 2677 N N . LYS A 1 347 ? -9.548 -14.696 -11.288 1.00 97.44 347 LYS A N 1
ATOM 2678 C CA . LYS A 1 347 ? -8.256 -14.322 -11.889 1.00 97.44 347 LYS A CA 1
ATOM 2679 C C . LYS A 1 347 ? -7.402 -13.424 -10.999 1.00 97.44 347 LYS A C 1
ATOM 2681 O O . LYS A 1 347 ? -6.313 -13.012 -11.408 1.00 97.44 347 LYS A O 1
ATOM 2686 N N . LEU A 1 348 ? -7.883 -13.081 -9.806 1.00 96.56 348 LEU A N 1
ATOM 2687 C CA . LEU A 1 348 ? -7.157 -12.206 -8.895 1.00 96.56 348 LEU A CA 1
ATOM 2688 C C . LEU A 1 348 ? -7.209 -12.675 -7.445 1.00 96.56 348 LEU A C 1
ATOM 2690 O O . LEU A 1 348 ? -8.150 -13.333 -7.005 1.00 96.56 348 LEU A O 1
ATOM 2694 N N . LEU A 1 349 ? -6.178 -12.302 -6.692 1.00 98.31 349 LEU A N 1
ATOM 2695 C CA . LEU A 1 349 ? -6.014 -12.668 -5.292 1.00 98.31 349 LEU A CA 1
ATOM 2696 C C . LEU A 1 349 ? -5.411 -11.519 -4.487 1.00 98.31 349 LEU A C 1
ATOM 2698 O O . LEU A 1 349 ? -4.411 -10.923 -4.886 1.00 98.31 349 LEU A O 1
ATOM 2702 N N . LEU A 1 350 ? -5.996 -11.230 -3.328 1.00 98.81 350 LEU A N 1
ATOM 2703 C CA . LEU A 1 350 ? -5.538 -10.179 -2.425 1.00 98.81 350 LEU A CA 1
ATOM 2704 C C . LEU A 1 350 ? -4.906 -10.762 -1.161 1.00 98.81 350 LEU A C 1
ATOM 2706 O O . LEU A 1 350 ? -5.511 -11.573 -0.464 1.00 98.81 350 LEU A O 1
ATOM 2710 N N . ARG A 1 351 ? -3.692 -10.321 -0.835 1.00 98.81 351 ARG A N 1
ATOM 2711 C CA . ARG A 1 351 ? -2.911 -10.801 0.317 1.00 98.81 351 ARG A CA 1
ATOM 2712 C C . ARG A 1 351 ? -2.510 -9.654 1.226 1.00 98.81 351 ARG A C 1
ATOM 2714 O O . ARG A 1 351 ? -2.501 -8.500 0.804 1.00 98.81 351 ARG A O 1
ATOM 2721 N N . SER A 1 352 ? -2.141 -9.952 2.471 1.00 98.38 352 SER A N 1
ATOM 2722 C CA . SER A 1 352 ? -1.559 -8.920 3.339 1.00 98.38 352 SER A CA 1
ATOM 2723 C C . SER A 1 352 ? -0.258 -8.386 2.744 1.00 98.38 352 SER A C 1
ATOM 2725 O O . SER A 1 352 ? 0.454 -9.102 2.033 1.00 98.38 352 SER A O 1
ATOM 2727 N N . GLN A 1 353 ? 0.075 -7.135 3.059 1.00 98.25 353 GLN A N 1
ATOM 2728 C CA . GLN A 1 353 ? 1.289 -6.505 2.533 1.00 98.25 353 GLN A CA 1
ATOM 2729 C C . GLN A 1 353 ? 2.567 -7.223 2.998 1.00 98.25 353 GLN A C 1
ATOM 2731 O O . GLN A 1 353 ? 3.573 -7.211 2.300 1.00 98.25 353 GLN A O 1
ATOM 2736 N N . GLN A 1 354 ? 2.525 -7.910 4.147 1.00 97.44 354 GLN A N 1
ATOM 2737 C CA . GLN A 1 354 ? 3.625 -8.762 4.607 1.00 97.44 354 GLN A CA 1
ATOM 2738 C C . GLN A 1 354 ? 3.894 -9.926 3.638 1.00 97.44 354 GLN A C 1
ATOM 2740 O O . GLN A 1 354 ? 5.037 -10.364 3.507 1.00 97.44 354 GLN A O 1
ATOM 2745 N N . VAL A 1 355 ? 2.857 -10.446 2.974 1.00 98.31 355 VAL A N 1
ATOM 2746 C CA . VAL A 1 355 ? 2.971 -11.555 2.020 1.00 98.31 355 VAL A CA 1
ATOM 2747 C C . VAL A 1 355 ? 3.273 -11.034 0.619 1.00 98.31 355 VAL A C 1
ATOM 2749 O O . VAL A 1 355 ? 4.263 -11.467 0.034 1.00 98.31 355 VAL A O 1
ATOM 2752 N N . SER A 1 356 ? 2.484 -10.089 0.087 1.00 98.31 356 SER A N 1
ATOM 2753 C CA . SER A 1 356 ? 2.694 -9.558 -1.274 1.00 98.31 356 SER A CA 1
ATOM 2754 C C . SER A 1 356 ? 4.077 -8.933 -1.444 1.00 98.31 356 SER A C 1
ATOM 2756 O O . SER A 1 356 ? 4.681 -9.059 -2.504 1.00 98.31 356 SER A O 1
ATOM 2758 N N . ASN A 1 357 ? 4.617 -8.323 -0.388 1.00 98.69 357 ASN A N 1
ATOM 2759 C CA . ASN A 1 357 ? 5.918 -7.668 -0.429 1.00 98.69 357 ASN A CA 1
ATOM 2760 C C . ASN A 1 357 ? 7.031 -8.533 0.191 1.00 98.69 357 ASN A C 1
ATOM 2762 O O . ASN A 1 357 ? 8.113 -8.033 0.470 1.00 98.69 357 ASN A O 1
ATOM 2766 N N . SER A 1 358 ? 6.794 -9.824 0.448 1.00 98.44 358 SER A N 1
ATOM 2767 C CA . SER A 1 358 ? 7.784 -10.686 1.102 1.00 98.44 358 SER A CA 1
ATOM 2768 C C . SER A 1 358 ? 9.032 -10.892 0.230 1.00 98.44 358 SER A C 1
ATOM 2770 O O . SER A 1 358 ? 8.917 -11.496 -0.842 1.00 98.44 358 SER A O 1
ATOM 2772 N N . PRO A 1 359 ? 10.241 -10.533 0.707 1.00 98.50 359 PRO A N 1
ATOM 2773 C CA . PRO A 1 359 ? 11.487 -10.807 -0.013 1.00 98.50 359 PRO A CA 1
ATOM 2774 C C . PRO A 1 359 ? 11.693 -12.292 -0.353 1.00 98.50 359 PRO A C 1
ATOM 2776 O O . PRO A 1 359 ? 12.230 -12.621 -1.410 1.00 98.50 359 PRO A O 1
ATOM 2779 N N . GLU A 1 360 ? 11.232 -13.201 0.520 1.00 98.19 360 GLU A N 1
ATOM 2780 C CA . GLU A 1 360 ? 11.285 -14.653 0.295 1.00 98.19 360 GLU A CA 1
ATOM 2781 C C . GLU A 1 360 ? 10.530 -15.041 -0.981 1.00 98.19 360 GLU A C 1
ATOM 2783 O O . GLU A 1 360 ? 11.040 -15.807 -1.800 1.00 98.19 360 GLU A O 1
ATOM 2788 N N . ILE A 1 361 ? 9.321 -14.502 -1.149 1.00 98.69 361 ILE A N 1
ATOM 2789 C CA . ILE A 1 361 ? 8.431 -14.849 -2.257 1.00 98.69 361 ILE A CA 1
ATOM 2790 C C . ILE A 1 361 ? 8.859 -14.121 -3.527 1.00 98.69 361 ILE A C 1
ATOM 2792 O O . ILE A 1 361 ? 8.989 -14.761 -4.567 1.00 98.69 361 ILE A O 1
ATOM 2796 N N . ILE A 1 362 ? 9.150 -12.819 -3.441 1.00 98.88 362 ILE A N 1
ATOM 2797 C CA . ILE A 1 362 ? 9.587 -12.005 -4.586 1.00 98.88 362 ILE A CA 1
ATOM 2798 C C . ILE A 1 362 ? 10.805 -12.655 -5.257 1.00 98.88 362 ILE A C 1
ATOM 2800 O O . ILE A 1 362 ? 10.817 -12.856 -6.475 1.00 98.88 362 ILE A O 1
ATOM 2804 N N . ARG A 1 363 ? 11.789 -13.082 -4.453 1.00 98.81 363 ARG A N 1
ATOM 2805 C CA . ARG A 1 363 ? 12.986 -13.759 -4.957 1.00 98.81 363 ARG A CA 1
ATOM 2806 C C . ARG A 1 363 ? 12.704 -15.160 -5.483 1.00 98.81 363 ARG A C 1
ATOM 2808 O O . ARG A 1 363 ? 13.284 -15.549 -6.493 1.00 98.81 363 ARG A O 1
ATOM 2815 N N . ARG A 1 364 ? 11.832 -15.929 -4.822 1.00 98.69 364 ARG A N 1
ATOM 2816 C CA . ARG A 1 364 ? 11.463 -17.282 -5.268 1.00 98.69 364 ARG A CA 1
ATOM 2817 C C . ARG A 1 364 ? 10.751 -17.265 -6.618 1.00 98.69 364 ARG A C 1
ATOM 2819 O O . ARG A 1 364 ? 11.055 -18.102 -7.460 1.00 98.69 364 ARG A O 1
ATOM 2826 N N . LEU A 1 365 ? 9.824 -16.329 -6.807 1.00 98.75 365 LEU A N 1
ATOM 2827 C CA . LEU A 1 365 ? 9.069 -16.171 -8.048 1.00 98.75 365 LEU A CA 1
ATOM 2828 C C . LEU A 1 365 ? 9.903 -15.527 -9.165 1.00 98.75 365 LEU A C 1
ATOM 2830 O O . LEU A 1 365 ? 9.529 -15.620 -10.331 1.00 98.75 365 LEU A O 1
ATOM 2834 N N . GLY A 1 366 ? 11.021 -14.880 -8.821 1.00 98.62 366 GLY A N 1
ATOM 2835 C CA . GLY A 1 366 ? 11.854 -14.162 -9.780 1.00 98.62 366 GLY A CA 1
ATOM 2836 C C . GLY A 1 366 ? 11.129 -12.955 -10.370 1.00 98.62 366 GLY A C 1
ATOM 2837 O O . GLY A 1 366 ? 11.168 -12.751 -11.578 1.00 98.62 366 GLY A O 1
ATOM 2838 N N . VAL A 1 367 ? 10.439 -12.184 -9.528 1.00 98.81 367 VAL A N 1
ATOM 2839 C CA . VAL A 1 367 ? 9.613 -11.047 -9.962 1.00 98.81 367 VAL A CA 1
ATOM 2840 C C . VAL A 1 367 ? 10.433 -10.042 -10.777 1.00 98.81 367 VAL A C 1
ATOM 2842 O O . VAL A 1 367 ? 11.582 -9.767 -10.438 1.00 98.81 367 VAL A O 1
ATOM 2845 N N . ILE A 1 368 ? 9.844 -9.464 -11.823 1.00 98.75 368 ILE A N 1
ATOM 2846 C CA . ILE A 1 368 ? 10.380 -8.286 -12.520 1.00 98.75 368 ILE A CA 1
ATOM 2847 C C . ILE A 1 368 ? 9.791 -7.051 -11.832 1.00 98.75 368 ILE A C 1
ATOM 2849 O O . ILE A 1 368 ? 8.585 -6.818 -11.918 1.00 98.75 368 ILE A O 1
ATOM 2853 N N . GLY A 1 369 ? 10.623 -6.305 -11.103 1.00 98.12 369 GLY A N 1
ATOM 2854 C CA . GLY A 1 369 ? 10.209 -5.145 -10.313 1.00 98.12 369 GLY A CA 1
ATOM 2855 C C . GLY A 1 369 ? 10.442 -3.836 -11.057 1.00 98.12 369 GLY A C 1
ATOM 2856 O O . GLY A 1 369 ? 11.560 -3.570 -11.490 1.00 98.12 369 GLY A O 1
ATOM 2857 N N . MET A 1 370 ? 9.403 -3.007 -11.178 1.00 97.31 370 MET A N 1
ATOM 2858 C CA . MET A 1 370 ? 9.455 -1.717 -11.875 1.00 97.31 370 MET A CA 1
ATOM 2859 C C . MET A 1 370 ? 8.917 -0.593 -10.992 1.00 97.31 370 MET A C 1
ATOM 2861 O O . MET A 1 370 ? 7.756 -0.620 -10.572 1.00 97.31 370 MET A O 1
ATOM 2865 N N . ASN A 1 371 ? 9.757 0.407 -10.714 1.00 96.81 371 ASN A N 1
ATOM 2866 C CA . ASN A 1 371 ? 9.428 1.502 -9.799 1.00 96.81 371 ASN A CA 1
ATOM 2867 C C . ASN A 1 371 ? 9.897 2.869 -10.318 1.00 96.81 371 ASN A C 1
ATOM 2869 O O . ASN A 1 371 ? 10.745 2.971 -11.199 1.00 96.81 371 ASN A O 1
ATOM 2873 N N . THR A 1 372 ? 9.318 3.942 -9.772 1.00 95.44 372 THR A N 1
ATOM 2874 C CA . THR A 1 372 ? 9.620 5.325 -10.172 1.00 95.44 372 THR A CA 1
ATOM 2875 C C . THR A 1 372 ? 10.360 6.065 -9.060 1.00 95.44 372 THR A C 1
ATOM 2877 O O . THR A 1 372 ? 9.760 6.289 -8.007 1.00 95.44 372 THR A O 1
ATOM 2880 N N . PRO A 1 373 ? 11.609 6.499 -9.288 1.00 96.31 373 PRO A N 1
ATOM 2881 C CA . PRO A 1 373 ? 12.327 7.358 -8.359 1.00 96.31 373 PRO A CA 1
ATOM 2882 C C . PRO A 1 373 ? 11.976 8.845 -8.550 1.00 96.31 373 PRO A C 1
ATOM 2884 O O . PRO A 1 373 ? 11.423 9.285 -9.566 1.00 96.31 373 PRO A O 1
ATOM 2887 N N . VAL A 1 374 ? 12.348 9.646 -7.556 1.00 96.12 374 VAL A N 1
ATOM 2888 C CA . VAL A 1 374 ? 12.485 11.105 -7.644 1.00 96.12 374 VAL A CA 1
ATOM 2889 C C . VAL A 1 374 ? 13.635 11.461 -8.583 1.00 96.12 374 VAL A C 1
ATOM 2891 O O . VAL A 1 374 ? 13.441 12.243 -9.516 1.00 96.12 374 VAL A O 1
ATOM 2894 N N . GLU A 1 375 ? 14.799 10.867 -8.324 1.00 98.00 375 GLU A N 1
ATOM 2895 C CA . GLU A 1 375 ? 16.061 11.052 -9.041 1.00 98.00 375 GLU A CA 1
ATOM 2896 C C . GLU A 1 375 ? 16.931 9.792 -8.897 1.00 98.00 375 GLU A C 1
ATOM 2898 O O . GLU A 1 375 ? 16.791 9.030 -7.937 1.00 98.00 375 GLU A O 1
ATOM 2903 N N . VAL A 1 376 ? 17.820 9.592 -9.864 1.00 98.62 376 VAL A N 1
ATOM 2904 C CA . VAL A 1 376 ? 18.854 8.553 -9.890 1.00 98.62 376 VAL A CA 1
ATOM 2905 C C . VAL A 1 376 ? 20.177 9.241 -10.174 1.00 98.62 376 VAL A C 1
ATOM 2907 O O . VAL A 1 376 ? 20.213 10.208 -10.937 1.00 98.62 376 VAL A O 1
ATOM 2910 N N . ASP A 1 377 ? 21.267 8.770 -9.585 1.00 98.69 377 ASP A N 1
ATOM 2911 C CA . ASP A 1 377 ? 22.583 9.312 -9.898 1.00 98.69 377 ASP A CA 1
ATOM 2912 C C . ASP A 1 377 ? 23.395 8.470 -10.882 1.00 98.69 377 ASP A C 1
ATOM 2914 O O . ASP A 1 377 ? 23.038 7.347 -11.232 1.00 98.69 377 ASP A O 1
ATOM 2918 N N . ILE A 1 378 ? 24.509 9.032 -11.354 1.00 98.50 378 ILE A N 1
ATOM 2919 C CA . ILE A 1 378 ? 25.408 8.378 -12.317 1.00 98.50 378 ILE A CA 1
ATOM 2920 C C . ILE A 1 378 ? 26.093 7.110 -11.777 1.00 98.50 378 ILE A C 1
ATOM 2922 O O . ILE A 1 378 ? 26.756 6.415 -12.545 1.00 98.50 378 ILE A O 1
ATOM 2926 N N . TYR A 1 379 ? 25.953 6.812 -10.482 1.00 98.25 379 TYR A N 1
ATOM 2927 C CA . TYR A 1 379 ? 26.432 5.584 -9.848 1.00 98.25 379 TYR A CA 1
ATOM 2928 C C . TYR A 1 379 ? 25.304 4.584 -9.584 1.00 98.25 379 TYR A C 1
ATOM 2930 O O . TYR A 1 379 ? 25.567 3.535 -9.009 1.00 98.25 379 TYR A O 1
ATOM 2938 N N . ALA A 1 380 ? 24.081 4.878 -10.035 1.00 97.19 380 ALA A N 1
ATOM 2939 C CA . ALA A 1 380 ? 22.886 4.072 -9.823 1.00 97.19 380 ALA A CA 1
ATOM 2940 C C . ALA A 1 380 ? 22.441 3.963 -8.354 1.00 97.19 380 ALA A C 1
ATOM 2942 O O . ALA A 1 380 ? 21.806 2.983 -7.978 1.00 97.19 380 ALA A O 1
ATOM 2943 N N . HIS A 1 381 ? 22.683 4.980 -7.522 1.00 98.50 381 HIS A N 1
ATOM 2944 C CA . HIS A 1 381 ? 21.828 5.153 -6.343 1.00 98.50 381 HIS A CA 1
ATOM 2945 C C . HIS A 1 381 ? 20.509 5.801 -6.762 1.00 98.50 381 HIS A C 1
ATOM 2947 O O . HIS A 1 381 ? 20.472 6.577 -7.721 1.00 98.50 381 HIS A O 1
ATOM 2953 N N . ALA A 1 382 ? 19.442 5.539 -6.011 1.00 98.25 382 ALA A N 1
ATOM 2954 C CA . ALA A 1 382 ? 18.153 6.169 -6.242 1.00 98.25 382 ALA A CA 1
ATOM 2955 C C . ALA A 1 382 ? 17.520 6.750 -4.981 1.00 98.25 382 ALA A C 1
ATOM 2957 O O . ALA A 1 382 ? 17.605 6.206 -3.877 1.00 98.25 382 ALA A O 1
ATOM 2958 N N . ASN A 1 383 ? 16.830 7.864 -5.203 1.00 98.44 383 ASN A N 1
ATOM 2959 C CA . ASN A 1 383 ? 15.998 8.566 -4.245 1.00 98.44 383 ASN A CA 1
ATOM 2960 C C . ASN A 1 383 ? 14.536 8.359 -4.637 1.00 98.44 383 ASN A C 1
ATOM 2962 O O . ASN A 1 383 ? 14.127 8.775 -5.717 1.00 98.44 383 ASN A O 1
ATOM 2966 N N . SER A 1 384 ? 13.732 7.762 -3.771 1.00 97.00 384 SER A N 1
ATOM 2967 C CA . SER A 1 384 ? 12.297 7.532 -3.958 1.00 97.00 384 SER A CA 1
ATOM 2968 C C . SER A 1 384 ? 11.434 8.413 -3.043 1.00 97.00 384 SER A C 1
ATOM 2970 O O . SER A 1 384 ? 10.223 8.517 -3.251 1.00 97.00 384 SER A O 1
ATOM 2972 N N . THR A 1 385 ? 12.028 9.072 -2.043 1.00 97.62 385 THR A N 1
ATOM 2973 C CA . THR A 1 385 ? 11.271 9.671 -0.934 1.00 97.62 385 THR A CA 1
ATOM 2974 C C . THR A 1 385 ? 11.457 11.172 -0.759 1.00 97.62 385 THR A C 1
ATOM 2976 O O . THR A 1 385 ? 10.465 11.875 -0.550 1.00 97.62 385 THR A O 1
ATOM 2979 N N . CYS A 1 386 ? 12.684 11.689 -0.825 1.00 97.81 386 CYS A N 1
ATOM 2980 C CA . CYS A 1 386 ? 13.020 13.000 -0.272 1.00 97.81 386 CYS A CA 1
ATOM 2981 C C . CYS A 1 386 ? 13.502 13.972 -1.349 1.00 97.81 386 CYS A C 1
ATOM 2983 O O . CYS A 1 386 ? 14.670 13.984 -1.730 1.00 97.81 386 CYS A O 1
ATOM 2985 N N . VAL A 1 387 ? 12.624 14.873 -1.793 1.00 96.75 387 VAL A N 1
ATOM 2986 C CA . VAL A 1 387 ? 12.999 15.941 -2.731 1.00 96.75 387 VAL A CA 1
ATOM 2987 C C . VAL A 1 387 ? 14.021 16.865 -2.071 1.00 96.75 387 VAL A C 1
ATOM 2989 O O . VAL A 1 387 ? 13.776 17.387 -0.978 1.00 96.75 387 VAL A O 1
ATOM 2992 N N . MET A 1 388 ? 15.151 17.086 -2.751 1.00 95.56 388 MET A N 1
ATOM 2993 C CA . MET A 1 388 ? 16.272 17.893 -2.250 1.00 95.56 388 MET A CA 1
ATOM 2994 C C . MET A 1 388 ? 16.743 17.431 -0.856 1.00 95.56 388 MET A C 1
ATOM 2996 O O . MET A 1 388 ? 16.998 18.243 0.035 1.00 95.56 388 MET A O 1
ATOM 3000 N N . GLY A 1 389 ? 16.763 16.115 -0.637 1.00 96.94 389 GLY A N 1
ATOM 3001 C CA . GLY A 1 389 ? 17.318 15.472 0.555 1.00 96.94 389 GLY A CA 1
ATOM 3002 C C . GLY A 1 389 ? 16.527 15.624 1.856 1.00 96.94 389 GLY A C 1
ATOM 3003 O O . GLY A 1 389 ? 16.946 15.095 2.880 1.00 96.94 389 GLY A O 1
ATOM 3004 N N . SER A 1 390 ? 15.410 16.357 1.861 1.00 96.50 390 SER A N 1
ATOM 3005 C CA . SER A 1 390 ? 14.744 16.742 3.119 1.00 96.50 390 SER A CA 1
ATOM 3006 C C . SER A 1 390 ? 13.223 16.818 3.055 1.00 96.50 390 SER A C 1
ATOM 3008 O O . SER A 1 390 ? 12.563 16.656 4.081 1.00 96.50 390 SER A O 1
ATOM 3010 N N . ARG A 1 391 ? 12.640 17.058 1.876 1.00 97.81 391 ARG A N 1
ATOM 3011 C CA . ARG A 1 391 ? 11.188 17.154 1.732 1.00 97.81 391 ARG A CA 1
ATOM 3012 C C . ARG A 1 391 ? 10.605 15.792 1.364 1.00 97.81 391 ARG A C 1
ATOM 3014 O O . ARG A 1 391 ? 10.615 15.415 0.193 1.00 97.81 391 ARG A O 1
ATOM 3021 N N . MET A 1 392 ? 10.047 15.101 2.352 1.00 98.12 392 MET A N 1
ATOM 3022 C CA . MET A 1 392 ? 9.334 13.836 2.186 1.00 98.12 392 MET A CA 1
ATOM 3023 C C . MET A 1 392 ? 8.150 13.989 1.220 1.00 98.12 392 MET A C 1
ATOM 3025 O O . MET A 1 392 ? 7.312 14.886 1.380 1.00 98.12 392 MET A O 1
ATOM 3029 N N . LEU A 1 393 ? 8.073 13.096 0.235 1.00 95.81 393 LEU A N 1
ATOM 3030 C CA . LEU A 1 393 ? 6.944 12.955 -0.678 1.00 95.81 393 LEU A CA 1
ATOM 3031 C C . LEU A 1 393 ? 5.838 12.114 -0.043 1.00 95.81 393 LEU A C 1
ATOM 3033 O O . LEU A 1 393 ? 4.857 12.669 0.453 1.00 95.81 393 LEU A O 1
ATOM 3037 N N . ASN A 1 394 ? 6.018 10.792 -0.042 1.00 95.69 394 ASN A N 1
ATOM 3038 C CA . ASN A 1 394 ? 4.999 9.820 0.359 1.00 95.69 394 ASN A CA 1
ATOM 3039 C C . ASN A 1 394 ? 5.539 8.805 1.386 1.00 95.69 394 ASN A C 1
ATOM 3041 O O . ASN A 1 394 ? 4.889 8.531 2.399 1.00 95.69 394 ASN A O 1
ATOM 3045 N N . GLY A 1 395 ? 6.743 8.291 1.127 1.00 94.94 395 GLY A N 1
ATOM 3046 C CA . GLY A 1 395 ? 7.439 7.247 1.882 1.00 94.94 395 GLY A CA 1
ATOM 3047 C C . GLY A 1 395 ? 8.012 6.195 0.929 1.00 94.94 395 GLY A C 1
ATOM 3048 O O . GLY A 1 395 ? 7.603 6.131 -0.229 1.00 94.94 395 GLY A O 1
ATOM 3049 N N . LEU A 1 396 ? 8.944 5.373 1.408 1.00 94.94 396 LEU A N 1
ATOM 3050 C CA . LEU A 1 396 ? 9.645 4.357 0.612 1.00 94.94 396 LEU A CA 1
ATOM 3051 C C . LEU A 1 396 ? 8.697 3.354 -0.063 1.00 94.94 396 LEU A C 1
ATOM 3053 O O . LEU A 1 396 ? 8.932 2.904 -1.190 1.00 94.94 396 LEU A O 1
ATOM 3057 N N . GLY A 1 397 ? 7.614 3.002 0.632 1.00 95.62 397 GLY A N 1
ATOM 3058 C CA . GLY A 1 397 ? 6.649 2.016 0.158 1.00 95.62 397 GLY A CA 1
ATOM 3059 C C . GLY A 1 397 ? 7.272 0.625 0.002 1.00 95.62 397 GLY A C 1
ATOM 3060 O O . GLY A 1 397 ? 8.214 0.263 0.710 1.00 95.62 397 GLY A O 1
ATOM 3061 N N . GLY A 1 398 ? 6.725 -0.172 -0.917 1.00 96.62 398 GLY A N 1
ATOM 3062 C CA . GLY A 1 398 ? 7.250 -1.494 -1.256 1.00 96.62 398 GLY A CA 1
ATOM 3063 C C . GLY A 1 398 ? 8.403 -1.489 -2.255 1.00 96.62 398 GLY A C 1
ATOM 3064 O O . GLY A 1 398 ? 8.933 -2.552 -2.557 1.00 96.62 398 GLY A O 1
ATOM 3065 N N . SER A 1 399 ? 8.807 -0.328 -2.781 1.00 95.69 399 SER A N 1
ATOM 3066 C CA . SER A 1 399 ? 9.812 -0.242 -3.852 1.00 95.69 399 SER A CA 1
ATOM 3067 C C . SER A 1 399 ? 11.093 -1.010 -3.511 1.00 95.69 399 SER A C 1
ATOM 3069 O O . SER A 1 399 ? 11.539 -1.845 -4.291 1.00 95.69 399 SER A O 1
ATOM 3071 N N . ALA A 1 400 ? 11.643 -0.808 -2.314 1.00 95.00 400 ALA A N 1
ATOM 3072 C CA . ALA A 1 400 ? 12.845 -1.502 -1.867 1.00 95.00 400 ALA A CA 1
ATOM 3073 C C . ALA A 1 400 ? 12.615 -2.992 -1.543 1.00 95.00 400 ALA A C 1
ATOM 3075 O O . ALA A 1 400 ? 13.527 -3.792 -1.745 1.00 95.00 400 ALA A O 1
ATOM 3076 N N . ASP A 1 401 ? 11.406 -3.395 -1.119 1.00 98.44 401 ASP A N 1
ATOM 3077 C CA . ASP A 1 401 ? 11.066 -4.819 -0.942 1.00 98.44 401 ASP A CA 1
ATOM 3078 C C . ASP A 1 401 ? 11.222 -5.577 -2.272 1.00 98.44 401 ASP A C 1
ATOM 3080 O O . ASP A 1 401 ? 11.841 -6.647 -2.327 1.00 98.44 401 ASP A O 1
ATOM 3084 N N . PHE A 1 402 ? 10.697 -4.980 -3.348 1.00 98.56 402 PHE A N 1
ATOM 3085 C CA . PHE A 1 402 ? 10.766 -5.518 -4.702 1.00 98.56 402 PHE A CA 1
ATOM 3086 C C . PHE A 1 402 ? 12.165 -5.407 -5.301 1.00 98.56 402 PHE A C 1
ATOM 3088 O O . PHE A 1 402 ? 12.725 -6.428 -5.683 1.00 98.56 402 PHE A O 1
ATOM 3095 N N . LEU A 1 403 ? 12.762 -4.215 -5.341 1.00 97.75 403 LEU A N 1
ATOM 3096 C CA . LEU A 1 403 ? 14.042 -3.986 -6.022 1.00 97.75 403 LEU A CA 1
ATOM 3097 C C . LEU A 1 403 ? 15.212 -4.759 -5.385 1.00 97.75 403 LEU A C 1
ATOM 3099 O O . LEU A 1 403 ? 16.085 -5.257 -6.083 1.00 97.75 403 LEU A O 1
ATOM 3103 N N . ARG A 1 404 ? 15.221 -4.978 -4.067 1.00 98.31 404 ARG A N 1
ATOM 3104 C CA . ARG A 1 404 ? 16.258 -5.824 -3.444 1.00 98.31 404 ARG A CA 1
ATOM 3105 C C . ARG A 1 404 ? 16.122 -7.311 -3.806 1.00 98.31 404 ARG A C 1
ATOM 3107 O O . ARG A 1 404 ? 17.088 -8.071 -3.708 1.00 98.31 404 ARG A O 1
ATOM 3114 N N . SER A 1 405 ? 14.910 -7.755 -4.125 1.00 98.62 405 SER A N 1
ATOM 3115 C CA . SER A 1 405 ? 14.552 -9.179 -4.147 1.00 98.62 405 SER A CA 1
ATOM 3116 C C . SER A 1 405 ? 14.172 -9.692 -5.535 1.00 98.62 405 SER A C 1
ATOM 3118 O O . SER A 1 405 ? 14.034 -10.901 -5.710 1.00 98.62 405 SER A O 1
ATOM 3120 N N . ALA A 1 406 ? 13.980 -8.797 -6.499 1.00 98.44 406 ALA A N 1
ATOM 3121 C CA . ALA A 1 406 ? 13.556 -9.097 -7.854 1.00 98.44 406 ALA A CA 1
ATOM 3122 C C . ALA A 1 406 ? 14.632 -9.841 -8.660 1.00 98.44 406 ALA A C 1
ATOM 3124 O O . ALA A 1 406 ? 15.813 -9.884 -8.315 1.00 98.44 406 ALA A O 1
ATOM 3125 N N . LYS A 1 407 ? 14.194 -10.455 -9.762 1.00 98.31 407 LYS A N 1
ATOM 3126 C CA . LYS A 1 407 ? 15.074 -10.973 -10.812 1.00 98.31 407 LYS A CA 1
ATOM 3127 C C . LYS A 1 407 ? 15.688 -9.837 -11.627 1.00 98.31 407 LYS A C 1
ATOM 3129 O O . LYS A 1 407 ? 16.856 -9.947 -11.986 1.00 98.31 407 LYS A O 1
ATOM 3134 N N . TYR A 1 408 ? 14.869 -8.832 -11.940 1.00 98.50 408 TYR A N 1
ATOM 3135 C CA . TYR A 1 408 ? 15.287 -7.573 -12.542 1.00 98.50 408 TYR A CA 1
ATOM 3136 C C . TYR A 1 408 ? 14.686 -6.411 -11.774 1.00 98.50 408 TYR A C 1
ATOM 3138 O O . TYR A 1 408 ? 13.466 -6.346 -11.596 1.00 98.50 408 TYR A O 1
ATOM 3146 N N . SER A 1 409 ? 15.558 -5.500 -11.373 1.00 98.25 409 SER A N 1
ATOM 3147 C CA . SER A 1 409 ? 15.237 -4.298 -10.623 1.00 98.25 409 SER A CA 1
ATOM 3148 C C . SER A 1 409 ? 15.362 -3.087 -11.524 1.00 98.25 409 SER A C 1
ATOM 3150 O O . SER A 1 409 ? 16.455 -2.592 -11.804 1.00 98.25 409 SER A O 1
ATOM 3152 N N . ILE A 1 410 ? 14.209 -2.647 -12.018 1.00 98.31 410 ILE A N 1
ATOM 3153 C CA . ILE A 1 410 ? 14.090 -1.608 -13.029 1.00 98.31 410 ILE A CA 1
ATOM 3154 C C . ILE A 1 410 ? 13.560 -0.341 -12.365 1.00 98.31 410 ILE A C 1
ATOM 3156 O O . ILE A 1 410 ? 12.486 -0.328 -11.753 1.00 98.31 410 ILE A O 1
ATOM 3160 N N . MET A 1 411 ? 14.286 0.754 -12.541 1.00 97.31 411 MET A N 1
ATOM 3161 C CA . MET A 1 411 ? 13.781 2.085 -12.245 1.00 97.31 411 MET A CA 1
ATOM 3162 C C . MET A 1 411 ? 13.504 2.860 -13.519 1.00 97.31 411 MET A C 1
ATOM 3164 O O . MET A 1 411 ? 14.320 2.888 -14.435 1.00 97.31 411 MET A O 1
ATOM 3168 N N . HIS A 1 412 ? 12.348 3.514 -13.563 1.00 96.75 412 HIS A N 1
ATOM 3169 C CA . HIS A 1 412 ? 11.934 4.300 -14.712 1.00 96.75 412 HIS A CA 1
ATOM 3170 C C . HIS A 1 412 ? 11.486 5.704 -14.307 1.00 96.75 412 HIS A C 1
ATOM 3172 O O . HIS A 1 412 ? 10.704 5.891 -13.372 1.00 96.75 412 HIS A O 1
ATOM 3178 N N . THR A 1 413 ? 11.963 6.715 -15.018 1.00 96.75 413 THR A N 1
ATOM 3179 C CA . THR A 1 413 ? 11.675 8.126 -14.730 1.00 96.75 413 THR A CA 1
ATOM 3180 C C . THR A 1 413 ? 11.789 8.934 -16.015 1.00 96.75 413 THR A C 1
ATOM 3182 O O . THR A 1 413 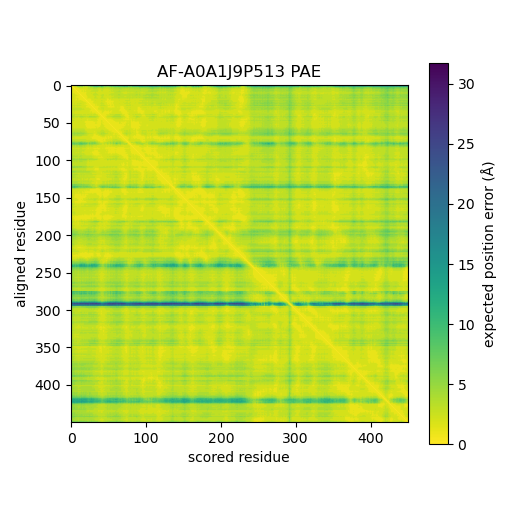? 12.611 8.574 -16.852 1.00 96.75 413 THR A O 1
ATOM 3185 N N . PRO A 1 414 ? 11.038 10.035 -16.204 1.00 96.06 414 PRO A N 1
ATOM 3186 C CA . PRO A 1 414 ? 11.420 10.976 -17.250 1.00 96.06 414 PRO A CA 1
ATOM 3187 C C . PRO A 1 414 ? 12.844 11.489 -16.978 1.00 96.06 414 PRO A C 1
ATOM 3189 O O . PRO A 1 414 ? 13.246 11.568 -15.813 1.00 96.06 414 PRO A O 1
ATOM 3192 N N . SER A 1 415 ? 13.602 11.847 -18.015 1.00 97.00 415 SER A N 1
ATOM 3193 C CA . SER A 1 415 ? 14.954 12.399 -17.857 1.00 97.00 415 SER A CA 1
ATOM 3194 C C . SER A 1 415 ? 14.940 13.769 -17.175 1.00 97.00 415 SER A C 1
ATOM 3196 O O . SER A 1 415 ? 15.882 14.111 -16.456 1.00 97.00 415 SER A O 1
ATOM 3198 N N . THR A 1 416 ? 13.843 14.521 -17.320 1.00 96.19 416 THR A N 1
ATOM 3199 C CA . THR A 1 416 ? 13.591 15.771 -16.600 1.00 96.19 416 THR A CA 1
ATOM 3200 C C . THR A 1 416 ? 12.162 15.852 -16.060 1.00 96.19 416 THR A C 1
ATOM 3202 O O . THR A 1 416 ? 11.219 15.254 -16.579 1.00 96.19 416 THR A O 1
ATOM 3205 N N . ARG A 1 417 ? 11.972 16.624 -14.986 1.00 94.25 417 ARG A N 1
ATOM 3206 C CA . ARG A 1 417 ? 10.654 16.990 -14.445 1.00 94.25 417 ARG A CA 1
ATOM 3207 C C . ARG A 1 417 ? 10.403 18.488 -14.616 1.00 94.25 417 ARG A C 1
ATOM 3209 O O . ARG A 1 417 ? 11.332 19.271 -14.426 1.00 94.25 417 ARG A O 1
ATOM 3216 N N . PRO A 1 418 ? 9.162 18.925 -14.898 1.00 92.56 418 PRO A N 1
ATOM 3217 C CA . PRO A 1 418 ? 8.854 20.342 -15.067 1.00 92.56 418 PRO A CA 1
ATOM 3218 C C . PRO A 1 418 ? 9.309 21.210 -13.886 1.00 92.56 418 PRO A C 1
ATOM 3220 O O . PRO A 1 418 ? 9.080 20.875 -12.722 1.00 92.56 418 PRO A O 1
ATOM 3223 N N . SER A 1 419 ? 9.903 22.363 -14.198 1.00 91.56 419 SER A N 1
ATOM 3224 C CA . SER A 1 419 ? 10.326 23.375 -13.228 1.00 91.56 419 SER A CA 1
ATOM 3225 C C . SER A 1 419 ? 9.625 24.704 -13.495 1.00 91.56 419 SER A C 1
ATOM 3227 O O . SER A 1 419 ? 9.272 25.025 -14.624 1.00 91.56 419 SER A O 1
ATOM 3229 N N . LYS A 1 420 ? 9.437 25.512 -12.446 1.00 92.62 420 LYS A N 1
ATOM 3230 C CA . LYS A 1 420 ? 8.934 26.891 -12.591 1.00 92.62 420 LYS A CA 1
ATOM 3231 C C . LYS A 1 420 ? 10.013 27.868 -13.053 1.00 92.62 420 LYS A C 1
ATOM 3233 O O . LYS A 1 420 ? 9.678 28.953 -13.515 1.00 92.62 420 LYS A O 1
ATOM 3238 N N . THR A 1 421 ? 11.281 27.526 -12.844 1.00 93.50 421 THR A N 1
ATOM 3239 C CA . THR A 1 421 ? 12.423 28.433 -13.030 1.00 93.50 421 THR A CA 1
ATOM 3240 C C . THR A 1 421 ? 13.347 28.009 -14.161 1.00 93.50 421 THR A C 1
ATOM 3242 O O . THR A 1 421 ? 14.222 28.785 -14.526 1.00 93.50 421 THR A O 1
ATOM 3245 N N . ASP A 1 422 ? 13.164 26.806 -14.703 1.00 93.06 422 ASP A N 1
ATOM 3246 C CA . ASP A 1 422 ? 13.965 26.273 -15.800 1.00 93.06 422 ASP A CA 1
ATOM 3247 C C . ASP A 1 422 ? 13.029 25.732 -16.896 1.00 93.06 422 ASP A C 1
ATOM 3249 O O . ASP A 1 422 ? 12.188 24.882 -16.584 1.00 93.06 422 ASP A O 1
ATOM 3253 N N . PRO A 1 423 ? 13.126 26.222 -18.147 1.00 91.25 423 PRO A N 1
ATOM 3254 C CA . PRO A 1 423 ? 12.261 25.785 -19.241 1.00 91.25 423 PRO A CA 1
ATOM 3255 C C . PRO A 1 423 ? 12.486 24.326 -19.669 1.00 91.25 423 PRO A C 1
ATOM 3257 O O . PRO A 1 423 ? 11.582 23.742 -20.260 1.00 91.25 423 PRO A O 1
ATOM 3260 N N . ILE A 1 424 ? 13.654 23.738 -19.385 1.00 90.12 424 ILE A N 1
ATOM 3261 C CA . ILE A 1 424 ? 13.975 22.327 -19.666 1.00 90.12 424 ILE A CA 1
ATOM 3262 C C . ILE A 1 424 ? 13.529 21.429 -18.499 1.00 90.12 424 ILE A C 1
ATOM 3264 O O . ILE A 1 424 ? 13.206 20.254 -18.686 1.00 90.12 424 ILE A O 1
ATOM 3268 N N . GLY A 1 425 ? 13.454 21.996 -17.294 1.00 94.44 425 GLY A N 1
ATOM 3269 C CA . GLY A 1 425 ? 13.050 21.300 -16.079 1.00 94.44 425 GLY A CA 1
ATOM 3270 C C . GLY A 1 425 ? 14.226 20.955 -15.166 1.00 94.44 425 GLY A C 1
ATOM 3271 O O . GLY A 1 425 ? 15.344 21.427 -15.341 1.00 94.44 425 GLY A O 1
ATOM 3272 N N . VAL A 1 426 ? 13.959 20.152 -14.140 1.00 95.44 426 VAL A N 1
ATOM 3273 C CA . VAL A 1 426 ? 14.977 19.599 -13.237 1.00 95.44 426 VAL A CA 1
ATOM 3274 C C . VAL A 1 426 ? 15.374 18.220 -13.747 1.00 95.44 426 VAL A C 1
ATOM 3276 O O . VAL A 1 426 ? 14.493 17.399 -13.991 1.00 95.44 426 VAL A O 1
ATOM 3279 N N . SER A 1 427 ? 16.675 17.959 -13.887 1.00 97.25 427 SER A N 1
ATOM 3280 C CA . SER A 1 427 ? 17.170 16.630 -14.261 1.00 97.25 427 SER A CA 1
ATOM 3281 C C . SER A 1 427 ? 16.793 15.583 -13.214 1.00 97.25 427 SER A C 1
ATOM 3283 O O . SER A 1 427 ? 16.973 15.809 -12.018 1.00 97.25 427 SER A O 1
ATOM 3285 N N . CYS A 1 428 ? 16.314 14.428 -13.668 1.00 97.62 428 CYS A N 1
ATOM 3286 C CA . CYS A 1 428 ? 16.138 13.234 -12.844 1.00 97.62 428 CYS A CA 1
ATOM 3287 C C . CYS A 1 428 ? 17.380 12.342 -12.823 1.00 97.62 428 CYS A C 1
ATOM 3289 O O . CYS A 1 428 ? 17.428 11.422 -12.012 1.00 97.62 428 CYS A O 1
ATOM 3291 N N . ILE A 1 429 ? 18.366 12.612 -13.684 1.00 98.38 429 ILE A N 1
ATOM 3292 C CA . ILE A 1 429 ? 19.688 11.982 -13.641 1.00 98.38 429 ILE A CA 1
ATOM 3293 C C . ILE A 1 429 ? 20.686 13.002 -13.086 1.00 98.38 429 ILE A C 1
ATOM 3295 O O . ILE A 1 429 ? 20.938 14.038 -13.709 1.00 98.38 429 ILE A O 1
ATOM 3299 N N . VAL A 1 430 ? 21.224 12.751 -11.895 1.00 98.50 430 VAL A N 1
ATOM 3300 C CA . VAL A 1 430 ? 22.042 13.717 -11.139 1.00 98.50 430 VAL A CA 1
ATOM 3301 C C . VAL A 1 430 ? 23.469 13.202 -10.898 1.00 98.50 430 VAL A C 1
ATOM 3303 O O . VAL A 1 430 ? 23.721 12.006 -11.000 1.00 98.50 430 VAL A O 1
ATOM 3306 N N . PRO A 1 431 ? 24.453 14.061 -10.572 1.00 98.62 431 PRO A N 1
ATOM 3307 C CA . PRO A 1 431 ? 25.798 13.583 -10.234 1.00 98.62 431 PRO A CA 1
ATOM 3308 C C . PRO A 1 431 ? 25.852 12.701 -8.975 1.00 98.62 431 PRO A C 1
ATOM 3310 O O . PRO A 1 431 ? 26.686 11.805 -8.892 1.00 98.62 431 PRO A O 1
ATOM 3313 N N . PHE A 1 432 ? 24.994 12.976 -7.989 1.00 98.62 432 PHE A N 1
ATOM 3314 C CA . PHE A 1 432 ? 24.844 12.190 -6.762 1.00 98.62 432 PHE A CA 1
ATOM 3315 C C . PHE A 1 432 ? 23.463 12.456 -6.155 1.00 98.62 432 PHE A C 1
ATOM 3317 O O . PHE A 1 432 ? 23.029 13.613 -6.139 1.00 98.62 432 PHE A O 1
ATOM 3324 N N . CYS A 1 433 ? 22.772 11.424 -5.671 1.00 98.50 433 CYS A N 1
ATOM 3325 C CA . CYS A 1 433 ? 21.430 11.583 -5.114 1.00 98.50 433 CYS A CA 1
ATOM 3326 C C . CYS A 1 433 ? 21.442 12.437 -3.840 1.00 98.50 433 CYS A C 1
ATOM 3328 O O . CYS A 1 433 ? 22.324 12.324 -2.988 1.00 98.50 433 CYS A O 1
ATOM 3330 N N . THR A 1 434 ? 20.420 13.275 -3.670 1.00 98.38 434 THR A N 1
ATOM 3331 C CA . THR A 1 434 ? 20.258 14.107 -2.467 1.00 98.38 434 THR A CA 1
ATOM 3332 C C . THR A 1 434 ? 19.790 13.306 -1.247 1.00 98.38 434 THR A C 1
ATOM 3334 O O . THR A 1 434 ? 19.960 13.749 -0.111 1.00 98.38 434 THR A O 1
ATOM 3337 N N . HIS A 1 435 ? 19.227 12.120 -1.475 1.00 98.56 435 HIS A N 1
ATOM 3338 C CA . HIS A 1 435 ? 18.872 11.106 -0.486 1.00 98.56 435 HIS A CA 1
ATOM 3339 C C . HIS A 1 435 ? 18.984 9.724 -1.138 1.00 98.56 435 HIS A C 1
ATOM 3341 O O . HIS A 1 435 ? 18.739 9.610 -2.332 1.00 98.56 435 HIS A O 1
ATOM 3347 N N . ILE A 1 436 ? 19.353 8.686 -0.389 1.00 98.50 436 ILE A N 1
ATOM 3348 C CA . ILE A 1 436 ? 19.539 7.336 -0.936 1.00 98.50 436 ILE A CA 1
ATOM 3349 C C . ILE A 1 436 ? 18.561 6.396 -0.241 1.00 98.50 436 ILE A C 1
ATOM 3351 O O . ILE A 1 436 ? 18.725 6.091 0.939 1.00 98.50 436 ILE A O 1
ATOM 3355 N N . ASP A 1 437 ? 17.571 5.940 -1.001 1.00 98.44 437 ASP A N 1
ATOM 3356 C CA . ASP A 1 437 ? 16.619 4.904 -0.602 1.00 98.44 437 ASP A CA 1
ATOM 3357 C C . ASP A 1 437 ? 17.068 3.522 -1.097 1.00 98.44 437 ASP A C 1
ATOM 3359 O O . ASP A 1 437 ? 16.936 2.526 -0.385 1.00 98.44 437 ASP A O 1
ATOM 3363 N N . GLN A 1 438 ? 17.623 3.469 -2.311 1.00 98.31 438 GLN A N 1
ATOM 3364 C CA . GLN A 1 438 ? 18.182 2.271 -2.931 1.00 98.31 438 GLN A CA 1
ATOM 3365 C C . GLN A 1 438 ? 19.624 2.536 -3.348 1.00 98.31 438 GLN A C 1
ATOM 3367 O O . GLN A 1 438 ? 19.924 3.578 -3.937 1.00 98.31 438 GLN A O 1
ATOM 3372 N N . THR A 1 439 ? 20.517 1.599 -3.040 1.00 98.56 439 THR A N 1
ATOM 3373 C CA . THR A 1 439 ? 21.918 1.704 -3.460 1.00 98.56 439 THR A CA 1
ATOM 3374 C C . THR A 1 439 ? 22.110 1.101 -4.852 1.00 98.56 439 THR A C 1
ATOM 3376 O O . THR A 1 439 ? 21.213 0.455 -5.393 1.00 98.56 439 THR A O 1
ATOM 3379 N N . GLU A 1 440 ? 23.303 1.250 -5.416 1.00 98.00 440 GLU A N 1
ATOM 3380 C CA . GLU A 1 440 ? 23.696 0.676 -6.706 1.00 98.00 440 GLU A CA 1
ATOM 3381 C C . GLU A 1 440 ? 23.603 -0.855 -6.754 1.00 98.00 440 GLU A C 1
ATOM 3383 O O . GLU A 1 440 ? 23.576 -1.455 -7.822 1.00 98.00 440 GLU A O 1
ATOM 3388 N N . HIS A 1 441 ? 23.544 -1.504 -5.590 1.00 98.31 441 HIS A N 1
ATOM 3389 C CA . HIS A 1 441 ? 23.388 -2.952 -5.464 1.00 98.31 441 HIS A CA 1
ATOM 3390 C C . HIS A 1 441 ? 21.940 -3.430 -5.625 1.00 98.31 441 HIS A C 1
ATOM 3392 O O . HIS A 1 441 ? 21.710 -4.638 -5.686 1.00 98.31 441 HIS A O 1
ATOM 3398 N N . ASP A 1 442 ? 20.986 -2.500 -5.673 1.00 97.81 442 ASP A N 1
ATOM 3399 C CA . ASP A 1 442 ? 19.550 -2.786 -5.729 1.00 97.81 442 ASP A CA 1
ATOM 3400 C C . ASP A 1 442 ? 18.950 -2.492 -7.103 1.00 97.81 442 ASP A C 1
ATOM 3402 O O . ASP A 1 442 ? 17.754 -2.705 -7.296 1.00 97.81 442 ASP A O 1
ATOM 3406 N N . LEU A 1 443 ? 19.755 -1.983 -8.040 1.00 96.94 443 LEU A N 1
ATOM 3407 C CA . LEU A 1 443 ? 19.325 -1.566 -9.369 1.00 96.94 443 LEU A CA 1
ATOM 3408 C C . LEU A 1 443 ? 20.093 -2.316 -10.455 1.00 96.94 443 LEU A C 1
ATOM 3410 O O . LEU A 1 443 ? 21.320 -2.312 -10.479 1.00 96.94 443 LEU A O 1
ATOM 3414 N N . ASP A 1 444 ? 19.347 -2.887 -11.400 1.00 98.31 444 ASP A N 1
ATOM 3415 C CA . ASP A 1 444 ? 19.906 -3.532 -12.590 1.00 98.31 444 ASP A CA 1
ATOM 3416 C C . ASP A 1 444 ? 19.769 -2.639 -13.830 1.00 98.31 444 ASP A C 1
ATOM 3418 O O . ASP A 1 444 ? 20.640 -2.633 -14.701 1.00 98.31 444 ASP A O 1
ATOM 3422 N N . VAL A 1 445 ? 18.652 -1.905 -13.937 1.00 98.38 445 VAL A N 1
ATOM 3423 C CA . VAL A 1 445 ? 18.280 -1.149 -15.141 1.00 98.38 445 VAL A CA 1
ATOM 3424 C C . VAL A 1 445 ? 17.665 0.199 -14.766 1.00 98.38 445 VAL A C 1
ATOM 3426 O O . VAL A 1 445 ? 16.779 0.278 -13.915 1.00 98.38 445 VAL A O 1
ATOM 3429 N N . VAL A 1 446 ? 18.090 1.256 -15.459 1.00 98.38 446 VAL A N 1
ATOM 3430 C CA . VAL A 1 446 ? 17.492 2.595 -15.391 1.00 98.38 446 VAL A CA 1
ATOM 3431 C C . VAL A 1 446 ? 16.981 2.964 -16.777 1.00 98.38 446 VAL A C 1
ATOM 3433 O O . VAL A 1 446 ? 17.724 2.849 -17.750 1.00 98.38 446 VAL A O 1
ATOM 3436 N N . VAL A 1 447 ? 15.726 3.403 -16.871 1.00 98.44 447 VAL A N 1
ATOM 3437 C CA . VAL A 1 447 ? 15.084 3.753 -18.144 1.00 98.44 447 VAL A CA 1
ATOM 3438 C C . VAL A 1 447 ? 14.494 5.158 -18.085 1.00 98.44 447 VAL A C 1
ATOM 3440 O O . VAL A 1 447 ? 13.737 5.495 -17.171 1.00 98.44 447 VAL A O 1
ATOM 3443 N N . THR A 1 448 ? 14.824 5.969 -19.085 1.00 98.25 448 THR A N 1
ATOM 3444 C CA . THR A 1 448 ? 14.190 7.263 -19.364 1.00 98.25 448 THR A CA 1
ATOM 3445 C C . THR A 1 448 ? 13.595 7.242 -20.767 1.00 98.25 448 THR A C 1
ATOM 3447 O O . THR A 1 448 ? 13.585 6.201 -21.410 1.00 98.25 448 THR A O 1
ATOM 3450 N N . GLU A 1 449 ? 13.028 8.348 -21.240 1.00 97.06 449 GLU A N 1
ATOM 3451 C CA . GLU A 1 449 ? 12.519 8.457 -22.612 1.00 97.06 449 GLU A CA 1
ATOM 3452 C C . GLU A 1 449 ? 13.618 8.614 -23.683 1.00 97.06 449 GLU A C 1
ATOM 3454 O O . GLU A 1 449 ? 13.285 8.726 -24.861 1.00 97.06 449 GLU A O 1
ATOM 3459 N N . GLN A 1 450 ? 14.897 8.672 -23.285 1.00 95.81 450 GLN A N 1
ATOM 3460 C CA . GLN A 1 450 ? 16.054 8.935 -24.158 1.00 95.81 450 GLN A CA 1
ATOM 3461 C C . GLN A 1 450 ? 16.631 7.686 -24.820 1.00 95.81 450 GLN A C 1
ATOM 3463 O O . GLN A 1 450 ? 16.405 6.575 -24.293 1.00 95.81 450 GLN A O 1
#

pLDDT: mean 96.12, std 4.47, range [55.38, 98.94]

Secondary structure (DSSP, 8-state):
-PPPHHHHHHB--HHHHTTB--GGGGGGGS-TT-EEEE--BTTBS---HHHHHHHHHHHHTT-TTTS-EEEEESS---HHHHHHHHHTT-EEEEES----HHHHHHHHTTSSEE----TTTHHHHHHTTTTTTTSTTSSBSEEEEEESEE-TT--EE--SB-BTHHHHHHTBSSEEEEEE-SS---TTSEEB---PPTTSPPPP--SSTT---SBSSB---GGGEEEEEEE-PPP---PPPPPPHHHHHHHHHHHHHHHHHHHTTSS-TT-S-EEE-SSHHHHHHHHHHHSTTT---SEEEE-SEE-HHHHHHHHTT-EEEEEESEE---HHHHHHHHHTHHHHHTTEEEEBHHHHT-HHHHHHHT-EEEE--SEEETTS-EESSEETTTEE-S--TTHHHHHTT-SEEEEE--SEE--SS-SS-EESEESS-SS-SB-TTS-SEEE---

Sequence (450 aa):
MAASALLKSRVRRPSMLSKLAKAEDLINFFPNGSYIGWSGFTGVGYPKKVPTALADHVEKNSLQGKLKYTLFVGASSGAETENRWARLNMIEKRAPHQVGKEIAKGINTGNINFFDKHLSMFPADLVYGFYTKDKPNNKLDVVVIEASAITEEGGIIPGASVGASPELIQMADKIIIEVNTAGPSFEGLHDITMCDVPPRRKPYLIMAPEDRIGTTYIPIDPEKVVAIVESDYPDQTQPNAPADEGSQAIAGHIIEFLHHEVKMGRLPNSLLPIQSGIGNIANAVIGGLSTGGANFHNLRVWTEVLQDSFLDLFDSGHLDFATATSIRFSPDGFKRFYDNWEQYFDKLLLRSQQVSNSPEIIRRLGVIGMNTPVEVDIYAHANSTCVMGSRMLNGLGGSADFLRSAKYSIMHTPSTRPSKTDPIGVSCIVPFCTHIDQTEHDLDVVVTEQ

Nearest PDB structures (foldseek):
  8dh7-assembly1_B  TM=9.871E-01  e=1.068E-67  Saccharomyces cerevisiae
  4eu8-assembly1_B  TM=9.623E-01  e=2.366E-54  Acetobacter aceti
  5ddk-assembly1_B  TM=9.650E-01  e=1.626E-53  Acetobacter aceti 1023
  5dw4-assembly1_B  TM=9.664E-01  e=6.806E-53  Acetobacter aceti 1023
  2nvv-assembly1_B  TM=9.606E-01  e=8.543E-47  Porphyromonas gingivalis W83